Protein AF-A0A914N602-F1 (afdb_monomer)

Secondary structure (DSSP, 8-state):
------------SSSSS----S-EEEEEEETTEEEEEETTEEEEEETT--EEEEEE---TTEEEEEEEEEES-S-TTS--TT-EEEEEEEETTS-EEEEEEETT--SEEEEEEE-TT-EEEEEEETTEEEEEEEEEES-TT-TT-EEEEEEE---HHHHHHHHHHTT-HHHHHHHHHHTT--SHHHHHHHHHHHHHHHHHSSTT---HHHHHHHHHHHTT-S-HHHHHHHHHHHGGG---HHHHHHHHHHHTTS----HHHHHHHHHHHHHHHHHHHHS-TTS---STTSHHHHHHHSS-HHHHHHHHHHTT-HHHHHHHHHH-HHHHHHTTSHHHHHHHHHHHHHHHHH-GGGHHHHHHHIIIIIHHHHHHH-TTTHHHHHHHHHHHHHHHHHHHHHH-TTTTTHHHHHHHTHHHHHHHHHHHT--SHHHHHHHHHHHHHH-S-TTTS-TT-HHHHHHHHHHHHHHHHHHHHHH-----HHHHHT--HHHHHHHHHHHHHTSS-HHHHIIIIIHHHHHHTT--HHHH--

InterPro domains:
  IPR052802 Kinetochore-associated protein 1 [PTHR15688] (53-530)
  IPR055403 KNTC1, first ARM-repeats domain [PF24520] (162-409)

Foldseek 3Di:
DDDDDDDDDDDDPPPPPDPPVFDFQDWDDDVQWIWTCTFQKTFTAGVVRDTDDIQHLDDPFFPTWNDKDWDDPPDPPDLPQAIKMWTFGQTPVRFTKTFIDRSPDNDTPDIDGADPPKDWDFDDDPPARTKIWIWGACGPVRHHDIDTDIDHPDDLVRVLVVCLVVVVLVVSCVSCVVVVHDNLVSLLSLLVVLLVQLQPDDFAPRDPVSLVSNVVSLVVRPDLQSSLVSLLSNQLSDWALVSNVVSLVVNVVGPHPDPVSVVSSVLSVLQSVLCCVLDPNPPFTSTCPGPVVCSSVDPVLLVVLVVCLLVLVLVNNLSSLVSDVVNLVVCLDPVNVVVSLVSNLVSCVVPVVSLVSVLVCCQPPNVVSQCVSCPPPSLVSVQVVLVSLVVVQLVCCVRPVPCPPVSSLSSLCSNVNSLVVLVVPPPDPVSVVSSVVNVCSLPVDPPPDDCPGSSNVSVVVNVLRVVVCVCCVQQVQDDDSVRSVVDDLLVSLVSSQVVLVVDPDNPVSCVRHNVVSCVVVVHDPVVSPD

Structure (mmCIF, N/CA/C/O backbone):
data_AF-A0A914N602-F1
#
_entry.id   AF-A0A914N602-F1
#
loop_
_atom_site.group_PDB
_atom_site.id
_atom_site.type_symbol
_atom_site.label_atom_id
_atom_site.label_alt_id
_atom_site.label_comp_id
_atom_site.label_asym_id
_atom_site.label_entity_id
_atom_site.label_seq_id
_atom_site.pdbx_PDB_ins_code
_atom_site.Cartn_x
_atom_site.Cartn_y
_atom_site.Cartn_z
_atom_site.occupancy
_atom_site.B_iso_or_equiv
_atom_site.auth_seq_id
_atom_site.auth_comp_id
_atom_site.auth_asym_id
_atom_site.auth_atom_id
_atom_site.pdbx_PDB_model_num
ATOM 1 N N . MET A 1 1 ? 0.003 52.087 -79.305 1.00 31.83 1 MET A N 1
ATOM 2 C CA . MET A 1 1 ? 0.651 53.026 -80.237 1.00 31.83 1 MET A CA 1
ATOM 3 C C . MET A 1 1 ? 1.652 53.807 -79.418 1.00 31.83 1 MET A C 1
ATOM 5 O O . MET A 1 1 ? 1.217 54.287 -78.382 1.00 31.83 1 MET A O 1
ATOM 9 N N . GLU A 1 2 ? 2.903 53.866 -79.903 1.00 27.16 2 GLU A N 1
ATOM 10 C CA . GLU A 1 2 ? 3.945 54.872 -79.574 1.00 27.16 2 GLU A CA 1
ATOM 11 C C . GLU A 1 2 ? 4.484 54.849 -78.124 1.00 27.16 2 GLU A C 1
ATOM 13 O O . GLU A 1 2 ? 3.709 54.754 -77.185 1.00 27.16 2 GLU A O 1
ATOM 18 N N . GLU A 1 3 ? 5.783 54.837 -77.795 1.00 26.70 3 GLU A N 1
ATOM 19 C CA . GLU A 1 3 ? 7.103 55.086 -78.430 1.00 26.70 3 GLU A CA 1
ATOM 20 C C . GLU A 1 3 ? 8.141 54.299 -77.577 1.00 26.70 3 GLU A C 1
ATOM 22 O O . GLU A 1 3 ? 7.965 54.187 -76.367 1.00 26.70 3 GLU A O 1
ATOM 27 N N . ILE A 1 4 ? 9.108 53.520 -78.079 1.00 31.53 4 ILE A N 1
ATOM 28 C CA . ILE A 1 4 ? 10.342 53.820 -78.834 1.00 31.53 4 ILE A CA 1
ATOM 29 C C . ILE A 1 4 ? 11.374 54.710 -78.089 1.00 31.53 4 ILE A C 1
ATOM 31 O O . ILE A 1 4 ? 11.114 55.867 -77.789 1.00 31.53 4 ILE A O 1
ATOM 35 N N . ASN A 1 5 ? 12.588 54.140 -77.960 1.00 28.59 5 ASN A N 1
ATOM 36 C CA . ASN A 1 5 ? 13.928 54.719 -77.723 1.00 28.59 5 ASN A CA 1
ATOM 37 C C . ASN A 1 5 ? 14.449 54.900 -76.285 1.00 28.59 5 ASN A C 1
ATOM 39 O O . ASN A 1 5 ? 14.236 55.925 -75.647 1.00 28.59 5 ASN A O 1
ATOM 43 N N . ASN A 1 6 ? 15.294 53.954 -75.848 1.00 26.86 6 ASN A N 1
ATOM 44 C CA . ASN A 1 6 ? 16.742 54.191 -75.693 1.00 26.86 6 ASN A CA 1
ATOM 45 C C . ASN A 1 6 ? 17.448 52.921 -75.180 1.00 26.86 6 ASN A C 1
ATOM 47 O O . ASN A 1 6 ? 17.536 52.695 -73.977 1.00 26.86 6 ASN A O 1
ATOM 51 N N . TYR A 1 7 ? 17.999 52.117 -76.091 1.00 27.73 7 TYR A N 1
ATOM 52 C CA . TYR A 1 7 ? 19.135 51.249 -75.773 1.00 27.73 7 TYR A CA 1
ATOM 53 C C . TYR A 1 7 ? 20.353 51.814 -76.504 1.00 27.73 7 TYR A C 1
ATOM 55 O O . TYR A 1 7 ? 20.290 51.951 -77.727 1.00 27.73 7 TYR A O 1
ATOM 63 N N . PRO A 1 8 ? 21.440 52.169 -75.801 1.00 29.58 8 PRO A N 1
ATOM 64 C CA . PRO A 1 8 ? 22.689 52.469 -76.467 1.00 29.58 8 PRO A CA 1
ATOM 65 C C . PRO A 1 8 ? 23.307 51.155 -76.949 1.00 29.58 8 PRO A C 1
ATOM 67 O O . PRO A 1 8 ? 23.496 50.214 -76.177 1.00 29.58 8 PRO A O 1
ATOM 70 N N . GLU A 1 9 ? 23.661 51.112 -78.230 1.00 38.44 9 GLU A N 1
ATOM 71 C CA . GLU A 1 9 ? 24.799 50.318 -78.674 1.00 38.44 9 GLU A CA 1
ATOM 72 C C . GLU A 1 9 ? 26.004 50.732 -77.826 1.00 38.44 9 GLU A C 1
ATOM 74 O O . GLU A 1 9 ? 26.400 51.896 -77.852 1.00 38.44 9 GLU A O 1
ATOM 79 N N . ASN A 1 10 ? 26.565 49.807 -77.048 1.00 27.67 10 ASN A N 1
ATOM 80 C CA . ASN A 1 10 ? 27.996 49.788 -76.781 1.00 27.67 10 ASN A CA 1
ATOM 81 C C . ASN A 1 10 ? 28.433 48.469 -76.125 1.00 27.67 10 ASN A C 1
ATOM 83 O O . ASN A 1 10 ? 28.107 48.184 -74.978 1.00 27.67 10 ASN A O 1
ATOM 87 N N . VAL A 1 11 ? 29.274 47.764 -76.887 1.00 29.44 11 VAL A N 1
ATOM 88 C CA . VAL A 1 11 ? 30.589 47.268 -76.452 1.00 29.44 11 VAL A CA 1
ATOM 89 C C . VAL A 1 11 ? 30.599 45.991 -75.607 1.00 29.44 11 VAL A C 1
ATOM 91 O O . VAL A 1 11 ? 30.343 45.988 -74.411 1.00 29.44 11 VAL A O 1
ATOM 94 N N . ASP A 1 12 ? 31.003 44.901 -76.265 1.00 37.50 12 ASP A N 1
ATOM 95 C CA . ASP A 1 12 ? 32.086 44.007 -75.827 1.00 37.50 12 ASP A CA 1
ATOM 96 C C . ASP A 1 12 ? 32.481 44.077 -74.335 1.00 37.50 12 ASP A C 1
ATOM 98 O O . ASP A 1 12 ? 33.515 44.641 -73.980 1.00 37.50 12 ASP A O 1
ATOM 102 N N . CYS A 1 13 ? 31.719 43.427 -73.451 1.00 31.02 13 CYS A N 1
ATOM 103 C CA . CYS A 1 13 ? 32.169 43.172 -72.071 1.00 31.02 13 CYS A CA 1
ATOM 104 C C . CYS A 1 13 ? 32.501 41.700 -71.777 1.00 31.02 13 CYS A C 1
ATOM 106 O O . CYS A 1 13 ? 32.923 41.386 -70.669 1.00 31.02 13 CYS A O 1
ATOM 108 N N . PHE A 1 14 ? 32.396 40.793 -72.755 1.00 34.47 14 PHE A N 1
ATOM 109 C CA . PHE A 1 14 ? 32.722 39.370 -72.557 1.00 34.47 14 PHE A CA 1
ATOM 110 C C . PHE A 1 14 ? 34.118 38.949 -73.059 1.00 34.47 14 PHE A C 1
ATOM 112 O O . PHE A 1 14 ? 34.460 37.772 -72.983 1.00 34.47 14 PHE A O 1
ATOM 119 N N . SER A 1 15 ? 34.955 39.870 -73.554 1.00 33.75 15 SER A N 1
ATOM 120 C CA . SER A 1 15 ? 36.157 39.514 -74.332 1.00 33.75 15 SER A CA 1
ATOM 121 C C . SER A 1 15 ? 37.522 39.751 -73.664 1.00 33.75 15 SER A C 1
ATOM 123 O O . SER A 1 15 ? 38.540 39.443 -74.283 1.00 33.75 15 SER A O 1
ATOM 125 N N . SER A 1 16 ? 37.611 40.223 -72.413 1.00 31.72 16 SER A N 1
ATOM 126 C CA . SER A 1 16 ? 38.913 40.630 -71.837 1.00 31.72 16 SER A CA 1
ATOM 127 C C . SER A 1 16 ? 39.393 39.911 -70.565 1.00 31.72 16 SER A C 1
ATOM 129 O O . SER A 1 16 ? 40.531 40.153 -70.166 1.00 31.72 16 SER A O 1
ATOM 131 N N . LEU A 1 17 ? 38.637 38.974 -69.971 1.00 35.62 17 LEU A N 1
ATOM 132 C CA . LEU A 1 17 ? 39.049 38.305 -68.714 1.00 35.62 17 LEU A CA 1
ATOM 133 C C . LEU A 1 17 ? 39.230 36.775 -68.769 1.00 35.62 17 LEU A C 1
ATOM 135 O O . LEU A 1 17 ? 39.879 36.218 -67.887 1.00 35.62 17 LEU A O 1
ATOM 139 N N . PHE A 1 18 ? 38.797 36.083 -69.827 1.00 40.88 18 PHE A N 1
ATOM 140 C CA . PHE A 1 18 ? 39.015 34.635 -69.962 1.00 40.88 18 PHE A CA 1
ATOM 141 C C . PHE A 1 18 ? 40.183 34.310 -70.902 1.00 40.88 18 PHE A C 1
ATOM 143 O O . PHE A 1 18 ? 40.006 33.968 -72.067 1.00 40.88 18 PHE A O 1
ATOM 150 N N . LYS A 1 19 ? 41.412 34.354 -70.375 1.00 40.84 19 LYS A N 1
ATOM 151 C CA . LYS A 1 19 ? 42.550 33.601 -70.942 1.00 40.84 19 LYS A CA 1
ATOM 152 C C . LYS A 1 19 ? 42.822 32.346 -70.111 1.00 40.84 19 LYS A C 1
ATOM 154 O O . LYS A 1 19 ? 43.955 32.090 -69.709 1.00 40.84 19 LYS A O 1
ATOM 159 N N . ILE A 1 20 ? 41.793 31.534 -69.874 1.00 45.59 20 ILE A N 1
ATOM 160 C CA . ILE A 1 20 ? 42.009 30.154 -69.431 1.00 45.59 20 ILE A CA 1
ATOM 161 C C . ILE A 1 20 ? 42.455 29.380 -70.677 1.00 45.59 20 ILE A C 1
ATOM 163 O O . ILE A 1 20 ? 41.669 29.115 -71.578 1.00 45.59 20 ILE A O 1
ATOM 167 N N . LYS A 1 21 ? 43.752 29.069 -70.779 1.00 44.59 21 LYS A N 1
ATOM 168 C CA . LYS A 1 21 ? 44.337 28.345 -71.930 1.00 44.59 21 LYS A CA 1
ATOM 169 C C . LYS A 1 21 ? 43.958 26.853 -71.984 1.00 44.59 21 LYS A C 1
ATOM 171 O O . LYS A 1 21 ? 44.452 26.140 -72.851 1.00 44.59 21 LYS A O 1
ATOM 176 N N . GLN A 1 22 ? 43.133 26.369 -71.056 1.00 56.44 22 GLN A N 1
ATOM 177 C CA . GLN A 1 22 ? 42.748 24.964 -70.915 1.00 56.44 22 GLN A CA 1
ATOM 178 C C . GLN A 1 22 ? 41.217 24.838 -70.842 1.00 56.44 22 GLN A C 1
ATOM 180 O O . GLN A 1 22 ? 40.574 25.719 -70.273 1.00 56.44 22 GLN A O 1
ATOM 185 N N . PRO A 1 23 ? 40.614 23.777 -71.405 1.00 66.25 23 PRO A N 1
ATOM 186 C CA . PRO A 1 23 ? 39.166 23.597 -71.371 1.00 66.25 23 PRO A CA 1
ATOM 187 C C . PRO A 1 23 ? 38.676 23.383 -69.931 1.00 66.25 23 PRO A C 1
ATOM 189 O O . PRO A 1 23 ? 39.153 22.490 -69.226 1.00 66.25 23 PRO A O 1
ATOM 192 N N . VAL A 1 24 ? 37.716 24.204 -69.503 1.00 69.31 24 VAL A N 1
ATOM 193 C CA . VAL A 1 24 ? 36.988 24.025 -68.240 1.00 69.31 24 VAL A CA 1
ATOM 194 C C . VAL A 1 24 ? 36.027 22.845 -68.403 1.00 69.31 24 VAL A C 1
ATOM 196 O O . VAL A 1 24 ? 35.267 22.813 -69.369 1.00 69.31 24 VAL A O 1
ATOM 199 N N . LYS A 1 25 ? 36.070 21.870 -67.489 1.00 75.31 25 LYS A N 1
ATOM 200 C CA . LYS A 1 25 ? 35.226 20.664 -67.547 1.00 75.31 25 LYS A CA 1
ATOM 201 C C . LYS A 1 25 ? 33.885 20.862 -66.854 1.00 75.31 25 LYS A C 1
ATOM 203 O O . LYS A 1 25 ? 32.856 20.521 -67.424 1.00 75.31 25 LYS A O 1
ATOM 208 N N . ILE A 1 26 ? 33.904 21.386 -65.629 1.00 81.25 26 ILE A N 1
ATOM 209 C CA . ILE A 1 26 ? 32.721 21.575 -64.778 1.00 81.25 26 ILE A CA 1
ATOM 210 C C . ILE A 1 26 ? 32.874 22.887 -64.016 1.00 81.25 26 ILE A C 1
ATOM 212 O O . ILE A 1 26 ? 33.975 23.209 -63.575 1.00 81.25 26 ILE A O 1
ATOM 216 N N . VAL A 1 27 ? 31.776 23.624 -63.851 1.00 80.94 27 VAL A N 1
ATOM 217 C CA . VAL A 1 27 ? 31.704 24.823 -63.009 1.00 80.94 27 VAL A CA 1
ATOM 218 C C . VAL A 1 27 ? 30.536 24.668 -62.046 1.00 80.94 27 VAL A C 1
ATOM 220 O O . VAL A 1 27 ? 29.430 24.346 -62.479 1.00 80.94 27 VAL A O 1
ATOM 223 N N . LYS A 1 28 ? 30.783 24.889 -60.754 1.00 82.44 28 LYS A N 1
ATOM 224 C CA . LYS A 1 28 ? 29.772 24.852 -59.692 1.00 82.44 28 LYS A CA 1
ATOM 225 C C . LYS A 1 28 ? 29.902 26.092 -58.811 1.00 82.44 28 LYS A C 1
ATOM 227 O O . LYS A 1 28 ? 31.010 26.561 -58.557 1.00 82.44 28 LYS A O 1
ATOM 232 N N . ASN A 1 29 ? 28.767 26.620 -58.364 1.00 77.00 29 ASN A N 1
ATOM 233 C CA . ASN A 1 29 ? 28.720 27.773 -57.470 1.00 77.00 29 ASN A CA 1
ATOM 234 C C . ASN A 1 29 ? 28.563 27.292 -56.036 1.00 77.00 29 ASN A C 1
ATOM 236 O O . ASN A 1 29 ? 27.659 26.510 -55.751 1.00 77.00 29 ASN A O 1
ATOM 240 N N . PHE A 1 30 ? 29.402 27.804 -55.145 1.00 72.50 30 PHE A N 1
ATOM 241 C CA . PHE A 1 30 ? 29.333 27.507 -53.728 1.00 72.50 30 PHE A CA 1
ATOM 242 C C . PHE A 1 30 ? 29.508 28.790 -52.905 1.00 72.50 30 PHE A C 1
ATOM 244 O O . PHE A 1 30 ? 30.618 29.303 -52.745 1.00 72.50 30 PHE A O 1
ATOM 251 N N . GLY A 1 31 ? 28.398 29.329 -52.395 1.00 73.19 31 GLY A N 1
ATOM 252 C CA . GLY A 1 31 ? 28.393 30.593 -51.655 1.00 73.19 31 GLY A CA 1
ATOM 253 C C . GLY A 1 31 ? 28.990 31.741 -52.477 1.00 73.19 31 GLY A C 1
ATOM 254 O O . GLY A 1 31 ? 28.530 32.022 -53.581 1.00 73.19 31 GLY A O 1
ATOM 255 N N . CYS A 1 32 ? 30.034 32.378 -51.943 1.00 70.69 32 CYS A N 1
ATOM 256 C CA . CYS A 1 32 ? 30.761 33.491 -52.567 1.00 70.69 32 CYS A CA 1
ATOM 257 C C . CYS A 1 32 ? 31.854 33.062 -53.569 1.00 70.69 32 CYS A C 1
ATOM 259 O O . CYS A 1 32 ? 32.574 33.917 -54.099 1.00 70.69 32 CYS A O 1
ATOM 261 N N . PHE A 1 33 ? 31.994 31.757 -53.838 1.00 78.12 33 PHE A N 1
ATOM 262 C CA . PHE A 1 33 ? 32.970 31.226 -54.786 1.00 78.12 33 PHE A CA 1
ATOM 263 C C . PHE A 1 33 ? 32.320 30.522 -55.980 1.00 78.12 33 PHE A C 1
ATOM 265 O O . PHE A 1 33 ? 31.387 29.729 -55.855 1.00 78.12 33 PHE A O 1
ATOM 272 N N . VAL A 1 34 ? 32.897 30.757 -57.155 1.00 81.06 34 VAL A N 1
ATOM 273 C CA . VAL A 1 34 ? 32.698 29.957 -58.363 1.00 81.06 34 VAL A CA 1
ATOM 274 C C . VAL A 1 34 ? 33.868 28.984 -58.458 1.00 81.06 34 VAL A C 1
ATOM 276 O O . VAL A 1 34 ? 35.021 29.407 -58.548 1.00 81.06 34 VAL A O 1
ATOM 279 N N . VAL A 1 35 ? 33.598 27.681 -58.430 1.00 83.50 35 VAL A N 1
ATOM 280 C CA . VAL A 1 35 ? 34.629 26.637 -58.477 1.00 83.50 35 VAL A CA 1
ATOM 281 C C . VAL A 1 35 ? 34.612 25.961 -59.839 1.00 83.50 35 VAL A C 1
ATOM 283 O O . VAL A 1 35 ? 33.596 25.405 -60.257 1.00 83.50 35 VAL A O 1
ATOM 286 N N . ALA A 1 36 ? 35.746 25.992 -60.534 1.00 84.31 36 ALA A N 1
ATOM 287 C CA . ALA A 1 36 ? 35.909 25.387 -61.848 1.00 84.31 36 ALA A CA 1
ATOM 288 C C . ALA A 1 36 ? 36.891 24.213 -61.799 1.00 84.31 36 ALA A C 1
ATOM 290 O O . ALA A 1 36 ? 38.025 24.356 -61.344 1.00 84.31 36 ALA A O 1
ATOM 291 N N . LEU A 1 37 ? 36.480 23.066 -62.333 1.00 83.88 37 LEU A N 1
ATOM 292 C CA . LEU A 1 37 ? 37.358 21.932 -62.589 1.00 83.88 37 LEU A CA 1
ATOM 293 C C . LEU A 1 37 ? 38.050 22.124 -63.940 1.00 83.88 37 LEU A C 1
ATOM 295 O O . LEU A 1 37 ? 37.417 22.052 -64.998 1.00 83.88 37 LEU A O 1
ATOM 299 N N . ILE A 1 38 ? 39.362 22.340 -63.910 1.00 83.56 38 ILE A N 1
ATOM 300 C CA . ILE A 1 38 ? 40.201 22.504 -65.099 1.00 83.56 38 ILE A CA 1
ATOM 301 C C . ILE A 1 38 ? 41.261 21.412 -65.075 1.00 83.56 38 ILE A C 1
ATOM 303 O O . ILE A 1 38 ? 42.100 21.349 -64.177 1.00 83.56 38 ILE A O 1
ATOM 307 N N . SER A 1 39 ? 41.223 20.531 -66.073 1.00 80.88 39 SER A N 1
ATOM 308 C CA . SER A 1 39 ? 42.003 19.288 -66.071 1.00 80.88 39 SER A CA 1
ATOM 309 C C . SER A 1 39 ? 41.672 18.429 -64.837 1.00 80.88 39 SER A C 1
ATOM 311 O O . SER A 1 39 ? 40.605 17.821 -64.844 1.00 80.88 39 SER A O 1
ATOM 313 N N . ASN A 1 40 ? 42.528 18.398 -63.811 1.00 82.69 40 ASN A N 1
ATOM 314 C CA . ASN A 1 40 ? 42.292 17.732 -62.518 1.00 82.69 40 ASN A CA 1
ATOM 315 C C . ASN A 1 40 ? 42.473 18.711 -61.336 1.00 82.69 40 ASN A C 1
ATOM 317 O O . ASN A 1 40 ? 42.678 18.285 -60.207 1.00 82.69 40 ASN A O 1
ATOM 321 N N . ASN A 1 41 ? 42.412 20.019 -61.595 1.00 83.19 41 ASN A N 1
ATOM 322 C CA . ASN A 1 41 ? 42.564 21.054 -60.578 1.00 83.19 41 ASN A CA 1
ATOM 323 C C . ASN A 1 41 ? 41.222 21.740 -60.329 1.00 83.19 41 ASN A C 1
ATOM 325 O O . ASN A 1 41 ? 40.561 22.146 -61.288 1.00 83.19 41 ASN A O 1
ATOM 329 N N . LEU A 1 42 ? 40.852 21.920 -59.063 1.00 84.25 42 LEU A N 1
ATOM 330 C CA . LEU A 1 42 ? 39.740 22.787 -58.677 1.00 84.25 42 LEU A CA 1
ATOM 331 C C . LEU A 1 42 ? 40.268 24.201 -58.458 1.00 84.25 42 LEU A C 1
ATOM 333 O O . LEU A 1 42 ? 41.109 24.435 -57.593 1.00 84.25 42 LEU A O 1
ATOM 337 N N . GLN A 1 43 ? 39.789 25.141 -59.263 1.00 84.88 43 GLN A N 1
ATOM 338 C CA . GLN A 1 43 ? 40.140 26.555 -59.184 1.00 84.88 43 GLN A CA 1
ATOM 339 C C . GLN A 1 43 ? 38.975 27.334 -58.583 1.00 84.88 43 GLN A C 1
ATOM 341 O O . GLN A 1 43 ? 37.859 27.266 -59.091 1.00 84.88 43 GLN A O 1
ATOM 346 N N . PHE A 1 44 ? 39.244 28.062 -57.502 1.00 82.75 44 PHE A N 1
ATOM 347 C CA . PHE A 1 44 ? 38.259 28.836 -56.754 1.00 82.75 44 PHE A CA 1
ATOM 348 C C . PHE A 1 44 ? 38.367 30.299 -57.159 1.00 82.75 44 PHE A C 1
ATOM 350 O O . PHE A 1 44 ? 39.422 30.911 -56.984 1.00 82.75 44 PHE A O 1
ATOM 357 N N . TYR A 1 45 ? 37.285 30.862 -57.675 1.00 82.50 45 TYR A N 1
ATOM 358 C CA . TYR A 1 45 ? 37.189 32.261 -58.069 1.00 82.50 45 TYR A CA 1
ATOM 359 C C . TYR A 1 45 ? 36.201 32.980 -57.159 1.00 82.50 45 TYR A C 1
ATOM 361 O O . TYR A 1 45 ? 35.137 32.440 -56.875 1.00 82.50 45 TYR A O 1
ATOM 369 N N . ASN A 1 46 ? 36.533 34.183 -56.698 1.00 80.56 46 ASN A N 1
ATOM 370 C CA . ASN A 1 46 ? 35.586 35.002 -55.932 1.00 80.56 46 ASN A CA 1
ATOM 371 C C . ASN A 1 46 ? 34.483 35.599 -56.835 1.00 80.56 46 ASN A C 1
ATOM 373 O O . ASN A 1 46 ? 34.521 35.441 -58.054 1.00 80.56 46 ASN A O 1
ATOM 377 N N . GLU A 1 47 ? 33.534 36.343 -56.257 1.00 74.88 47 GLU A N 1
ATOM 378 C CA . GLU A 1 47 ? 32.447 37.028 -56.990 1.00 74.88 47 GLU A CA 1
ATOM 379 C C . GLU A 1 47 ? 32.936 37.973 -58.108 1.00 74.88 47 GLU A C 1
ATOM 381 O O . GLU A 1 47 ? 32.224 38.223 -59.077 1.00 74.88 47 GLU A O 1
ATOM 386 N N . ASN A 1 48 ? 34.180 38.456 -58.008 1.00 78.19 48 ASN A N 1
ATOM 387 C CA . ASN A 1 48 ? 34.836 39.285 -59.022 1.00 78.19 48 ASN A CA 1
ATOM 388 C C . ASN A 1 48 ? 35.656 38.463 -60.038 1.00 78.19 48 ASN A C 1
ATOM 390 O O . ASN A 1 48 ? 36.454 39.027 -60.787 1.00 78.19 48 ASN A O 1
ATOM 394 N N . TYR A 1 49 ? 35.493 37.138 -60.054 1.00 76.62 49 TYR A N 1
ATOM 395 C CA . TYR A 1 49 ? 36.204 36.179 -60.906 1.00 76.62 49 TYR A CA 1
ATOM 396 C C . TYR A 1 49 ? 37.736 36.208 -60.771 1.00 76.62 49 TYR A C 1
ATOM 398 O O . TYR A 1 49 ? 38.467 35.799 -61.675 1.00 76.62 49 TYR A O 1
ATOM 406 N N . VAL A 1 50 ? 38.248 36.663 -59.627 1.00 78.25 50 VAL A N 1
ATOM 407 C CA . VAL A 1 50 ? 39.677 36.611 -59.306 1.00 78.25 50 VAL A CA 1
ATOM 408 C C . VAL A 1 50 ? 39.992 35.247 -58.708 1.00 78.25 50 VAL A C 1
ATOM 410 O O . VAL A 1 50 ? 39.343 34.821 -57.751 1.00 78.25 50 VAL A O 1
ATOM 413 N N . LEU A 1 51 ? 40.999 34.571 -59.269 1.00 81.56 51 LEU A N 1
ATOM 414 C CA . LEU A 1 51 ? 41.486 33.291 -58.760 1.00 81.56 51 LEU A CA 1
ATOM 415 C C . LEU A 1 51 ? 42.012 33.472 -57.332 1.00 81.56 51 LEU A C 1
ATOM 417 O O . LEU A 1 51 ? 42.974 34.204 -57.107 1.00 81.56 51 LEU A O 1
ATOM 421 N N . PHE A 1 52 ? 41.378 32.786 -56.392 1.00 78.12 52 PHE A N 1
ATOM 422 C CA . PHE A 1 52 ? 41.682 32.845 -54.969 1.00 78.12 52 PHE A CA 1
ATOM 423 C C . PHE A 1 52 ? 42.542 31.659 -54.524 1.00 78.12 52 PHE A C 1
ATOM 425 O O . PHE A 1 52 ? 43.526 31.835 -53.811 1.00 78.12 52 PHE A O 1
ATOM 432 N N . TYR A 1 53 ? 42.200 30.449 -54.975 1.00 78.81 53 TYR A N 1
ATOM 433 C CA . TYR A 1 53 ? 42.876 29.218 -54.565 1.00 78.81 53 TYR A CA 1
ATOM 434 C C . TYR A 1 53 ? 42.843 28.161 -55.676 1.00 78.81 53 TYR A C 1
ATOM 436 O O . TYR A 1 53 ? 41.958 28.168 -56.532 1.00 78.81 53 TYR A O 1
ATOM 444 N N . THR A 1 54 ? 43.822 27.254 -55.695 1.00 81.19 54 THR A N 1
ATOM 445 C CA . THR A 1 54 ? 43.850 26.095 -56.600 1.00 81.19 54 THR A CA 1
ATOM 446 C C . THR A 1 54 ? 44.180 24.840 -55.807 1.00 81.19 54 THR A C 1
ATOM 448 O O . THR A 1 54 ? 45.224 24.782 -55.162 1.00 81.19 54 THR A O 1
ATOM 451 N N . LEU A 1 55 ? 43.307 23.839 -55.896 1.00 81.19 55 LEU A N 1
ATOM 452 C CA . LEU A 1 55 ? 43.482 22.522 -55.298 1.00 81.19 55 LEU A CA 1
ATOM 453 C C . LEU A 1 55 ? 43.823 21.506 -56.391 1.00 81.19 55 LEU A C 1
ATOM 455 O O . LEU A 1 55 ? 43.058 21.344 -57.343 1.00 81.19 55 LEU A O 1
ATOM 459 N N . ASP A 1 56 ? 44.957 20.827 -56.249 1.00 81.56 56 ASP A N 1
ATOM 460 C CA . ASP A 1 56 ? 45.373 19.755 -57.155 1.00 81.56 56 ASP A CA 1
ATOM 461 C C . ASP A 1 56 ? 44.814 18.411 -56.673 1.00 81.56 56 ASP A C 1
ATOM 463 O O . ASP A 1 56 ? 45.114 17.968 -55.563 1.00 81.56 56 ASP A O 1
ATOM 467 N N . LEU A 1 57 ? 43.990 17.775 -57.509 1.00 80.06 57 LEU A N 1
ATOM 468 C CA . LEU A 1 57 ? 43.398 16.464 -57.233 1.00 80.06 57 LEU A CA 1
ATOM 469 C C . LEU A 1 57 ? 44.183 15.315 -57.879 1.00 80.06 57 LEU A C 1
ATOM 471 O O . LEU A 1 57 ? 43.704 14.179 -57.888 1.00 80.06 57 LEU A O 1
ATOM 475 N N . GLN A 1 58 ? 45.359 15.580 -58.458 1.00 73.69 58 GLN A N 1
ATOM 476 C CA . GLN A 1 58 ? 46.201 14.523 -59.003 1.00 73.69 58 GLN A CA 1
ATOM 477 C C . GLN A 1 58 ? 46.764 13.623 -57.904 1.00 73.69 58 GLN A C 1
ATOM 479 O O . GLN A 1 58 ? 47.320 14.060 -56.891 1.00 73.69 58 GLN A O 1
ATOM 484 N N . ASP A 1 59 ? 46.654 12.328 -58.165 1.00 72.69 59 ASP A N 1
ATOM 485 C CA . ASP A 1 59 ? 47.106 11.258 -57.293 1.00 72.69 59 ASP A CA 1
ATOM 486 C C . ASP A 1 59 ? 47.602 10.086 -58.150 1.00 72.69 59 ASP A C 1
ATOM 488 O O . ASP A 1 59 ? 47.252 9.979 -59.329 1.00 72.69 59 ASP A O 1
ATOM 492 N N . GLU A 1 60 ? 48.382 9.170 -57.574 1.00 68.00 60 GLU A N 1
ATOM 493 C CA . GLU A 1 60 ?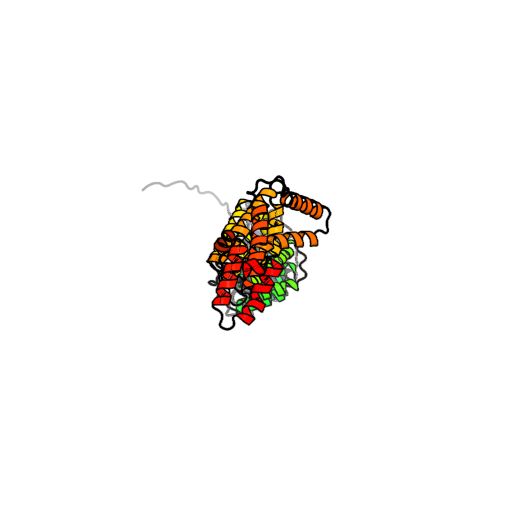 48.901 7.999 -58.287 1.00 68.00 60 GLU A CA 1
ATOM 494 C C . GLU A 1 60 ? 47.784 7.117 -58.864 1.00 68.00 60 GLU A C 1
ATOM 496 O O . GLU A 1 60 ? 48.015 6.399 -59.838 1.00 68.00 60 GLU A O 1
ATOM 501 N N . HIS A 1 61 ? 46.572 7.201 -58.315 1.00 72.44 61 HIS A N 1
ATOM 502 C CA . HIS A 1 61 ? 45.420 6.391 -58.707 1.00 72.44 61 HIS A CA 1
ATOM 503 C C . HIS A 1 61 ? 44.431 7.096 -59.652 1.00 72.44 61 HIS A C 1
ATOM 505 O O . HIS A 1 61 ? 43.667 6.410 -60.336 1.00 72.44 61 HIS A O 1
ATOM 511 N N . ILE A 1 62 ? 44.452 8.433 -59.737 1.00 79.25 62 ILE A N 1
ATOM 512 C CA . ILE A 1 62 ? 43.463 9.227 -60.486 1.00 79.25 62 ILE A CA 1
ATOM 513 C C . ILE A 1 62 ? 44.019 9.604 -61.862 1.00 79.25 62 ILE A C 1
ATOM 515 O O . ILE A 1 62 ? 45.011 10.320 -61.972 1.00 79.25 62 ILE A O 1
ATOM 519 N N . VAL A 1 63 ? 43.340 9.173 -62.927 1.00 78.56 63 VAL A N 1
ATOM 520 C CA . VAL A 1 63 ? 43.633 9.613 -64.302 1.00 78.56 63 VAL A CA 1
ATOM 521 C C . VAL A 1 63 ? 42.875 10.897 -64.610 1.00 78.56 63 VAL A C 1
ATOM 523 O O . VAL A 1 63 ? 43.446 11.862 -65.120 1.00 78.56 63 VAL A O 1
ATOM 526 N N . ASN A 1 64 ? 41.580 10.924 -64.298 1.00 82.44 64 ASN A N 1
ATOM 527 C CA . ASN A 1 64 ? 40.714 12.035 -64.659 1.00 82.44 64 ASN A CA 1
ATOM 528 C C . ASN A 1 64 ? 39.609 12.247 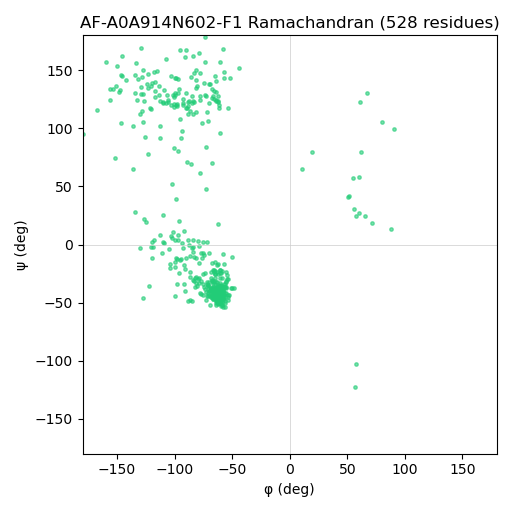-63.623 1.00 82.44 64 ASN A C 1
ATOM 530 O O . ASN A 1 64 ? 38.908 11.299 -63.279 1.00 82.44 64 ASN A O 1
ATOM 534 N N . VAL A 1 65 ? 39.412 13.484 -63.170 1.00 84.12 65 VAL A N 1
ATOM 535 C CA . VAL A 1 65 ? 38.245 13.848 -62.357 1.00 84.12 65 VAL A CA 1
ATOM 536 C C . VAL A 1 65 ? 37.074 14.153 -63.293 1.00 84.12 65 VAL A C 1
ATOM 538 O O . VAL A 1 65 ? 37.188 14.979 -64.201 1.00 84.12 65 VAL A O 1
ATOM 541 N N . LEU A 1 66 ? 35.967 13.437 -63.101 1.00 83.44 66 LEU A N 1
ATOM 542 C CA . LEU A 1 66 ? 34.765 13.504 -63.930 1.00 83.44 66 LEU A CA 1
ATOM 543 C C . LEU A 1 66 ? 33.685 14.401 -63.330 1.00 83.44 66 LEU A C 1
ATOM 545 O O . LEU A 1 66 ? 32.962 15.016 -64.099 1.00 83.44 66 LEU A O 1
ATOM 549 N N . ASP A 1 67 ? 33.557 14.456 -62.002 1.00 83.62 67 ASP A N 1
ATOM 550 C CA . ASP A 1 67 ? 32.625 15.328 -61.272 1.00 83.62 67 ASP A CA 1
ATOM 551 C C . ASP A 1 67 ? 33.101 15.503 -59.818 1.00 83.62 67 ASP A C 1
ATOM 553 O O . ASP A 1 67 ? 33.862 14.671 -59.314 1.00 83.62 67 ASP A O 1
ATOM 557 N N . PHE A 1 68 ? 32.685 16.584 -59.155 1.00 85.12 68 PHE A N 1
ATOM 558 C CA . PHE A 1 68 ? 33.082 16.914 -57.782 1.00 85.12 68 PHE A CA 1
ATOM 559 C C . PHE A 1 68 ? 31.953 17.597 -57.003 1.00 85.12 68 PHE A C 1
ATOM 561 O O . PHE A 1 68 ? 31.222 18.393 -57.577 1.00 85.12 68 PHE A O 1
ATOM 568 N N . GLU A 1 69 ? 31.829 17.343 -55.704 1.00 81.31 69 GLU A N 1
ATOM 569 C CA . GLU A 1 69 ? 30.875 18.029 -54.819 1.00 81.31 69 GLU A CA 1
ATOM 570 C C . GLU A 1 69 ? 31.480 18.167 -53.414 1.00 81.31 69 GLU A C 1
ATOM 572 O O . GLU A 1 69 ? 32.227 17.288 -52.981 1.00 81.31 69 GLU A O 1
ATOM 577 N N . PHE A 1 70 ? 31.184 19.253 -52.700 1.00 76.56 70 PHE A N 1
ATOM 578 C CA . PHE A 1 70 ? 31.643 19.432 -51.320 1.00 76.56 70 PHE A CA 1
ATOM 579 C C . PHE A 1 70 ? 30.549 19.031 -50.323 1.00 76.56 70 PHE A C 1
ATOM 581 O O . PHE A 1 70 ? 29.371 19.293 -50.553 1.00 76.56 70 PHE A O 1
ATOM 588 N N . LEU A 1 71 ? 30.950 18.413 -49.211 1.00 69.62 71 LEU A N 1
ATOM 589 C CA . LEU A 1 71 ? 30.108 18.188 -48.032 1.00 69.62 71 LEU A CA 1
ATOM 590 C C . LEU A 1 71 ? 30.421 19.249 -46.970 1.00 69.62 71 LEU A C 1
ATOM 592 O O . LEU A 1 71 ? 31.588 19.610 -46.811 1.00 69.62 71 LEU A O 1
ATOM 596 N N . ASP A 1 72 ? 29.390 19.695 -46.244 1.00 57.56 72 ASP A N 1
ATOM 597 C CA . ASP A 1 72 ? 29.485 20.593 -45.082 1.00 57.56 72 ASP A CA 1
ATOM 598 C C . ASP A 1 72 ? 30.234 21.913 -45.342 1.00 57.56 72 ASP A C 1
ATOM 600 O O . ASP A 1 72 ? 31.214 22.228 -44.665 1.00 57.56 72 ASP A O 1
ATOM 604 N N . VAL A 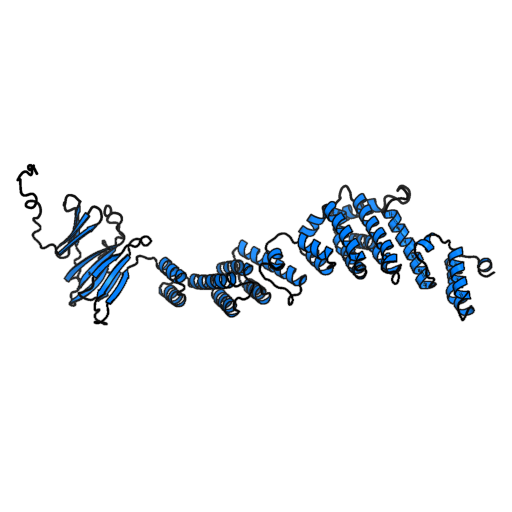1 73 ? 29.789 22.713 -46.323 1.00 61.12 73 VAL A N 1
ATOM 605 C CA . VAL A 1 73 ? 30.375 24.047 -46.540 1.00 61.12 73 VAL A CA 1
ATOM 606 C C . VAL A 1 73 ? 29.397 25.166 -46.219 1.00 61.12 73 VAL A C 1
ATOM 608 O O . VAL A 1 73 ? 28.657 25.631 -47.082 1.00 61.12 73 VAL A O 1
ATOM 611 N N . GLU A 1 74 ? 29.440 25.634 -44.973 1.00 52.19 74 GLU A N 1
ATOM 612 C CA . GLU A 1 74 ? 28.728 26.847 -44.553 1.00 52.19 74 GLU A CA 1
ATOM 613 C C . GLU A 1 74 ? 29.477 28.123 -44.967 1.00 52.19 74 GLU A C 1
ATOM 615 O O . GLU A 1 74 ? 28.851 29.120 -45.316 1.00 52.19 74 GLU A O 1
ATOM 620 N N . ASN A 1 75 ? 30.817 28.093 -44.983 1.00 54.12 75 ASN A N 1
ATOM 621 C CA . ASN A 1 75 ? 31.664 29.192 -45.448 1.00 54.12 75 ASN A CA 1
ATOM 622 C C . ASN A 1 75 ? 33.050 28.688 -45.890 1.00 54.12 75 ASN A C 1
ATOM 624 O O . ASN A 1 75 ? 33.792 28.112 -45.102 1.00 54.12 75 ASN A O 1
ATOM 628 N N . PHE A 1 76 ? 33.451 28.983 -47.131 1.00 57.66 76 PHE A N 1
ATOM 629 C CA . PHE A 1 76 ? 34.801 28.697 -47.659 1.00 57.66 76 PHE A CA 1
ATOM 630 C C . PHE A 1 76 ? 35.890 29.654 -47.129 1.00 57.66 76 PHE A C 1
ATOM 632 O O . PHE A 1 76 ? 37.037 29.582 -47.566 1.00 57.66 76 PHE A O 1
ATOM 639 N N . SER A 1 77 ? 35.549 30.597 -46.241 1.00 52.53 77 SER A N 1
ATOM 640 C CA . SER A 1 77 ? 36.474 31.636 -45.758 1.00 52.53 77 SER A CA 1
ATOM 641 C C . SER A 1 77 ? 37.641 31.082 -44.940 1.00 52.53 77 SER A C 1
ATOM 643 O O . SER A 1 77 ? 38.696 31.707 -44.880 1.00 52.53 77 SER A O 1
ATOM 645 N N . GLU A 1 78 ? 37.485 29.887 -44.380 1.00 51.91 78 GLU A N 1
ATOM 646 C CA . GLU A 1 78 ? 38.566 29.091 -43.822 1.00 51.91 78 GLU A CA 1
ATOM 647 C C . GLU A 1 78 ? 38.436 27.713 -44.473 1.00 51.91 78 GLU A C 1
ATOM 649 O O . GLU A 1 78 ? 37.426 27.043 -44.282 1.00 51.91 78 GLU A O 1
ATOM 654 N N . PHE A 1 79 ? 39.409 27.279 -45.284 1.00 55.19 79 PHE A N 1
ATOM 655 C CA . PHE A 1 79 ? 39.511 25.872 -45.695 1.00 55.19 79 PHE A CA 1
ATOM 656 C C . PHE A 1 79 ? 39.859 25.045 -44.448 1.00 55.19 79 PHE A C 1
ATOM 658 O O . PHE A 1 79 ? 40.997 24.607 -44.266 1.00 55.19 79 PHE A O 1
ATOM 665 N N . ALA A 1 80 ? 38.893 24.929 -43.535 1.00 51.38 80 ALA A N 1
ATOM 666 C CA . ALA A 1 80 ? 39.017 24.214 -42.288 1.00 51.38 80 ALA A CA 1
ATOM 667 C C . ALA A 1 80 ? 39.419 22.771 -42.593 1.00 51.38 80 ALA A C 1
ATOM 669 O O . ALA A 1 80 ? 39.082 22.201 -43.634 1.00 51.38 80 ALA A O 1
ATOM 670 N N . THR A 1 81 ? 40.173 22.188 -41.672 1.00 52.75 81 THR A N 1
ATOM 671 C CA . THR A 1 81 ? 40.841 20.891 -41.803 1.00 52.75 81 THR A CA 1
ATOM 672 C C . THR A 1 81 ? 39.928 19.700 -42.100 1.00 52.75 81 THR A C 1
ATOM 674 O O . THR A 1 81 ? 40.448 18.644 -42.450 1.00 52.75 81 THR A O 1
ATOM 677 N N . ASP A 1 82 ? 38.605 19.879 -42.064 1.00 60.34 82 ASP A N 1
ATOM 678 C CA . ASP A 1 82 ? 37.620 18.799 -42.115 1.00 60.34 82 ASP A CA 1
ATOM 679 C C . ASP A 1 82 ? 36.672 18.817 -43.327 1.00 60.34 82 ASP A C 1
ATOM 681 O O . ASP A 1 82 ? 35.812 17.940 -43.421 1.00 60.34 82 ASP A O 1
ATOM 685 N N . VAL A 1 83 ? 36.833 19.735 -44.294 1.00 71.75 83 VAL A N 1
ATOM 686 C CA . VAL A 1 83 ? 35.979 19.742 -45.500 1.00 71.75 83 VAL A CA 1
ATOM 687 C C . VAL A 1 83 ? 36.169 18.444 -46.291 1.00 71.75 83 VAL A C 1
ATOM 689 O O . VAL A 1 83 ? 37.286 18.102 -46.701 1.00 71.75 83 VAL A O 1
ATOM 692 N N . LYS A 1 84 ? 35.070 17.722 -46.535 1.00 76.06 84 LYS A N 1
ATOM 693 C CA . LYS A 1 84 ? 35.059 16.486 -47.327 1.00 76.06 84 LYS A CA 1
ATOM 694 C C . LYS A 1 84 ? 34.666 16.776 -48.769 1.00 76.06 84 LYS A C 1
ATOM 696 O O . LYS A 1 84 ? 33.700 17.477 -49.055 1.00 76.06 84 LYS A O 1
ATOM 701 N N . LEU A 1 85 ? 35.425 16.193 -49.682 1.00 80.50 85 LEU A N 1
ATOM 702 C CA . LEU A 1 85 ? 35.258 16.288 -51.118 1.00 80.50 85 LEU A CA 1
ATOM 703 C C . LEU A 1 85 ? 34.794 14.937 -51.658 1.00 80.50 85 LEU A C 1
ATOM 705 O O . LEU A 1 85 ? 35.464 13.914 -51.489 1.00 80.50 85 LEU A O 1
ATOM 709 N N . LEU A 1 86 ? 33.649 14.952 -52.327 1.00 82.94 86 LEU A N 1
ATOM 710 C CA . LEU A 1 86 ? 33.138 13.840 -53.113 1.00 82.94 86 LEU A CA 1
ATOM 711 C C . LEU A 1 86 ? 33.660 13.980 -54.531 1.00 82.94 86 LEU A C 1
ATOM 713 O O . LEU A 1 86 ? 33.552 15.042 -55.143 1.00 82.94 86 LEU A O 1
ATOM 717 N N . LEU A 1 87 ? 34.213 12.899 -55.059 1.00 84.50 87 LEU A N 1
ATOM 718 C CA . LEU A 1 87 ? 34.788 12.860 -56.390 1.00 84.50 87 LEU A CA 1
ATOM 719 C C . LEU A 1 87 ? 34.220 11.683 -57.161 1.00 84.50 87 LEU A C 1
ATOM 721 O O . LEU A 1 87 ? 34.190 10.557 -56.672 1.00 84.50 87 LEU A O 1
ATOM 725 N N . LYS A 1 88 ? 33.862 11.929 -58.415 1.00 85.69 88 LYS A N 1
ATOM 726 C CA . LYS A 1 88 ? 33.725 10.880 -59.417 1.00 85.69 88 LYS A CA 1
ATOM 727 C C . LYS A 1 88 ? 34.985 10.902 -60.268 1.00 85.69 88 LYS A C 1
ATOM 729 O O . LYS A 1 88 ? 35.267 11.912 -60.910 1.00 85.69 88 LYS A O 1
ATOM 734 N N . VAL A 1 89 ? 35.750 9.818 -60.276 1.00 86.38 89 VAL A N 1
ATOM 735 C CA . VAL A 1 89 ? 37.050 9.749 -60.954 1.00 86.38 89 VAL A CA 1
ATOM 736 C C . VAL A 1 89 ? 37.133 8.556 -61.891 1.00 86.38 89 VAL A C 1
ATOM 738 O O . VAL A 1 89 ? 36.526 7.520 -61.650 1.00 86.38 89 VAL A O 1
ATOM 741 N N . LEU A 1 90 ? 37.919 8.700 -62.952 1.00 84.19 90 LEU A N 1
ATOM 742 C CA . LEU A 1 90 ? 38.419 7.595 -63.756 1.00 84.19 90 LEU A CA 1
ATOM 743 C C . LEU A 1 90 ? 39.785 7.181 -63.203 1.00 84.19 90 LEU A C 1
ATOM 745 O O . LEU A 1 90 ? 40.704 8.009 -63.137 1.00 84.19 90 LEU A O 1
ATOM 749 N N . THR A 1 91 ? 39.923 5.919 -62.808 1.00 84.69 91 THR A N 1
ATOM 750 C CA . THR A 1 91 ? 41.176 5.380 -62.270 1.00 84.69 91 THR A CA 1
ATOM 751 C C . THR A 1 91 ? 42.068 4.805 -63.371 1.00 84.69 91 THR A C 1
ATOM 753 O O . THR A 1 91 ? 41.640 4.590 -64.507 1.00 84.69 91 THR A O 1
ATOM 756 N N . LYS A 1 92 ? 43.340 4.530 -63.049 1.00 80.88 92 LYS A N 1
ATOM 757 C CA . LYS A 1 92 ? 44.291 3.901 -63.992 1.00 80.88 92 LYS A CA 1
ATOM 758 C C . LYS A 1 92 ? 43.853 2.515 -64.474 1.00 80.88 92 LYS A C 1
ATOM 760 O O . LYS A 1 92 ? 44.281 2.091 -65.543 1.00 80.88 92 LYS A O 1
ATOM 765 N N . ASN A 1 93 ? 42.984 1.847 -63.717 1.00 79.31 93 ASN A N 1
ATOM 766 C CA . ASN A 1 93 ? 42.414 0.550 -64.075 1.00 79.31 93 ASN A CA 1
ATOM 767 C C . ASN A 1 93 ? 41.265 0.664 -65.090 1.00 79.31 93 ASN A C 1
ATOM 769 O O . ASN A 1 93 ? 40.688 -0.349 -65.468 1.00 79.31 93 ASN A O 1
ATOM 773 N N . ASN A 1 94 ? 40.974 1.881 -65.564 1.00 79.56 94 ASN A N 1
ATOM 774 C CA . ASN A 1 94 ? 39.872 2.193 -66.467 1.00 79.56 94 ASN A CA 1
ATOM 775 C C . ASN A 1 94 ? 38.483 1.958 -65.841 1.00 79.56 94 ASN A C 1
ATOM 777 O O . ASN A 1 94 ? 37.505 1.765 -66.561 1.00 79.56 94 ASN A O 1
ATOM 781 N N . ASP A 1 95 ? 38.413 2.011 -64.508 1.00 84.00 95 ASP A N 1
ATOM 782 C CA . ASP A 1 95 ? 37.180 1.950 -63.730 1.00 84.00 95 ASP A CA 1
ATOM 783 C C . ASP A 1 95 ? 36.737 3.363 -63.327 1.00 84.00 95 ASP A C 1
ATOM 785 O O . ASP A 1 95 ? 37.564 4.229 -63.014 1.00 84.00 95 ASP A O 1
ATOM 789 N N . VAL A 1 96 ? 35.422 3.600 -63.313 1.00 83.81 96 VAL A N 1
ATOM 790 C CA . VAL A 1 96 ? 34.845 4.811 -62.722 1.00 83.81 96 VAL A CA 1
ATOM 791 C C . VAL A 1 96 ? 34.580 4.556 -61.248 1.00 83.81 96 VAL A C 1
ATOM 793 O O . VAL A 1 96 ? 33.845 3.641 -60.883 1.00 83.81 96 VAL A O 1
ATOM 796 N N . GLU A 1 97 ? 35.169 5.378 -60.391 1.00 85.38 97 GLU A N 1
ATOM 797 C CA . GLU A 1 97 ? 35.044 5.266 -58.945 1.00 85.38 97 GLU A CA 1
ATOM 798 C C . GLU A 1 97 ? 34.430 6.527 -58.347 1.00 85.38 97 GLU A C 1
ATOM 800 O O . GLU A 1 97 ? 34.751 7.656 -58.722 1.00 85.38 97 GLU A O 1
ATOM 805 N N . PHE A 1 98 ? 33.539 6.314 -57.387 1.00 82.62 98 PHE A N 1
ATOM 806 C CA . PHE A 1 98 ? 33.056 7.334 -56.477 1.00 82.62 98 PHE A CA 1
ATOM 807 C C . PHE A 1 98 ? 33.920 7.313 -55.217 1.00 82.62 98 PHE A C 1
ATOM 809 O O . PHE A 1 98 ? 33.986 6.289 -54.535 1.00 82.62 98 PHE A O 1
ATOM 816 N N . MET A 1 99 ? 34.572 8.431 -54.911 1.00 82.62 99 MET A N 1
ATOM 817 C CA . MET A 1 99 ? 35.509 8.570 -53.802 1.00 82.62 99 MET A CA 1
ATOM 818 C C . MET A 1 99 ? 35.097 9.689 -52.847 1.00 82.62 99 MET A C 1
ATOM 820 O O . MET A 1 99 ? 34.597 10.725 -53.276 1.00 82.62 99 MET A O 1
ATOM 824 N N . ILE A 1 100 ? 35.384 9.502 -51.560 1.00 80.88 100 ILE A N 1
ATOM 825 C CA . ILE A 1 100 ? 35.307 10.546 -50.532 1.00 80.88 100 ILE A CA 1
ATOM 826 C C . ILE A 1 100 ? 36.711 10.768 -49.981 1.00 80.88 100 ILE A C 1
ATOM 828 O O . ILE A 1 100 ? 37.375 9.815 -49.562 1.00 80.88 100 ILE A O 1
ATOM 832 N N . ARG A 1 101 ? 37.165 12.021 -49.993 1.00 79.25 101 ARG A N 1
ATOM 833 C CA . ARG A 1 101 ? 38.472 12.451 -49.475 1.00 79.25 101 ARG A CA 1
ATOM 834 C C . ARG A 1 101 ? 38.300 13.690 -48.607 1.00 79.25 101 ARG A C 1
ATOM 836 O O . ARG A 1 101 ? 37.349 14.438 -48.798 1.00 79.25 101 ARG A O 1
ATOM 843 N N . GLN A 1 102 ? 39.221 13.944 -47.687 1.00 75.00 102 GLN A N 1
ATOM 844 C CA . GLN A 1 102 ? 39.322 15.270 -47.072 1.00 75.00 102 GLN A CA 1
ATOM 845 C C . GLN A 1 102 ? 40.110 16.196 -47.997 1.00 75.00 102 GLN A C 1
ATOM 847 O O . GLN A 1 102 ? 41.093 15.774 -48.592 1.00 75.00 102 GLN A O 1
ATOM 852 N N . VAL A 1 103 ? 39.712 17.464 -48.111 1.00 73.81 103 VAL A N 1
ATOM 853 C CA . VAL A 1 103 ? 40.369 18.437 -49.007 1.00 73.81 103 VAL A CA 1
ATOM 854 C C . VAL A 1 103 ? 41.871 18.562 -48.716 1.00 73.81 103 VAL A C 1
ATOM 856 O O . VAL A 1 103 ? 42.673 18.670 -49.641 1.00 73.81 103 VAL A O 1
ATOM 859 N N . ASN A 1 104 ? 42.259 18.475 -47.441 1.00 67.44 104 ASN A N 1
ATOM 860 C CA . ASN A 1 104 ? 43.645 18.647 -46.998 1.00 67.44 104 ASN A CA 1
ATOM 861 C C . ASN A 1 104 ? 44.444 17.334 -46.912 1.00 67.44 104 ASN A C 1
ATOM 863 O O . ASN A 1 104 ? 45.639 17.370 -46.617 1.00 67.44 104 ASN A O 1
ATOM 867 N N . GLN A 1 105 ? 43.820 16.179 -47.169 1.00 69.38 105 GLN A N 1
ATOM 868 C CA . GLN A 1 105 ? 44.477 14.872 -47.112 1.00 69.38 105 GLN A CA 1
ATOM 869 C C . GLN A 1 105 ? 44.347 14.145 -48.449 1.00 69.38 105 GLN A C 1
ATOM 871 O O . GLN A 1 105 ? 43.276 14.060 -49.040 1.00 69.38 105 GLN A O 1
ATOM 876 N N . LYS A 1 106 ? 45.446 13.556 -48.929 1.00 67.94 106 LYS A N 1
ATOM 877 C CA . LYS A 1 106 ? 45.414 12.752 -50.162 1.00 67.94 106 LYS A CA 1
ATOM 878 C C . LYS A 1 106 ? 44.803 11.361 -49.958 1.00 67.94 106 LYS A C 1
ATOM 880 O O . LYS A 1 106 ? 44.516 10.685 -50.943 1.00 67.94 106 LYS A O 1
ATOM 885 N N . GLU A 1 107 ? 44.591 10.944 -48.710 1.00 68.81 107 GLU A N 1
ATOM 886 C CA . GLU A 1 107 ? 44.023 9.640 -48.376 1.00 68.81 107 GLU A CA 1
ATOM 887 C C . GLU A 1 107 ? 42.536 9.538 -48.747 1.00 68.81 107 GLU A C 1
ATOM 889 O O . GLU A 1 107 ? 41.734 10.452 -48.542 1.00 68.81 107 GLU A O 1
ATOM 894 N N . VAL A 1 108 ? 42.167 8.385 -49.306 1.00 73.69 108 VAL A N 1
ATOM 895 C CA . VAL A 1 108 ? 40.788 8.050 -49.663 1.00 73.69 108 VAL A CA 1
ATOM 896 C C . VAL A 1 108 ? 40.091 7.447 -48.452 1.00 73.69 108 VAL A C 1
ATOM 898 O O . VAL A 1 108 ? 40.442 6.352 -48.026 1.00 73.69 108 VAL A O 1
ATOM 901 N N . GLN A 1 109 ? 39.071 8.129 -47.928 1.00 71.50 109 GLN A N 1
ATOM 902 C CA . GLN A 1 109 ? 38.269 7.623 -46.806 1.00 71.50 109 GLN A CA 1
ATOM 903 C C . GLN A 1 109 ? 37.263 6.558 -47.257 1.00 71.50 109 GLN A C 1
ATOM 905 O O . GLN A 1 109 ? 36.931 5.641 -46.511 1.00 71.50 109 GLN A O 1
ATOM 910 N N . PHE A 1 110 ? 36.772 6.673 -48.490 1.00 76.50 110 PHE A N 1
ATOM 911 C CA . PHE A 1 110 ? 35.849 5.718 -49.092 1.00 76.50 110 PHE A CA 1
ATOM 912 C C . PHE A 1 110 ? 36.050 5.700 -50.606 1.00 76.50 110 PHE A C 1
ATOM 914 O O . PHE A 1 110 ? 36.144 6.766 -51.209 1.00 76.50 110 PHE A O 1
ATOM 921 N N . SER A 1 111 ? 36.080 4.515 -51.219 1.00 80.56 111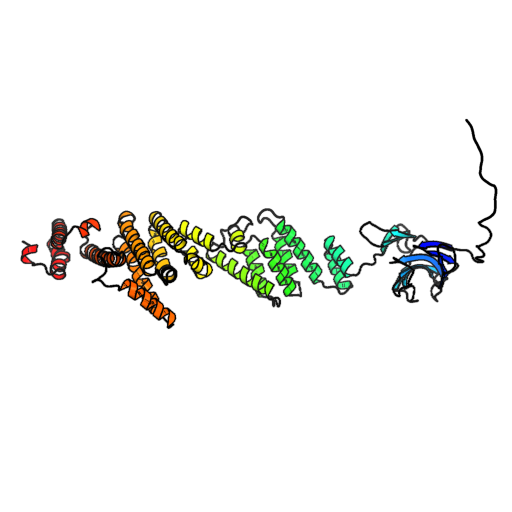 SER A N 1
ATOM 922 C CA . SER A 1 111 ? 35.983 4.359 -52.674 1.00 80.56 111 SER A CA 1
ATOM 923 C C . SER A 1 111 ? 35.010 3.248 -53.031 1.00 80.56 111 SER A C 1
ATOM 925 O O . SER A 1 111 ? 34.914 2.231 -52.338 1.00 80.56 111 SER A O 1
ATOM 927 N N . LYS A 1 112 ? 34.302 3.428 -54.142 1.00 81.06 112 LYS A N 1
ATOM 928 C CA . LYS A 1 112 ? 33.439 2.411 -54.714 1.00 81.06 112 LYS A CA 1
ATOM 929 C C . LYS A 1 112 ? 33.406 2.504 -56.234 1.00 81.06 112 LYS A C 1
ATOM 931 O O . LYS A 1 112 ? 33.161 3.571 -56.783 1.00 81.06 112 LYS A O 1
ATOM 936 N N . ILE A 1 113 ? 33.551 1.357 -56.896 1.00 80.38 113 ILE A N 1
ATOM 937 C CA . ILE A 1 113 ? 33.366 1.242 -58.346 1.00 80.38 113 ILE A CA 1
ATOM 938 C C . ILE A 1 113 ? 31.892 1.478 -58.686 1.00 80.38 113 ILE A C 1
ATOM 940 O O . ILE A 1 113 ? 30.994 0.814 -58.153 1.00 80.38 113 ILE A O 1
ATOM 944 N N . CYS A 1 114 ? 31.673 2.422 -59.586 1.00 79.94 114 CYS A N 1
ATOM 945 C CA . CYS A 1 114 ? 30.387 2.940 -60.013 1.00 79.94 114 CYS A CA 1
ATOM 946 C C . CYS A 1 114 ? 30.298 2.930 -61.544 1.00 79.94 114 CYS A C 1
ATOM 948 O O . CYS A 1 114 ? 31.267 2.664 -62.253 1.00 79.94 114 CYS A O 1
ATOM 950 N N . SER A 1 115 ? 29.101 3.174 -62.062 1.00 79.31 115 SER A N 1
ATOM 951 C CA . SER A 1 115 ? 28.881 3.297 -63.500 1.00 79.31 115 SER A CA 1
ATOM 952 C C . SER A 1 115 ? 29.415 4.624 -64.060 1.00 79.31 115 SER A C 1
ATOM 954 O O . SER A 1 115 ? 29.484 5.649 -63.377 1.00 79.31 115 SER A O 1
ATOM 956 N N . GLU A 1 116 ? 29.710 4.660 -65.360 1.00 75.06 116 GLU A N 1
ATOM 957 C CA . GLU A 1 116 ? 29.988 5.919 -66.066 1.00 75.06 116 GLU A CA 1
ATOM 958 C C . GLU A 1 116 ? 28.791 6.881 -66.016 1.00 75.06 116 GLU A C 1
ATOM 960 O O . GLU A 1 116 ? 28.970 8.098 -66.069 1.00 75.06 116 GLU A O 1
ATOM 965 N N . TYR A 1 117 ? 27.577 6.357 -65.832 1.00 78.25 117 TYR A N 1
ATOM 966 C CA . TYR A 1 117 ? 26.339 7.133 -65.753 1.00 78.25 117 TYR A CA 1
ATOM 967 C C . TYR A 1 117 ? 25.997 7.616 -64.339 1.00 78.25 117 TYR A C 1
ATOM 969 O O . TYR A 1 117 ? 24.947 8.225 -64.144 1.00 78.25 117 TYR A O 1
ATOM 977 N N . THR A 1 118 ? 26.855 7.371 -63.343 1.00 78.06 118 THR A N 1
ATOM 978 C CA . THR A 1 118 ? 26.589 7.804 -61.967 1.00 78.06 118 THR A CA 1
ATOM 979 C C . THR A 1 118 ? 26.536 9.328 -61.867 1.00 78.06 118 THR A C 1
ATOM 981 O O . THR A 1 118 ? 27.443 10.008 -62.349 1.00 78.06 118 THR A O 1
ATOM 984 N N . MET A 1 119 ? 25.502 9.870 -61.231 1.00 75.06 119 MET A N 1
ATOM 985 C CA . MET A 1 119 ? 25.305 11.313 -61.070 1.00 75.06 119 MET A CA 1
ATOM 986 C C . MET A 1 119 ? 25.249 11.679 -59.590 1.00 75.06 119 MET A C 1
ATOM 988 O O . MET A 1 119 ? 24.585 10.985 -58.823 1.00 75.06 119 MET A O 1
ATOM 992 N N . MET A 1 120 ? 25.922 12.762 -59.200 1.00 79.38 120 MET A N 1
ATOM 993 C CA . MET A 1 120 ? 25.797 13.353 -57.867 1.00 79.38 120 MET A CA 1
ATOM 994 C C . MET A 1 120 ? 24.732 14.446 -57.902 1.00 79.38 120 MET A C 1
ATOM 996 O O . MET A 1 120 ? 24.798 15.351 -58.731 1.00 79.38 120 MET A O 1
ATOM 1000 N N . ILE A 1 121 ? 23.742 14.342 -57.022 1.00 73.56 121 ILE A N 1
ATOM 1001 C CA . ILE A 1 121 ? 22.647 15.298 -56.895 1.00 73.56 121 ILE A CA 1
ATOM 1002 C C . ILE A 1 121 ? 22.679 15.847 -55.464 1.00 73.56 121 ILE A C 1
ATOM 1004 O O . ILE A 1 121 ? 22.502 15.072 -54.516 1.00 73.56 121 ILE A O 1
ATOM 1008 N N . PRO A 1 122 ? 22.897 17.160 -55.276 1.00 66.88 122 PRO A N 1
ATOM 1009 C CA . PRO A 1 122 ? 22.724 17.772 -53.967 1.00 66.88 122 PRO A CA 1
ATOM 1010 C C . PRO A 1 122 ? 21.246 17.666 -53.566 1.00 66.88 122 PRO A C 1
ATOM 1012 O O . PRO A 1 122 ? 20.363 18.073 -54.323 1.00 66.88 122 PRO A O 1
ATOM 1015 N N . TYR A 1 123 ? 20.968 17.077 -52.400 1.00 65.50 123 TYR A N 1
ATOM 1016 C CA . TYR A 1 123 ? 19.611 16.861 -51.900 1.00 65.50 123 TYR A CA 1
ATOM 1017 C C . TYR A 1 123 ? 19.466 17.418 -50.481 1.00 65.50 123 TYR A C 1
ATOM 1019 O O . TYR A 1 123 ? 19.930 16.844 -49.496 1.00 65.50 123 TYR A O 1
ATOM 1027 N N . SER A 1 124 ? 18.790 18.553 -50.370 1.00 57.47 124 SER A N 1
ATOM 1028 C CA . SER A 1 124 ? 18.432 19.165 -49.094 1.00 57.47 124 SER A CA 1
ATOM 1029 C C . SER A 1 124 ? 16.938 18.980 -48.836 1.00 57.47 124 SER A C 1
ATOM 1031 O O . SER A 1 124 ? 16.101 19.288 -49.686 1.00 57.47 124 SER A O 1
ATOM 1033 N N . THR A 1 125 ? 16.597 18.466 -47.653 1.00 56.09 125 THR A N 1
ATOM 1034 C CA . THR A 1 125 ? 15.223 18.519 -47.126 1.00 56.09 125 THR A CA 1
ATOM 1035 C C . THR A 1 125 ? 15.172 19.542 -45.994 1.00 56.09 125 THR A C 1
ATOM 1037 O O . THR A 1 125 ? 16.217 19.842 -45.425 1.00 56.09 125 THR A O 1
ATOM 1040 N N . PRO A 1 126 ? 13.992 20.070 -45.621 1.00 51.81 126 PRO A N 1
ATOM 1041 C CA . PRO A 1 126 ? 13.878 21.082 -44.565 1.00 51.81 126 PRO A CA 1
ATOM 1042 C C . PRO A 1 126 ? 14.448 20.662 -43.198 1.00 51.81 126 PRO A C 1
ATOM 1044 O O . PRO A 1 126 ? 14.666 21.525 -42.357 1.00 51.81 126 PRO A O 1
ATOM 1047 N N . ASN A 1 127 ? 14.665 19.358 -42.982 1.00 49.22 127 ASN A N 1
ATOM 1048 C CA . ASN A 1 127 ? 15.083 18.772 -41.707 1.00 49.22 127 ASN A CA 1
ATOM 1049 C C . ASN A 1 127 ? 16.437 18.031 -41.779 1.00 49.22 127 ASN A C 1
ATOM 1051 O O . ASN A 1 127 ? 16.829 17.424 -40.786 1.00 49.22 127 ASN A O 1
ATOM 1055 N N . ASP A 1 128 ? 17.126 18.019 -42.927 1.00 54.34 128 ASP A N 1
ATOM 1056 C CA . ASP A 1 128 ? 18.463 17.419 -43.061 1.00 54.34 128 ASP A CA 1
ATOM 1057 C C . ASP A 1 128 ? 19.410 18.409 -43.741 1.00 54.34 128 ASP A C 1
ATOM 1059 O O . ASP A 1 128 ? 19.286 18.690 -44.941 1.00 54.34 128 ASP A O 1
ATOM 1063 N N . ASP A 1 129 ? 20.387 18.883 -42.970 1.00 49.50 129 ASP A N 1
ATOM 1064 C CA . ASP A 1 129 ? 21.510 19.658 -43.474 1.00 49.50 129 ASP A CA 1
ATOM 1065 C C . ASP A 1 129 ? 22.437 18.728 -44.270 1.00 49.50 129 ASP A C 1
ATOM 1067 O O . ASP A 1 129 ? 23.158 17.888 -43.735 1.00 49.50 129 ASP A O 1
ATOM 1071 N N . SER A 1 130 ? 22.386 18.873 -45.595 1.00 52.50 130 SER A N 1
ATOM 1072 C CA . SER A 1 130 ? 23.311 18.298 -46.582 1.00 52.50 130 SER A CA 1
ATOM 1073 C C . SER A 1 130 ? 23.390 16.760 -46.659 1.00 52.50 130 SER A C 1
ATOM 1075 O O . SER A 1 130 ? 24.350 16.112 -46.246 1.00 52.50 130 SER A O 1
ATOM 1077 N N . SER A 1 131 ? 22.410 16.149 -47.332 1.00 57.97 131 SER A N 1
ATOM 1078 C CA . SER A 1 131 ? 22.584 14.800 -47.888 1.00 57.97 131 SER A CA 1
ATOM 1079 C C . SER A 1 131 ? 22.904 14.879 -49.380 1.00 57.97 131 SER A C 1
ATOM 1081 O O . SER A 1 131 ? 22.228 15.565 -50.143 1.00 57.97 131 SER A O 1
ATOM 1083 N N . ILE A 1 132 ? 23.940 14.182 -49.842 1.00 63.66 132 ILE A N 1
ATOM 1084 C CA . ILE A 1 132 ? 24.183 14.055 -51.285 1.00 63.66 132 ILE A CA 1
ATOM 1085 C C . ILE A 1 132 ? 23.615 12.724 -51.736 1.00 63.66 132 ILE A C 1
ATOM 1087 O O . ILE A 1 132 ? 23.999 11.662 -51.246 1.00 63.66 132 ILE A O 1
ATOM 1091 N N . VAL A 1 133 ? 22.683 12.775 -52.679 1.00 63.09 133 VAL A N 1
ATOM 1092 C CA . VAL A 1 133 ? 22.163 11.582 -53.333 1.00 63.09 133 VAL A CA 1
ATOM 1093 C C . VAL A 1 133 ? 23.039 11.321 -54.541 1.00 63.09 133 VAL A C 1
ATOM 1095 O O . VAL A 1 133 ? 23.058 12.130 -55.465 1.00 63.09 133 VAL A O 1
ATOM 1098 N N . TYR A 1 134 ? 23.736 10.187 -54.580 1.00 72.12 134 TYR A N 1
ATOM 1099 C CA . TYR A 1 134 ? 24.298 9.723 -55.844 1.00 72.12 134 TYR A CA 1
ATOM 1100 C C . TYR A 1 134 ? 23.416 8.636 -56.452 1.00 72.12 134 TYR A C 1
ATOM 1102 O O . TYR A 1 134 ? 23.029 7.658 -55.803 1.00 72.12 134 TYR A O 1
ATOM 1110 N N . VAL A 1 135 ? 23.072 8.844 -57.718 1.00 68.88 135 VAL A N 1
ATOM 1111 C CA . VAL A 1 135 ? 22.284 7.923 -58.530 1.00 68.88 135 VAL A CA 1
ATOM 1112 C C . VAL A 1 135 ? 23.261 7.075 -59.320 1.00 68.88 135 VAL A C 1
ATOM 1114 O O . VAL A 1 135 ? 23.908 7.568 -60.238 1.00 68.88 135 VAL A O 1
ATOM 1117 N N . ASP A 1 136 ? 23.390 5.805 -58.955 1.00 71.69 136 ASP A N 1
ATOM 1118 C CA . ASP A 1 136 ? 24.236 4.837 -59.650 1.00 71.69 136 ASP A CA 1
ATOM 1119 C C . ASP A 1 136 ? 23.384 4.071 -60.669 1.00 71.69 136 ASP A C 1
ATOM 1121 O O . ASP A 1 136 ? 22.706 3.094 -60.333 1.00 71.69 136 ASP A O 1
ATOM 1125 N N . ALA A 1 137 ? 23.349 4.582 -61.901 1.00 62.28 137 ALA A N 1
ATOM 1126 C CA . ALA A 1 137 ? 22.587 4.000 -63.000 1.00 62.28 137 ALA A CA 1
ATOM 1127 C C . ALA A 1 137 ? 23.395 2.894 -63.694 1.00 62.28 137 ALA A C 1
ATOM 1129 O O . ALA A 1 137 ? 24.478 3.152 -64.219 1.00 62.28 137 ALA A O 1
ATOM 1130 N N . CYS A 1 138 ? 22.853 1.675 -63.729 1.00 62.59 138 CYS A N 1
ATOM 1131 C CA . CYS A 1 138 ? 23.461 0.504 -64.366 1.00 62.59 138 CYS A CA 1
ATOM 1132 C C . CYS A 1 138 ? 24.832 0.115 -63.770 1.00 62.59 138 CYS A C 1
ATOM 1134 O O . CYS A 1 138 ? 25.828 0.072 -64.498 1.00 62.59 138 CYS A O 1
ATOM 1136 N N . PRO A 1 139 ? 24.931 -0.175 -62.460 1.00 70.12 139 PRO A N 1
ATOM 1137 C CA . PRO A 1 139 ? 26.202 -0.549 -61.849 1.00 70.12 139 PRO A CA 1
ATOM 1138 C C . PRO A 1 139 ? 26.791 -1.827 -62.473 1.00 70.12 139 PRO A C 1
ATOM 1140 O O . PRO A 1 139 ? 26.046 -2.681 -62.969 1.00 70.12 139 PRO A O 1
ATOM 1143 N N . PRO A 1 140 ? 28.116 -2.043 -62.367 1.00 62.16 140 PRO A N 1
ATOM 1144 C CA . PRO A 1 140 ? 28.818 -3.125 -63.068 1.00 62.16 140 PRO A CA 1
ATOM 1145 C C . PRO A 1 140 ? 28.251 -4.528 -62.807 1.00 62.16 140 PRO A C 1
ATOM 1147 O O . PRO A 1 140 ? 28.285 -5.389 -63.685 1.00 62.16 140 PRO A O 1
ATOM 1150 N N . LYS A 1 141 ? 27.711 -4.749 -61.599 1.00 65.44 141 LYS A N 1
ATOM 1151 C CA . LYS A 1 141 ? 27.129 -6.024 -61.150 1.00 65.44 141 LYS A CA 1
ATOM 1152 C C . LYS A 1 141 ? 25.625 -6.162 -61.440 1.00 65.44 141 LYS A C 1
ATOM 1154 O O . LYS A 1 141 ? 25.087 -7.251 -61.267 1.00 65.44 141 LYS A O 1
ATOM 1159 N N . SER A 1 142 ? 24.926 -5.095 -61.837 1.00 68.06 142 SER A N 1
ATOM 1160 C CA . SER A 1 142 ? 23.460 -5.092 -61.999 1.00 68.06 142 SER A CA 1
ATOM 1161 C C . SER A 1 142 ? 23.032 -4.070 -63.056 1.00 68.06 142 SER A C 1
ATOM 1163 O O . SER A 1 142 ? 22.521 -3.002 -62.733 1.00 68.06 142 SER A O 1
ATOM 1165 N N . ARG A 1 143 ? 23.263 -4.401 -64.332 1.00 68.94 143 ARG A N 1
ATOM 1166 C CA . ARG A 1 143 ? 23.112 -3.477 -65.472 1.00 68.94 143 ARG A CA 1
ATOM 1167 C C . ARG A 1 143 ? 21.681 -2.990 -65.738 1.00 68.94 143 ARG A C 1
ATOM 1169 O O . ARG A 1 143 ? 21.537 -1.984 -66.416 1.00 68.94 143 ARG A O 1
ATOM 1176 N N . ASP A 1 144 ? 20.669 -3.639 -65.164 1.00 74.38 144 ASP A N 1
ATOM 1177 C CA . ASP A 1 144 ? 19.250 -3.306 -65.376 1.00 74.38 144 ASP A CA 1
ATOM 1178 C C . ASP A 1 144 ? 18.626 -2.511 -64.211 1.00 74.38 144 ASP A C 1
ATOM 1180 O O . ASP A 1 144 ? 17.420 -2.279 -64.186 1.00 74.38 144 ASP A O 1
ATOM 1184 N N . MET A 1 145 ? 19.428 -2.111 -63.218 1.00 71.88 145 MET A N 1
ATOM 1185 C CA . MET A 1 145 ? 18.953 -1.457 -61.995 1.00 71.88 145 MET A CA 1
ATOM 1186 C C . MET A 1 145 ? 19.519 -0.042 -61.852 1.00 71.88 145 MET A C 1
ATOM 1188 O O . MET A 1 145 ? 20.659 0.238 -62.227 1.00 71.88 145 MET A O 1
ATOM 1192 N N . VAL A 1 146 ? 18.734 0.841 -61.234 1.00 74.69 146 VAL A N 1
ATOM 1193 C CA . VAL A 1 146 ? 19.177 2.167 -60.786 1.00 74.69 146 VAL A CA 1
ATOM 1194 C C . VAL A 1 146 ? 19.165 2.177 -59.264 1.00 74.69 146 VAL A C 1
ATOM 1196 O O . VAL A 1 146 ? 18.132 1.908 -58.653 1.00 74.69 146 VAL A O 1
ATOM 1199 N N . PHE A 1 147 ? 20.302 2.490 -58.640 1.00 71.38 147 PHE A N 1
ATOM 1200 C CA . PHE A 1 147 ? 20.382 2.634 -57.187 1.00 71.38 147 PHE A CA 1
ATOM 1201 C C . PHE A 1 147 ? 20.418 4.111 -56.802 1.00 71.38 147 PHE A C 1
ATOM 1203 O O . PHE A 1 147 ? 21.359 4.818 -57.153 1.00 71.38 147 PHE A O 1
ATOM 1210 N N . LEU A 1 148 ? 19.435 4.551 -56.017 1.00 69.38 148 LEU A N 1
ATOM 1211 C CA . LEU A 1 148 ? 19.525 5.794 -55.254 1.00 69.38 148 LEU A CA 1
ATOM 1212 C C . LEU A 1 148 ? 20.278 5.530 -53.951 1.00 69.38 148 LEU A C 1
ATOM 1214 O O . LEU A 1 148 ? 19.882 4.661 -53.171 1.00 69.38 148 LEU A O 1
ATOM 1218 N N . ARG A 1 149 ? 21.373 6.256 -53.716 1.00 69.06 149 ARG A N 1
ATOM 1219 C CA . ARG A 1 149 ? 22.181 6.117 -52.502 1.00 69.06 149 ARG A CA 1
ATOM 1220 C C . ARG A 1 149 ? 22.359 7.469 -51.836 1.00 69.06 149 ARG A C 1
ATOM 1222 O O . ARG A 1 149 ? 22.869 8.400 -52.448 1.00 69.06 149 ARG A O 1
ATOM 1229 N N . PHE A 1 150 ? 21.947 7.539 -50.577 1.00 66.31 150 PHE A N 1
ATOM 1230 C CA . PHE A 1 150 ? 22.090 8.719 -49.738 1.00 66.31 150 PHE A CA 1
ATOM 1231 C C . PHE A 1 150 ? 23.451 8.687 -49.043 1.00 66.31 150 PHE A C 1
ATOM 1233 O O . PHE A 1 150 ? 23.782 7.720 -48.353 1.00 66.31 150 PHE A O 1
ATOM 1240 N N . VAL A 1 151 ? 24.243 9.734 -49.242 1.00 65.50 151 VAL A N 1
ATOM 1241 C CA . VAL A 1 151 ? 25.437 10.030 -48.455 1.00 65.50 151 VAL A CA 1
ATOM 1242 C C . VAL A 1 151 ? 24.994 10.982 -47.359 1.00 65.50 151 VAL A C 1
ATOM 1244 O O . VAL A 1 151 ? 24.845 12.178 -47.595 1.00 65.50 151 VAL A O 1
ATOM 1247 N N . ASN A 1 152 ? 24.738 10.426 -46.177 1.00 58.94 152 ASN A N 1
ATOM 1248 C CA . ASN A 1 152 ? 24.379 11.205 -44.999 1.00 58.94 152 ASN A CA 1
ATOM 1249 C C . ASN A 1 152 ? 25.616 11.349 -44.115 1.00 58.94 152 ASN A C 1
ATOM 1251 O O . ASN A 1 152 ? 26.214 10.342 -43.725 1.00 58.94 152 ASN A O 1
ATOM 1255 N N . HIS A 1 153 ? 25.969 12.583 -43.755 1.00 54.62 153 HIS A N 1
ATOM 1256 C CA . HIS A 1 153 ? 26.966 12.858 -42.725 1.00 54.62 153 HIS A CA 1
ATOM 1257 C C . HIS A 1 153 ? 26.343 12.674 -41.331 1.00 54.62 153 HIS A C 1
ATOM 1259 O O . HIS A 1 153 ? 26.214 13.605 -40.546 1.00 54.62 153 HIS A O 1
ATOM 1265 N N . SER A 1 154 ? 25.883 11.464 -41.013 1.00 56.62 154 SER A N 1
ATOM 1266 C CA . SER A 1 154 ? 25.361 11.174 -39.676 1.00 56.62 154 SER A CA 1
ATOM 1267 C C . SER A 1 154 ? 26.412 10.437 -38.865 1.00 56.62 154 SER A C 1
ATOM 1269 O O . SER A 1 154 ? 26.911 9.399 -39.307 1.00 56.62 154 SER A O 1
ATOM 1271 N N . GLN A 1 155 ? 26.698 10.926 -37.657 1.00 67.00 155 GLN A N 1
ATOM 1272 C CA . GLN A 1 155 ? 27.411 10.129 -36.665 1.00 67.00 155 GLN A CA 1
ATOM 1273 C C . GLN A 1 155 ? 26.691 8.775 -36.504 1.00 67.00 155 GLN A C 1
ATOM 1275 O O . GLN A 1 155 ? 25.455 8.739 -36.573 1.00 67.00 155 GLN A O 1
ATOM 1280 N N . PRO A 1 156 ? 27.416 7.659 -36.296 1.00 73.81 156 PRO A N 1
ATOM 1281 C CA . PRO A 1 156 ? 26.797 6.343 -36.147 1.00 73.81 156 PRO A CA 1
ATOM 1282 C C . PRO A 1 156 ? 25.659 6.329 -35.113 1.00 73.81 156 PRO A C 1
ATOM 1284 O O . PRO A 1 156 ? 24.616 5.739 -35.369 1.00 73.81 156 PRO A O 1
ATOM 1287 N N . LEU A 1 157 ? 25.796 7.077 -34.012 1.00 75.88 157 LEU A N 1
ATOM 1288 C CA . LEU A 1 157 ? 24.738 7.258 -33.010 1.00 75.88 157 LEU A CA 1
ATOM 1289 C C . LEU A 1 157 ? 23.461 7.889 -33.586 1.00 75.88 157 LEU A C 1
ATOM 1291 O O . LEU A 1 157 ? 22.372 7.363 -33.387 1.00 75.88 157 LEU A O 1
ATOM 1295 N N . THR A 1 158 ? 23.565 8.969 -34.362 1.00 78.44 158 THR A N 1
ATOM 1296 C CA . THR A 1 158 ? 22.406 9.618 -34.999 1.00 78.44 158 THR A CA 1
ATOM 1297 C C . THR A 1 158 ? 21.714 8.686 -35.992 1.00 78.44 158 THR A C 1
ATOM 1299 O O . THR A 1 158 ? 20.487 8.662 -36.088 1.00 78.44 158 THR A O 1
ATOM 1302 N N . ARG A 1 159 ? 22.491 7.884 -36.734 1.00 79.62 159 ARG A N 1
ATOM 1303 C CA . ARG A 1 159 ? 21.919 6.874 -37.629 1.00 79.62 159 ARG A CA 1
ATOM 1304 C C . ARG A 1 159 ? 21.208 5.773 -36.848 1.00 79.62 159 ARG A C 1
ATOM 1306 O O . ARG A 1 159 ? 20.142 5.349 -37.286 1.00 79.62 159 ARG A O 1
ATOM 1313 N N . LEU A 1 160 ? 21.775 5.344 -35.722 1.00 82.25 160 LEU A N 1
ATOM 1314 C CA . LEU A 1 160 ? 21.154 4.367 -34.837 1.00 82.25 160 LEU A CA 1
ATOM 1315 C C . LEU A 1 160 ? 19.819 4.895 -34.301 1.00 82.25 160 LEU A C 1
ATOM 1317 O O . LEU A 1 160 ? 18.815 4.224 -34.492 1.00 82.25 160 LEU A O 1
ATOM 1321 N N . HIS A 1 161 ? 19.769 6.116 -33.757 1.00 80.94 161 HIS A N 1
ATOM 1322 C CA . HIS A 1 161 ? 18.512 6.733 -33.306 1.00 80.94 161 HIS A CA 1
ATOM 1323 C C . HIS A 1 161 ? 17.447 6.757 -34.406 1.00 80.94 161 HIS A C 1
ATOM 1325 O O . HIS A 1 161 ? 16.327 6.321 -34.175 1.00 80.94 161 HIS A O 1
ATOM 1331 N N . ARG A 1 162 ? 17.821 7.113 -35.641 1.00 80.44 162 ARG A N 1
ATOM 1332 C CA . ARG A 1 162 ? 16.903 7.042 -36.790 1.00 80.44 162 ARG A CA 1
ATOM 1333 C C . ARG A 1 162 ? 16.366 5.631 -37.055 1.00 80.44 162 ARG A C 1
ATOM 1335 O O . ARG A 1 162 ? 15.220 5.491 -37.467 1.00 80.44 162 ARG A O 1
ATOM 1342 N N . LEU A 1 163 ? 17.179 4.585 -36.884 1.00 81.19 163 LEU A N 1
ATOM 1343 C CA . LEU A 1 163 ? 16.711 3.199 -37.027 1.00 81.19 163 LEU A CA 1
ATOM 1344 C C . LEU A 1 163 ? 15.736 2.816 -35.906 1.00 81.19 163 LEU A C 1
ATOM 1346 O O . LEU A 1 163 ? 14.756 2.120 -36.174 1.00 81.19 163 LEU A O 1
ATOM 1350 N N . LEU A 1 164 ? 15.980 3.304 -34.686 1.00 87.19 164 LEU A N 1
ATOM 1351 C CA . LEU A 1 164 ? 15.095 3.109 -33.537 1.00 87.19 164 LEU A CA 1
ATOM 1352 C C . LEU A 1 164 ? 13.752 3.830 -33.734 1.00 87.19 164 LEU A C 1
ATOM 1354 O O . LEU A 1 164 ? 12.708 3.211 -33.539 1.00 87.19 164 LEU A O 1
ATOM 1358 N N . ASP A 1 165 ? 13.765 5.074 -34.222 1.00 81.00 165 ASP A N 1
ATOM 1359 C CA . ASP A 1 165 ? 12.555 5.852 -34.536 1.00 81.00 165 ASP A CA 1
ATOM 1360 C C . ASP A 1 165 ? 11.693 5.161 -35.603 1.00 81.00 165 ASP A C 1
ATOM 1362 O O . ASP A 1 165 ? 10.463 5.137 -35.524 1.00 81.00 165 ASP A O 1
ATOM 1366 N N . LEU A 1 166 ? 12.345 4.551 -36.599 1.00 81.88 166 LEU A N 1
ATOM 1367 C CA . LEU A 1 166 ? 11.690 3.772 -37.653 1.00 81.88 166 LEU A CA 1
ATOM 1368 C C . LEU A 1 166 ? 11.278 2.359 -37.205 1.00 81.88 166 LEU A C 1
ATOM 1370 O O . LEU A 1 166 ? 10.680 1.632 -37.997 1.00 81.88 166 LEU A O 1
ATOM 1374 N N . LYS A 1 167 ? 11.565 1.971 -35.955 1.00 85.88 167 LYS A N 1
ATOM 1375 C CA . LYS A 1 167 ? 11.237 0.661 -35.364 1.00 85.88 167 LYS A CA 1
ATOM 1376 C C . LYS A 1 167 ? 11.881 -0.528 -36.104 1.00 85.88 167 LYS A C 1
ATOM 1378 O O . LYS A 1 167 ? 11.373 -1.647 -36.049 1.00 85.88 167 LYS A O 1
ATOM 1383 N N . TYR A 1 168 ? 13.020 -0.312 -36.772 1.00 84.94 168 TYR A N 1
ATOM 1384 C CA . TYR A 1 168 ? 13.808 -1.366 -37.427 1.00 84.94 168 TYR A CA 1
ATOM 1385 C C . TYR A 1 168 ? 14.838 -1.965 -36.460 1.00 84.94 168 TYR A C 1
ATOM 1387 O O . TYR A 1 168 ? 16.040 -1.726 -36.582 1.00 84.94 168 TYR A O 1
ATOM 1395 N N . PHE A 1 169 ? 14.367 -2.730 -35.471 1.00 89.19 169 PHE A N 1
ATOM 1396 C CA . PHE A 1 169 ? 15.204 -3.204 -34.361 1.00 89.19 169 PHE A CA 1
ATOM 1397 C C . PHE A 1 169 ? 16.272 -4.229 -34.764 1.00 89.19 169 PHE A C 1
ATOM 1399 O O . PHE A 1 169 ? 17.397 -4.131 -34.285 1.00 89.19 169 PHE A O 1
ATOM 1406 N N . ASP A 1 170 ? 15.979 -5.157 -35.678 1.00 85.88 170 ASP A N 1
ATOM 1407 C CA . ASP A 1 170 ? 16.966 -6.155 -36.133 1.00 85.88 170 ASP A CA 1
ATOM 1408 C C . ASP A 1 170 ? 18.138 -5.502 -36.888 1.00 85.88 170 ASP A C 1
ATOM 1410 O O . ASP A 1 170 ? 19.314 -5.833 -36.679 1.00 85.88 170 ASP A O 1
ATOM 1414 N N . ASP A 1 171 ? 17.819 -4.512 -37.725 1.00 81.31 171 ASP A N 1
ATOM 1415 C CA . ASP A 1 171 ? 18.810 -3.702 -38.429 1.00 81.31 171 ASP A CA 1
ATOM 1416 C C . ASP A 1 171 ? 19.576 -2.807 -37.448 1.00 81.31 171 ASP A C 1
ATOM 1418 O O . ASP A 1 171 ? 20.792 -2.663 -37.576 1.00 81.31 171 ASP A O 1
ATOM 1422 N N . ALA A 1 172 ? 18.899 -2.241 -36.442 1.00 86.25 172 ALA A N 1
ATOM 1423 C CA . ALA A 1 172 ? 19.522 -1.438 -35.392 1.00 86.25 172 ALA A CA 1
ATOM 1424 C C . ALA A 1 172 ? 20.497 -2.260 -34.532 1.00 86.25 172 ALA A C 1
ATOM 1426 O O . ALA A 1 172 ? 21.597 -1.782 -34.263 1.00 86.25 172 ALA A O 1
ATOM 1427 N N . LEU A 1 173 ? 20.150 -3.500 -34.163 1.00 87.00 173 LEU A N 1
ATOM 1428 C CA . LEU A 1 173 ? 21.040 -4.427 -33.449 1.00 87.00 173 LEU A CA 1
ATOM 1429 C C . LEU A 1 173 ? 22.282 -4.743 -34.288 1.00 87.00 173 LEU A C 1
ATOM 1431 O O . LEU A 1 173 ? 23.413 -4.599 -33.821 1.00 87.00 173 LEU A O 1
ATOM 1435 N N . SER A 1 174 ? 22.075 -5.121 -35.552 1.00 85.94 174 SER A N 1
ATOM 1436 C CA . SER A 1 174 ? 23.164 -5.425 -36.486 1.00 85.94 174 SER A CA 1
ATOM 1437 C C . SER A 1 174 ? 24.079 -4.214 -36.692 1.00 85.94 174 SER A C 1
ATOM 1439 O O . SER A 1 174 ? 25.306 -4.341 -36.720 1.00 85.94 174 SER A O 1
ATOM 1441 N N . PHE A 1 175 ? 23.490 -3.020 -36.788 1.00 83.81 175 PHE A N 1
ATOM 1442 C CA . PHE A 1 175 ? 24.204 -1.757 -36.920 1.00 83.81 175 PHE A CA 1
ATOM 1443 C C . PHE A 1 175 ? 24.996 -1.415 -35.652 1.00 83.81 175 PHE A C 1
ATOM 1445 O O . PHE A 1 175 ? 26.179 -1.095 -35.750 1.00 83.81 175 PHE A O 1
ATOM 1452 N N . ALA A 1 176 ? 24.396 -1.536 -34.465 1.00 88.88 176 ALA A N 1
ATOM 1453 C CA . ALA A 1 176 ? 25.069 -1.266 -33.199 1.00 88.88 176 ALA A CA 1
ATOM 1454 C C . ALA A 1 176 ? 26.296 -2.171 -33.007 1.00 88.88 176 ALA A C 1
ATOM 1456 O O . ALA A 1 176 ? 27.376 -1.671 -32.702 1.00 88.88 176 ALA A O 1
ATOM 1457 N N . ILE A 1 177 ? 26.170 -3.469 -33.307 1.00 86.69 177 ILE A N 1
ATOM 1458 C CA . ILE A 1 177 ? 27.292 -4.421 -33.266 1.00 86.69 177 ILE A CA 1
ATOM 1459 C C . ILE A 1 177 ? 28.380 -4.032 -34.278 1.00 86.69 177 ILE A C 1
ATOM 1461 O O . ILE A 1 177 ? 29.561 -4.006 -33.940 1.00 86.69 177 ILE A O 1
ATOM 1465 N N . THR A 1 178 ? 27.993 -3.696 -35.514 1.00 84.56 178 THR A N 1
ATOM 1466 C CA . THR A 1 178 ? 28.940 -3.355 -36.592 1.00 84.56 178 THR A CA 1
ATOM 1467 C C . THR A 1 178 ? 29.763 -2.106 -36.268 1.00 84.56 178 THR A C 1
ATOM 1469 O O . THR A 1 178 ? 30.948 -2.048 -36.590 1.00 84.56 178 THR A O 1
ATOM 1472 N N . TYR A 1 179 ? 29.145 -1.112 -35.628 1.00 82.25 179 TYR A N 1
ATOM 1473 C CA . TYR A 1 179 ? 29.771 0.172 -35.307 1.00 82.25 179 TYR A CA 1
ATOM 1474 C C . TYR A 1 179 ? 30.227 0.286 -33.843 1.00 82.25 179 TYR A C 1
ATOM 1476 O O . TYR A 1 179 ? 30.606 1.377 -33.418 1.00 82.25 179 TYR A O 1
ATOM 1484 N N . ASN A 1 180 ? 30.225 -0.823 -33.090 1.00 84.69 180 ASN A N 1
ATOM 1485 C CA . ASN A 1 180 ? 30.606 -0.886 -31.674 1.00 84.69 180 ASN A CA 1
ATOM 1486 C C . ASN A 1 180 ? 29.874 0.158 -30.802 1.00 84.69 180 ASN A C 1
ATOM 1488 O O . ASN A 1 180 ? 30.475 0.824 -29.958 1.00 84.69 180 ASN A O 1
ATOM 1492 N N . LEU A 1 181 ? 28.577 0.335 -31.059 1.00 87.75 181 LEU A N 1
ATOM 1493 C CA . LEU A 1 181 ? 27.673 1.170 -30.270 1.00 87.75 181 LEU A CA 1
ATOM 1494 C C . LEU A 1 181 ? 27.012 0.333 -29.170 1.00 87.75 181 LEU A C 1
ATOM 1496 O O . LEU A 1 181 ? 26.956 -0.894 -29.261 1.00 87.75 181 LEU A O 1
ATOM 1500 N N . SER A 1 182 ? 26.479 1.000 -28.143 1.00 86.94 182 SER A N 1
ATOM 1501 C CA . SER A 1 182 ? 25.753 0.315 -27.070 1.00 86.94 182 SER A CA 1
ATOM 1502 C C . SER A 1 182 ? 24.511 -0.393 -27.618 1.00 86.94 182 SER A C 1
ATOM 1504 O O . SER A 1 182 ? 23.638 0.235 -28.219 1.00 86.94 182 SER A O 1
ATOM 1506 N N . VAL A 1 183 ? 24.441 -1.707 -27.396 1.00 90.12 183 VAL A N 1
ATOM 1507 C CA . VAL A 1 183 ? 23.279 -2.540 -27.738 1.00 90.12 183 VAL A CA 1
ATOM 1508 C C . VAL A 1 183 ? 22.121 -2.275 -26.768 1.00 90.12 183 VAL A C 1
ATOM 1510 O O . VAL A 1 183 ? 20.961 -2.411 -27.156 1.00 90.12 183 VAL A O 1
ATOM 1513 N N . ASP A 1 184 ? 22.419 -1.800 -25.554 1.00 90.19 184 ASP A N 1
ATOM 1514 C CA . ASP A 1 184 ? 21.418 -1.469 -24.534 1.00 90.19 184 ASP A CA 1
ATOM 1515 C C . ASP A 1 184 ? 20.445 -0.394 -25.033 1.00 90.19 184 ASP A C 1
ATOM 1517 O O . ASP A 1 184 ? 19.243 -0.530 -24.836 1.00 90.19 184 ASP A O 1
ATOM 1521 N N . LEU A 1 185 ? 20.916 0.577 -25.828 1.00 87.81 185 LEU A N 1
ATOM 1522 C CA . LEU A 1 185 ? 20.057 1.585 -26.470 1.00 87.81 185 LEU A CA 1
ATOM 1523 C C . LEU A 1 185 ? 18.967 0.961 -27.352 1.00 87.81 185 LEU A C 1
ATOM 1525 O O . LEU A 1 185 ? 17.862 1.496 -27.463 1.00 87.81 185 LEU A O 1
ATOM 1529 N N . VAL A 1 186 ? 19.277 -0.167 -27.998 1.00 89.62 186 VAL A N 1
ATOM 1530 C CA . VAL A 1 186 ? 18.322 -0.888 -28.842 1.00 89.62 186 VAL A CA 1
ATOM 1531 C C . VAL A 1 186 ? 17.322 -1.647 -27.975 1.00 89.62 186 VAL A C 1
ATOM 1533 O O . VAL A 1 186 ? 16.122 -1.568 -28.235 1.00 89.62 186 VAL A O 1
ATOM 1536 N N . TYR A 1 187 ? 17.781 -2.319 -26.915 1.00 91.25 187 TYR A N 1
ATOM 1537 C CA . TYR A 1 187 ? 16.897 -3.012 -25.972 1.00 91.25 187 TYR A CA 1
ATOM 1538 C C . TYR A 1 187 ? 15.968 -2.049 -25.226 1.00 91.25 187 TYR A C 1
ATOM 1540 O O . TYR A 1 187 ? 14.770 -2.312 -25.135 1.00 91.25 187 TYR A O 1
ATOM 1548 N N . GLU A 1 188 ? 16.470 -0.900 -24.775 1.00 90.94 188 GLU A N 1
ATOM 1549 C CA . GLU A 1 188 ? 15.654 0.161 -24.183 1.00 90.94 188 GLU A CA 1
ATOM 1550 C C . GLU A 1 188 ? 14.579 0.665 -25.149 1.00 90.94 188 GLU A C 1
ATOM 1552 O O . GLU A 1 188 ? 13.438 0.883 -24.750 1.00 90.94 188 GLU A O 1
ATOM 1557 N N . ALA A 1 189 ? 14.906 0.849 -26.431 1.00 89.50 189 ALA A N 1
ATOM 1558 C CA . ALA A 1 189 ? 13.929 1.283 -27.426 1.00 89.50 189 ALA A CA 1
ATOM 1559 C C . ALA A 1 189 ? 12.832 0.231 -27.667 1.00 89.50 189 ALA A C 1
ATOM 1561 O O . ALA A 1 189 ? 11.662 0.591 -27.806 1.00 89.50 189 ALA A O 1
ATOM 1562 N N . ILE A 1 190 ? 13.181 -1.061 -27.655 1.00 90.44 190 ILE A N 1
ATOM 1563 C CA . ILE A 1 190 ? 12.201 -2.158 -27.720 1.00 90.44 190 ILE A CA 1
ATOM 1564 C C . ILE A 1 190 ? 11.297 -2.139 -26.479 1.00 90.44 190 ILE A C 1
ATOM 1566 O O . ILE A 1 190 ? 10.077 -2.263 -26.599 1.00 90.44 190 ILE A O 1
ATOM 1570 N N . ILE A 1 191 ? 11.866 -1.933 -25.287 1.00 91.19 191 ILE A N 1
ATOM 1571 C CA . ILE A 1 191 ? 11.102 -1.825 -24.036 1.00 91.19 191 ILE A CA 1
ATOM 1572 C C . ILE A 1 191 ? 10.154 -0.626 -24.085 1.00 91.19 191 ILE A C 1
ATOM 1574 O O . ILE A 1 191 ? 8.972 -0.800 -23.801 1.00 91.19 191 ILE A O 1
ATOM 1578 N N . ARG A 1 192 ? 10.614 0.553 -24.528 1.00 91.19 192 ARG A N 1
ATOM 1579 C CA . ARG A 1 192 ? 9.760 1.742 -24.715 1.00 91.19 192 ARG A CA 1
ATOM 1580 C C . ARG A 1 192 ? 8.613 1.470 -25.689 1.00 91.19 192 ARG A C 1
ATOM 1582 O O . ARG A 1 192 ? 7.479 1.850 -25.422 1.00 91.19 192 ARG A O 1
ATOM 1589 N N . GLN A 1 193 ? 8.854 0.730 -26.771 1.00 90.38 193 GLN A N 1
ATOM 1590 C CA . GLN A 1 193 ? 7.781 0.314 -27.678 1.00 90.38 193 GLN A CA 1
ATOM 1591 C C . GLN A 1 193 ? 6.775 -0.633 -26.997 1.00 90.38 193 GLN A C 1
ATOM 1593 O O . GLN A 1 193 ? 5.569 -0.528 -27.227 1.00 90.38 193 GLN A O 1
ATOM 1598 N N . CYS A 1 194 ? 7.245 -1.566 -26.167 1.00 89.00 194 CYS A N 1
ATOM 1599 C CA . CYS A 1 194 ? 6.366 -2.438 -25.387 1.00 89.00 194 CYS A CA 1
ATOM 1600 C C . CYS A 1 194 ? 5.550 -1.628 -24.370 1.00 89.00 194 CYS A C 1
ATOM 1602 O O . CYS A 1 194 ? 4.343 -1.834 -24.267 1.00 89.00 194 CYS A O 1
ATOM 1604 N N . GLN A 1 195 ? 6.171 -0.659 -23.692 1.00 88.62 195 GLN A N 1
ATOM 1605 C CA . GLN A 1 195 ? 5.500 0.280 -22.792 1.00 88.62 195 GLN A CA 1
ATOM 1606 C C . GLN A 1 195 ? 4.420 1.079 -23.526 1.00 88.62 195 GLN A C 1
ATOM 1608 O O . GLN A 1 195 ? 3.301 1.139 -23.036 1.00 88.62 195 GLN A O 1
ATOM 1613 N N . GLU A 1 196 ? 4.693 1.612 -24.724 1.00 88.12 196 GLU A N 1
ATOM 1614 C CA . GLU A 1 196 ? 3.688 2.297 -25.555 1.00 88.12 196 GLU A CA 1
ATOM 1615 C C . GLU A 1 196 ? 2.492 1.385 -25.874 1.00 88.12 196 GLU A C 1
ATOM 1617 O O . GLU A 1 196 ? 1.339 1.813 -25.802 1.00 88.12 196 GLU A O 1
ATOM 1622 N N . LYS A 1 197 ? 2.741 0.116 -26.225 1.00 87.12 197 LYS A N 1
ATOM 1623 C CA . LYS A 1 197 ? 1.674 -0.862 -26.505 1.00 87.12 197 LYS A CA 1
ATOM 1624 C C . LYS A 1 197 ? 0.836 -1.151 -25.258 1.00 87.12 197 LYS A C 1
ATOM 1626 O O . LYS A 1 197 ? -0.389 -1.123 -25.333 1.00 87.12 197 LYS A O 1
ATOM 1631 N N . ILE A 1 198 ? 1.486 -1.382 -24.116 1.00 85.62 198 ILE A N 1
ATOM 1632 C CA . ILE A 1 198 ? 0.830 -1.590 -22.816 1.00 85.62 198 ILE A CA 1
ATOM 1633 C C . ILE A 1 198 ? 0.050 -0.331 -22.413 1.00 85.62 198 ILE A C 1
ATOM 1635 O O . ILE A 1 198 ? -1.065 -0.419 -21.898 1.00 85.62 198 ILE A O 1
ATOM 1639 N N . GLN A 1 199 ? 0.602 0.854 -22.685 1.00 83.75 199 GLN A N 1
ATOM 1640 C CA . GLN A 1 199 ? -0.011 2.124 -22.334 1.00 83.75 199 GLN A CA 1
ATOM 1641 C C . GLN A 1 199 ? -1.307 2.371 -23.118 1.00 83.75 199 GLN A C 1
ATOM 1643 O O . GLN A 1 199 ? -2.290 2.840 -22.537 1.00 83.75 199 GLN A O 1
ATOM 1648 N N . ASN A 1 200 ? -1.301 2.048 -24.411 1.00 82.19 200 ASN A N 1
ATOM 1649 C CA . ASN A 1 200 ? -2.419 2.271 -25.327 1.00 82.19 200 ASN A CA 1
ATOM 1650 C C . ASN A 1 200 ? -3.497 1.176 -25.280 1.00 82.19 200 ASN A C 1
ATOM 1652 O O . ASN A 1 200 ? -4.564 1.361 -25.862 1.00 82.19 200 ASN A O 1
ATOM 1656 N N . ALA A 1 201 ? -3.243 0.048 -24.614 1.00 78.12 201 ALA A N 1
ATOM 1657 C CA . ALA A 1 201 ? -4.251 -0.986 -24.418 1.00 78.12 201 ALA A CA 1
ATOM 1658 C C . ALA A 1 201 ? -5.356 -0.509 -23.457 1.00 78.12 201 ALA A C 1
ATOM 1660 O O . ALA A 1 201 ? -5.073 0.100 -22.422 1.00 78.12 201 ALA A O 1
ATOM 1661 N N . GLU A 1 202 ? -6.617 -0.812 -23.782 1.00 65.62 202 GLU A N 1
ATOM 1662 C CA . GLU A 1 202 ? -7.751 -0.587 -22.877 1.00 65.62 202 GLU A CA 1
ATOM 1663 C C . GLU A 1 202 ? -7.577 -1.434 -21.605 1.00 65.62 202 GLU A C 1
ATOM 1665 O O . GLU A 1 202 ? -7.313 -2.634 -21.703 1.00 65.62 202 GLU A O 1
ATOM 1670 N N . ASP A 1 203 ? -7.673 -0.786 -20.434 1.00 60.97 203 ASP A N 1
ATOM 1671 C CA . ASP A 1 203 ? -7.634 -1.325 -19.060 1.00 60.97 203 ASP A CA 1
ATOM 1672 C C . ASP A 1 203 ? -7.214 -2.804 -18.901 1.00 60.97 203 ASP A C 1
ATOM 1674 O O . ASP A 1 203 ? -7.976 -3.646 -18.430 1.00 60.97 203 ASP A O 1
ATOM 1678 N N . GLY A 1 204 ? -5.960 -3.119 -19.242 1.00 56.97 204 GLY A N 1
ATOM 1679 C CA . GLY A 1 204 ? -5.339 -4.413 -18.917 1.00 56.97 204 GLY A C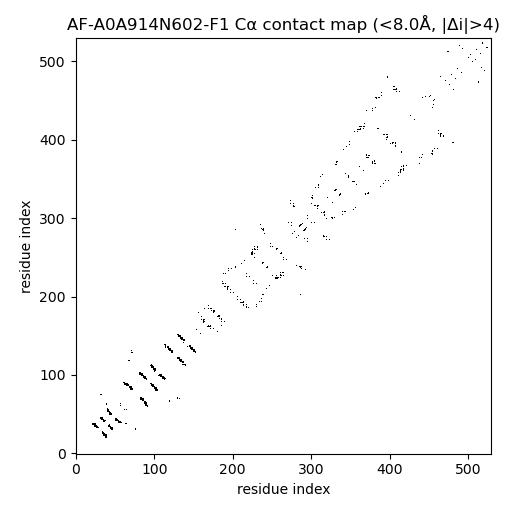A 1
ATOM 1680 C C . GLY A 1 204 ? -5.521 -5.538 -19.897 1.00 56.97 204 GLY A C 1
ATOM 1681 O O . GLY A 1 204 ? -5.133 -6.659 -19.592 1.00 56.97 204 GLY A O 1
ATOM 1682 N N . ASN A 1 205 ? -5.988 -5.231 -21.102 1.00 67.38 205 ASN A N 1
ATOM 1683 C CA . ASN A 1 205 ? -6.036 -6.200 -22.183 1.00 67.38 205 ASN A CA 1
ATOM 1684 C C . ASN A 1 205 ? -4.847 -6.063 -23.150 1.00 67.38 205 ASN A C 1
ATOM 1686 O O . ASN A 1 205 ? -5.018 -6.144 -24.366 1.00 67.38 205 ASN A O 1
ATOM 1690 N N . TYR A 1 206 ? -3.641 -5.801 -22.629 1.00 78.62 206 TYR A N 1
ATOM 1691 C CA . TYR A 1 206 ? -2.435 -5.948 -23.445 1.00 78.62 206 TYR A CA 1
ATOM 1692 C C . TYR A 1 206 ? -2.070 -7.425 -23.560 1.00 78.62 206 TYR A C 1
ATOM 1694 O O . TYR A 1 206 ? -2.293 -8.221 -22.650 1.00 78.62 206 TYR A O 1
ATOM 1702 N N . GLU A 1 207 ? -1.500 -7.796 -24.700 1.00 80.38 207 GLU A N 1
ATOM 1703 C CA . GLU A 1 207 ? -1.114 -9.176 -24.954 1.00 80.38 207 GLU A CA 1
ATOM 1704 C C . GLU A 1 207 ? 0.008 -9.608 -24.003 1.00 80.38 207 GLU A C 1
ATOM 1706 O O . GLU A 1 207 ? 1.040 -8.940 -23.912 1.00 80.38 207 GLU A O 1
ATOM 1711 N N . GLU A 1 208 ? -0.148 -10.776 -23.377 1.00 84.50 208 GLU A N 1
ATOM 1712 C CA . GLU A 1 208 ? 0.883 -11.435 -22.558 1.00 84.50 208 GLU A CA 1
ATOM 1713 C C . GLU A 1 208 ? 2.239 -11.495 -23.280 1.00 84.50 208 GLU A C 1
ATOM 1715 O O . GLU A 1 208 ? 3.299 -11.272 -22.698 1.00 84.50 208 GLU A O 1
ATOM 1720 N N . ALA A 1 209 ? 2.204 -11.716 -24.598 1.00 86.38 209 ALA A N 1
ATOM 1721 C CA . ALA A 1 209 ? 3.386 -11.728 -25.449 1.00 86.38 209 ALA A CA 1
ATOM 1722 C C . ALA A 1 209 ? 4.182 -10.411 -25.389 1.00 86.38 209 ALA A C 1
ATOM 1724 O O . ALA A 1 209 ? 5.410 -10.452 -25.390 1.00 86.38 209 ALA A O 1
ATOM 1725 N N . THR A 1 210 ? 3.503 -9.263 -25.277 1.00 87.81 210 THR A N 1
ATOM 1726 C CA . THR A 1 210 ? 4.147 -7.942 -25.170 1.00 87.81 210 THR A CA 1
ATOM 1727 C C . THR A 1 210 ? 4.883 -7.796 -23.836 1.00 87.81 210 THR A C 1
ATOM 1729 O O . THR A 1 210 ? 5.989 -7.260 -23.795 1.00 87.81 210 THR A O 1
ATOM 1732 N N . PHE A 1 211 ? 4.313 -8.310 -22.742 1.00 89.12 211 PHE A N 1
ATOM 1733 C CA . PHE A 1 211 ? 4.974 -8.305 -21.435 1.00 89.12 211 PHE A CA 1
ATOM 1734 C C . PHE A 1 211 ? 6.189 -9.243 -21.405 1.00 89.12 211 PHE A C 1
ATOM 1736 O O . PHE A 1 211 ? 7.272 -8.842 -20.976 1.00 89.12 211 PHE A O 1
ATOM 1743 N N . ILE A 1 212 ? 6.046 -10.462 -21.932 1.00 89.69 212 ILE A N 1
ATOM 1744 C CA . ILE A 1 212 ? 7.152 -11.426 -22.037 1.00 89.69 212 ILE A CA 1
ATOM 1745 C C . ILE A 1 212 ? 8.294 -10.853 -22.886 1.00 89.69 212 ILE A C 1
ATOM 1747 O O . ILE A 1 212 ? 9.466 -10.996 -22.527 1.00 89.69 212 ILE A O 1
ATOM 1751 N N . GLU A 1 213 ? 7.972 -10.191 -24.001 1.00 91.50 213 GLU A N 1
ATOM 1752 C CA . GLU A 1 213 ? 8.952 -9.509 -24.846 1.00 91.50 213 GLU A CA 1
ATOM 1753 C C . GLU A 1 213 ? 9.678 -8.400 -24.074 1.00 91.50 213 GLU A C 1
ATOM 1755 O O . GLU A 1 213 ? 10.909 -8.340 -24.104 1.00 91.50 213 GLU A O 1
ATOM 1760 N N . MET A 1 214 ? 8.949 -7.580 -23.315 1.00 92.56 214 MET A N 1
ATOM 1761 C CA . MET A 1 214 ? 9.536 -6.539 -22.473 1.00 92.56 214 MET A CA 1
ATOM 1762 C C . MET A 1 214 ? 10.516 -7.123 -21.445 1.00 92.56 214 MET A C 1
ATOM 1764 O O . MET A 1 214 ? 11.674 -6.713 -21.410 1.00 92.56 214 MET A O 1
ATOM 1768 N N . ILE A 1 215 ? 10.103 -8.131 -20.664 1.00 91.38 215 ILE A N 1
ATOM 1769 C CA . ILE A 1 215 ? 10.952 -8.791 -19.654 1.00 91.38 215 ILE A CA 1
ATOM 1770 C C . ILE A 1 215 ? 12.186 -9.436 -20.286 1.00 91.38 215 ILE A C 1
ATOM 1772 O O . ILE A 1 215 ? 13.283 -9.376 -19.725 1.00 91.38 215 ILE A O 1
ATOM 1776 N N . LYS A 1 216 ? 12.023 -10.074 -21.449 1.00 92.94 216 LYS A N 1
ATOM 1777 C CA . LYS A 1 216 ? 13.134 -10.690 -22.176 1.00 92.94 216 LYS A CA 1
ATOM 1778 C C . LYS A 1 216 ? 14.194 -9.651 -22.533 1.00 92.94 216 LYS A C 1
ATOM 1780 O O . LYS A 1 216 ? 15.367 -9.922 -22.316 1.00 92.94 216 LYS A O 1
ATOM 1785 N N . ASN A 1 217 ? 13.792 -8.496 -23.061 1.00 90.69 217 ASN A N 1
ATOM 1786 C CA . ASN A 1 217 ? 14.726 -7.431 -23.429 1.00 90.69 217 ASN A CA 1
ATOM 1787 C C . ASN A 1 217 ? 15.330 -6.746 -22.198 1.00 90.69 217 ASN A C 1
ATOM 1789 O O . ASN A 1 217 ? 16.516 -6.437 -22.199 1.00 90.69 217 ASN A O 1
ATOM 1793 N N . LEU A 1 218 ? 14.565 -6.603 -21.116 1.00 90.75 218 LEU A N 1
ATOM 1794 C CA . LEU A 1 218 ? 15.047 -6.022 -19.861 1.00 90.75 218 LEU A CA 1
ATOM 1795 C C . LEU A 1 218 ? 16.166 -6.875 -19.230 1.00 90.75 218 LEU A C 1
ATOM 1797 O O . LEU A 1 218 ? 17.150 -6.340 -18.737 1.00 90.75 218 LEU A O 1
ATOM 1801 N N . LYS A 1 219 ? 16.083 -8.208 -19.354 1.00 90.75 219 LYS A N 1
ATOM 1802 C CA . LYS A 1 219 ? 17.146 -9.155 -18.955 1.00 90.75 219 LYS A CA 1
ATOM 1803 C C . LYS A 1 219 ? 18.422 -9.076 -19.807 1.00 90.75 219 LYS A C 1
ATOM 1805 O O . LYS A 1 219 ? 19.428 -9.659 -19.410 1.00 90.75 219 LYS A O 1
ATOM 1810 N N . LEU A 1 220 ? 18.369 -8.451 -20.985 1.00 90.62 220 LEU A N 1
ATOM 1811 C CA . LEU A 1 220 ? 19.507 -8.331 -21.904 1.00 90.62 220 LEU A CA 1
ATOM 1812 C C . LEU A 1 220 ? 20.283 -7.021 -21.732 1.00 90.62 220 LEU A C 1
ATOM 1814 O O . LEU A 1 220 ? 21.382 -6.924 -22.275 1.00 90.62 220 LEU A O 1
ATOM 1818 N N . ILE A 1 221 ? 19.734 -6.050 -20.994 1.00 90.00 221 ILE A N 1
ATOM 1819 C CA . ILE A 1 221 ? 20.419 -4.796 -20.676 1.00 90.00 221 ILE A CA 1
ATOM 1820 C C . ILE A 1 221 ? 21.609 -5.100 -19.764 1.00 90.00 221 ILE A C 1
ATOM 1822 O O . ILE A 1 221 ? 21.463 -5.775 -18.743 1.00 90.00 221 ILE A O 1
ATOM 1826 N N . SER A 1 222 ? 22.790 -4.611 -20.144 1.00 87.44 222 SER A N 1
ATOM 1827 C CA . SER A 1 222 ? 24.013 -4.795 -19.361 1.00 87.44 222 SER A CA 1
ATOM 1828 C C . SER A 1 222 ? 24.165 -3.778 -18.229 1.00 87.44 222 SER A C 1
ATOM 1830 O O . SER A 1 222 ? 24.718 -4.110 -17.179 1.00 87.44 222 SER A O 1
ATOM 1832 N N . ASP A 1 223 ? 23.655 -2.561 -18.427 1.00 89.00 223 ASP A N 1
ATOM 1833 C CA . ASP A 1 223 ? 23.630 -1.517 -17.409 1.00 89.00 223 ASP A CA 1
ATOM 1834 C C . ASP A 1 223 ? 22.455 -1.676 -16.426 1.00 89.00 223 ASP A C 1
ATOM 1836 O O . ASP A 1 223 ? 21.281 -1.517 -16.772 1.00 89.00 223 ASP A O 1
ATOM 1840 N N . ASN A 1 224 ? 22.782 -1.961 -15.165 1.00 87.94 224 ASN A N 1
ATOM 1841 C CA . ASN A 1 224 ? 21.789 -2.175 -14.116 1.00 87.94 224 ASN A CA 1
ATOM 1842 C C . ASN A 1 224 ? 21.008 -0.904 -13.760 1.00 87.94 224 ASN A C 1
ATOM 1844 O O . ASN A 1 224 ? 19.846 -1.023 -13.371 1.00 87.94 224 ASN A O 1
ATOM 1848 N N . ASP A 1 225 ? 21.614 0.279 -13.893 1.00 88.31 225 ASP A N 1
ATOM 1849 C CA . ASP A 1 225 ? 20.938 1.545 -13.593 1.00 88.31 225 ASP A CA 1
ATOM 1850 C C . ASP A 1 225 ? 19.901 1.860 -14.676 1.00 88.31 225 ASP A C 1
ATOM 1852 O O . ASP A 1 225 ? 18.723 2.042 -14.366 1.00 88.31 225 ASP A O 1
ATOM 1856 N N . SER A 1 226 ? 20.283 1.750 -15.954 1.00 87.12 226 SER A N 1
ATOM 1857 C CA . SER A 1 226 ? 19.339 1.856 -17.075 1.00 87.12 226 SER A CA 1
ATOM 1858 C C . SER A 1 226 ? 18.211 0.817 -16.994 1.00 87.12 226 SER A C 1
ATOM 1860 O O . SER A 1 226 ? 17.047 1.137 -17.244 1.00 87.12 226 SER A O 1
ATOM 1862 N N . ALA A 1 227 ? 18.511 -0.427 -16.600 1.00 89.50 227 ALA A N 1
ATOM 1863 C CA . ALA A 1 227 ? 17.481 -1.440 -16.368 1.00 89.50 227 ALA A CA 1
ATOM 1864 C C . ALA A 1 227 ? 16.524 -1.041 -15.226 1.00 89.50 227 ALA A C 1
ATOM 1866 O O . ALA A 1 227 ? 15.313 -1.237 -15.350 1.00 89.50 227 ALA A O 1
ATOM 1867 N N . GLY A 1 228 ? 17.045 -0.456 -14.143 1.00 89.00 228 GLY A N 1
ATOM 1868 C CA . GLY A 1 228 ? 16.259 0.092 -13.037 1.00 89.00 228 GLY A CA 1
ATOM 1869 C C . GLY A 1 228 ? 15.317 1.216 -13.477 1.00 89.00 228 GLY A C 1
ATOM 1870 O O . GLY A 1 228 ? 14.125 1.177 -13.164 1.00 89.00 228 GLY A O 1
ATOM 1871 N N . ASP A 1 229 ? 15.806 2.160 -14.279 1.00 89.00 229 ASP A N 1
ATOM 1872 C CA . ASP A 1 229 ? 15.004 3.269 -14.809 1.00 89.00 229 ASP A CA 1
ATOM 1873 C C . ASP A 1 229 ? 13.868 2.766 -15.708 1.00 89.00 229 ASP A C 1
ATOM 1875 O O . ASP A 1 229 ? 12.719 3.208 -15.595 1.00 89.00 229 ASP A O 1
ATOM 1879 N N . MET A 1 230 ? 14.154 1.778 -16.564 1.00 89.19 230 MET A N 1
ATOM 1880 C CA . MET A 1 230 ? 13.127 1.139 -17.392 1.00 89.19 230 MET A CA 1
ATOM 1881 C C . MET A 1 230 ? 12.059 0.439 -16.542 1.00 89.19 230 MET A C 1
ATOM 1883 O O . MET A 1 230 ? 10.879 0.461 -16.904 1.00 89.19 230 MET A O 1
ATOM 1887 N N . ILE A 1 231 ? 12.433 -0.166 -15.411 1.00 89.56 231 ILE A N 1
ATOM 1888 C CA . ILE A 1 231 ? 11.489 -0.790 -14.472 1.00 89.56 231 ILE A CA 1
ATOM 1889 C C . ILE A 1 231 ? 10.561 0.262 -13.867 1.00 89.56 231 ILE A C 1
ATOM 1891 O O . ILE A 1 231 ? 9.340 0.105 -13.949 1.00 89.56 231 ILE A O 1
ATOM 1895 N N . VAL A 1 232 ? 11.122 1.339 -13.313 1.00 88.75 232 VAL A N 1
ATOM 1896 C CA . VAL A 1 232 ? 10.348 2.441 -12.721 1.00 88.75 232 VAL A CA 1
ATOM 1897 C C . VAL A 1 232 ? 9.380 3.029 -13.748 1.00 88.75 232 VAL A C 1
ATOM 1899 O O . VAL A 1 232 ? 8.200 3.202 -13.449 1.00 88.75 232 VAL A O 1
ATOM 1902 N N . ALA A 1 233 ? 9.837 3.241 -14.984 1.00 88.19 233 ALA A N 1
ATOM 1903 C CA . ALA A 1 233 ? 8.998 3.737 -16.071 1.00 88.19 233 ALA A CA 1
ATOM 1904 C C . ALA A 1 233 ? 7.881 2.757 -16.481 1.00 88.19 233 ALA A C 1
ATOM 1906 O O . ALA A 1 233 ? 6.824 3.190 -16.933 1.00 88.19 233 ALA A O 1
ATOM 1907 N N . SER A 1 234 ? 8.080 1.445 -16.321 1.00 86.88 234 SER A N 1
ATOM 1908 C CA . SER A 1 234 ? 7.104 0.423 -16.732 1.00 86.88 234 SER A CA 1
ATOM 1909 C C . SER A 1 234 ? 5.972 0.225 -15.722 1.00 86.88 234 SER A C 1
ATOM 1911 O O . SER A 1 234 ? 4.834 -0.044 -16.112 1.00 86.88 234 SER A O 1
ATOM 1913 N N . LEU A 1 235 ? 6.273 0.331 -14.423 1.00 84.75 235 LEU A N 1
ATOM 1914 C CA . LEU A 1 235 ? 5.356 -0.030 -13.334 1.00 84.75 235 LEU A CA 1
ATOM 1915 C C . LEU A 1 235 ? 3.988 0.679 -13.379 1.00 84.75 235 LEU A C 1
ATOM 1917 O O . LEU A 1 235 ? 2.987 -0.016 -13.191 1.00 84.75 235 LEU A O 1
ATOM 1921 N N . PRO A 1 236 ? 3.882 1.989 -13.691 1.00 82.00 236 PRO A N 1
ATOM 1922 C CA . PRO A 1 236 ? 2.595 2.686 -13.753 1.00 82.00 236 PRO A CA 1
ATOM 1923 C C . PRO A 1 236 ? 1.607 2.128 -14.784 1.00 82.00 236 PRO A C 1
ATOM 1925 O O . PRO A 1 236 ? 0.403 2.369 -14.692 1.00 82.00 236 PRO A O 1
ATOM 1928 N N . PHE A 1 237 ? 2.106 1.417 -15.796 1.00 79.06 237 PHE A N 1
ATOM 1929 C CA . PHE A 1 237 ? 1.286 0.903 -16.891 1.00 79.06 237 PHE A CA 1
ATOM 1930 C C . PHE A 1 237 ? 0.842 -0.544 -16.677 1.00 79.06 237 PHE A C 1
ATOM 1932 O O . PHE A 1 237 ? -0.065 -1.011 -17.371 1.00 79.06 237 PHE A O 1
ATOM 1939 N N . LEU A 1 238 ? 1.445 -1.246 -15.717 1.00 81.81 238 LEU A N 1
ATOM 1940 C CA . LEU A 1 238 ? 1.090 -2.619 -15.399 1.00 81.81 238 LEU A CA 1
ATOM 1941 C C . LEU A 1 238 ? -0.153 -2.686 -14.513 1.00 81.81 238 LEU A C 1
ATOM 1943 O O . LEU A 1 238 ? -0.287 -1.981 -13.521 1.00 81.81 238 LEU A O 1
ATOM 1947 N N . ASN A 1 239 ? -1.040 -3.609 -14.860 1.00 76.50 239 ASN A N 1
ATOM 1948 C CA . ASN A 1 239 ? -2.337 -3.829 -14.216 1.00 76.50 239 ASN A CA 1
ATOM 1949 C C . ASN A 1 239 ? -2.613 -5.317 -13.958 1.00 76.50 239 ASN A C 1
ATOM 1951 O O . ASN A 1 239 ? -3.762 -5.750 -13.885 1.00 76.50 239 ASN A O 1
ATOM 1955 N N . CYS A 1 240 ? -1.549 -6.098 -13.787 1.00 78.94 240 CYS A N 1
ATOM 1956 C CA . CYS A 1 240 ? -1.627 -7.492 -13.384 1.00 78.94 240 CYS A CA 1
ATOM 1957 C C . CYS A 1 240 ? -0.687 -7.716 -12.199 1.00 78.94 240 CYS A C 1
ATOM 1959 O O . CYS A 1 240 ? 0.493 -7.363 -12.272 1.00 78.94 240 CYS A O 1
ATOM 1961 N N . PHE A 1 241 ? -1.195 -8.337 -11.128 1.00 82.00 241 PHE A N 1
ATOM 1962 C CA . PHE A 1 241 ? -0.395 -8.687 -9.951 1.00 82.00 241 PHE A CA 1
ATOM 1963 C C . PHE A 1 241 ? 0.848 -9.497 -10.332 1.00 82.00 241 PHE A C 1
ATOM 1965 O O . PHE A 1 241 ? 1.945 -9.191 -9.870 1.00 82.00 241 PHE A O 1
ATOM 1972 N N . ALA A 1 242 ? 0.689 -10.503 -11.200 1.00 83.88 242 ALA A N 1
ATOM 1973 C CA . ALA A 1 242 ? 1.791 -11.361 -11.627 1.00 83.88 242 ALA A CA 1
ATOM 1974 C C . ALA A 1 242 ? 2.896 -10.557 -12.325 1.00 83.88 242 ALA A C 1
ATOM 1976 O O . ALA A 1 242 ? 4.070 -10.740 -12.011 1.00 83.88 242 ALA A O 1
ATOM 1977 N N . HIS A 1 243 ? 2.520 -9.614 -13.193 1.00 87.62 243 HIS A N 1
ATOM 1978 C CA . HIS A 1 243 ? 3.465 -8.798 -13.958 1.00 87.62 243 HIS A CA 1
ATOM 1979 C C . HIS A 1 243 ? 4.202 -7.793 -13.076 1.00 87.62 243 HIS A C 1
ATOM 1981 O O . HIS A 1 243 ? 5.423 -7.671 -13.167 1.00 87.62 243 HIS A O 1
ATOM 1987 N N . ILE A 1 244 ? 3.476 -7.111 -12.181 1.00 87.56 244 ILE A N 1
ATOM 1988 C CA . ILE A 1 244 ? 4.076 -6.183 -11.212 1.00 87.56 244 ILE A CA 1
ATOM 1989 C C . ILE A 1 244 ? 5.050 -6.949 -10.311 1.00 87.56 244 ILE A C 1
ATOM 1991 O O . ILE A 1 244 ? 6.198 -6.541 -10.141 1.00 87.56 244 ILE A O 1
ATOM 1995 N N . ASN A 1 245 ? 4.629 -8.101 -9.783 1.00 87.94 245 ASN A N 1
ATOM 1996 C CA . ASN A 1 245 ? 5.468 -8.923 -8.923 1.00 87.94 245 ASN A CA 1
ATOM 1997 C C . ASN A 1 245 ? 6.707 -9.462 -9.658 1.00 87.94 245 ASN A C 1
ATOM 1999 O O . ASN A 1 245 ? 7.793 -9.452 -9.086 1.00 87.94 245 ASN A O 1
ATOM 2003 N N . GLU A 1 246 ? 6.582 -9.907 -10.912 1.00 89.69 246 GLU A N 1
ATOM 2004 C CA . GLU A 1 246 ? 7.725 -10.392 -11.695 1.00 89.69 246 GLU A CA 1
ATOM 2005 C C . GLU A 1 246 ? 8.756 -9.285 -11.946 1.00 89.69 246 GLU A C 1
ATOM 2007 O O . GLU A 1 246 ? 9.945 -9.506 -11.708 1.00 89.69 246 GLU A O 1
ATOM 2012 N N . ILE A 1 247 ? 8.317 -8.082 -12.337 1.00 89.69 247 ILE A N 1
ATOM 2013 C CA . ILE A 1 247 ? 9.218 -6.934 -12.514 1.00 89.69 247 ILE A CA 1
ATOM 2014 C C . ILE A 1 247 ? 9.922 -6.574 -11.206 1.00 89.69 247 ILE A C 1
ATOM 2016 O O . ILE A 1 247 ? 11.141 -6.413 -11.185 1.00 89.69 247 ILE A O 1
ATOM 2020 N N . LEU A 1 248 ? 9.182 -6.469 -10.102 1.00 88.62 248 LEU A N 1
ATOM 2021 C CA . LEU A 1 248 ? 9.756 -6.095 -8.809 1.00 88.62 248 LEU A CA 1
ATOM 2022 C C . LEU A 1 248 ? 10.697 -7.175 -8.251 1.00 88.62 248 LEU A C 1
ATOM 2024 O O . LEU A 1 248 ? 11.675 -6.861 -7.567 1.00 88.62 248 LEU A O 1
ATOM 2028 N N . MET A 1 249 ? 10.436 -8.451 -8.547 1.00 88.00 249 MET A N 1
ATOM 2029 C CA . MET A 1 249 ? 11.338 -9.554 -8.212 1.00 88.00 249 MET A CA 1
ATOM 2030 C C . MET A 1 249 ? 12.602 -9.540 -9.067 1.00 88.00 249 MET A C 1
ATOM 2032 O O . MET A 1 249 ? 13.682 -9.816 -8.544 1.00 88.00 249 MET A O 1
ATOM 2036 N N . PHE A 1 250 ? 12.486 -9.194 -10.349 1.00 88.38 250 PHE A N 1
ATOM 2037 C CA . PHE A 1 250 ? 13.639 -8.987 -11.213 1.00 88.38 250 PHE A CA 1
ATOM 2038 C C . PHE A 1 250 ? 14.495 -7.809 -10.724 1.00 88.38 250 PHE A C 1
ATOM 2040 O O . PHE A 1 250 ? 15.706 -7.966 -10.578 1.00 88.38 250 PHE A O 1
ATOM 2047 N N . ALA A 1 251 ? 13.868 -6.687 -10.354 1.00 87.81 251 ALA A N 1
ATOM 2048 C CA . ALA A 1 251 ? 14.545 -5.504 -9.818 1.00 87.81 251 ALA A CA 1
ATOM 2049 C C . ALA A 1 251 ? 15.420 -5.822 -8.593 1.00 87.81 251 ALA A C 1
ATOM 2051 O O . ALA A 1 251 ? 16.518 -5.297 -8.453 1.00 87.81 251 ALA A O 1
ATOM 2052 N N . LYS A 1 252 ? 14.975 -6.745 -7.729 1.00 85.50 252 LYS A N 1
ATOM 2053 C CA . LYS A 1 252 ? 15.732 -7.197 -6.548 1.00 85.50 252 LYS A CA 1
ATOM 2054 C C . LYS A 1 252 ? 17.065 -7.875 -6.901 1.00 85.50 252 LYS A C 1
ATOM 2056 O O . LYS A 1 252 ? 17.959 -7.931 -6.061 1.00 85.50 252 LYS A O 1
ATOM 2061 N N . GLY A 1 253 ? 17.175 -8.447 -8.099 1.00 84.50 253 GLY A N 1
ATOM 2062 C CA . GLY A 1 253 ? 18.395 -9.091 -8.583 1.00 84.50 253 GLY A CA 1
ATOM 2063 C C . GLY A 1 253 ? 19.434 -8.121 -9.149 1.00 84.50 253 GLY A C 1
ATOM 2064 O O . GLY A 1 253 ? 20.564 -8.543 -9.384 1.00 84.50 253 GLY A O 1
ATOM 2065 N N . LEU A 1 254 ? 19.070 -6.854 -9.370 1.00 87.06 254 LEU A N 1
ATOM 2066 C CA . LEU A 1 254 ? 19.948 -5.844 -9.956 1.00 87.06 254 LEU A CA 1
ATOM 2067 C C . LEU A 1 254 ? 20.812 -5.171 -8.886 1.00 87.06 254 LEU A C 1
ATOM 2069 O O . LEU A 1 254 ? 20.358 -4.905 -7.773 1.00 87.06 254 LEU A O 1
ATOM 2073 N N . THR A 1 255 ? 22.057 -4.846 -9.235 1.00 87.31 255 THR A N 1
ATOM 2074 C CA . THR A 1 255 ? 22.918 -3.994 -8.403 1.00 87.31 255 THR A CA 1
ATOM 2075 C C . THR A 1 255 ? 22.844 -2.559 -8.920 1.00 87.31 255 THR A C 1
ATOM 2077 O O . THR A 1 255 ? 23.703 -2.140 -9.696 1.00 87.31 255 THR A O 1
ATOM 2080 N N . ILE A 1 256 ? 21.784 -1.851 -8.532 1.00 87.31 256 ILE A N 1
ATOM 2081 C CA . ILE A 1 256 ? 21.525 -0.450 -8.898 1.00 87.31 256 ILE A CA 1
ATOM 2082 C C . ILE A 1 256 ? 22.414 0.451 -8.034 1.00 87.31 256 ILE A C 1
ATOM 2084 O O . ILE A 1 256 ? 22.456 0.290 -6.811 1.00 87.31 256 ILE A O 1
ATOM 2088 N N . THR A 1 257 ? 23.160 1.350 -8.670 1.00 86.88 257 THR A N 1
ATOM 2089 C CA . THR A 1 257 ? 24.023 2.335 -8.011 1.00 86.88 257 THR A CA 1
ATOM 2090 C C . THR A 1 257 ? 23.348 3.693 -7.852 1.00 86.88 257 THR A C 1
ATOM 2092 O O . THR A 1 257 ? 23.695 4.419 -6.917 1.00 86.88 257 THR A O 1
ATOM 2095 N N . ASP A 1 258 ? 22.360 4.012 -8.694 1.00 89.88 258 ASP A N 1
ATOM 2096 C CA . ASP A 1 258 ? 21.573 5.233 -8.551 1.00 89.88 258 ASP A CA 1
ATOM 2097 C C . ASP A 1 258 ? 20.647 5.186 -7.321 1.00 89.88 258 ASP A C 1
ATOM 2099 O O . ASP A 1 258 ? 19.785 4.314 -7.167 1.00 89.88 258 ASP A O 1
ATOM 2103 N N . GLU A 1 259 ? 20.827 6.154 -6.420 1.00 89.12 259 GLU A N 1
ATOM 2104 C CA . GLU A 1 259 ? 20.108 6.207 -5.145 1.00 89.12 259 GLU A CA 1
ATOM 2105 C C . GLU A 1 259 ? 18.621 6.536 -5.336 1.00 89.12 259 GLU A C 1
ATOM 2107 O O . GLU A 1 259 ? 17.783 6.071 -4.559 1.00 89.12 259 GLU A O 1
ATOM 2112 N N . TYR A 1 260 ? 18.282 7.336 -6.352 1.00 89.62 260 TYR A N 1
ATOM 2113 C CA . TYR A 1 260 ? 16.902 7.729 -6.619 1.00 89.62 260 TYR A CA 1
ATOM 2114 C C . TYR A 1 260 ? 16.087 6.533 -7.120 1.00 89.62 260 TYR A C 1
ATOM 2116 O O . TYR A 1 260 ? 15.068 6.194 -6.514 1.00 89.62 260 TYR A O 1
ATOM 2124 N N . THR A 1 261 ? 16.576 5.838 -8.144 1.00 87.75 261 THR A N 1
ATOM 2125 C CA . THR A 1 261 ? 15.936 4.653 -8.722 1.00 87.75 261 THR A CA 1
ATOM 2126 C C . THR A 1 261 ? 15.839 3.513 -7.712 1.00 87.75 261 THR A C 1
ATOM 2128 O O . THR A 1 261 ? 14.797 2.857 -7.617 1.00 87.75 261 THR A O 1
ATOM 2131 N N . LEU A 1 262 ? 16.864 3.317 -6.873 1.00 89.12 262 LEU A N 1
ATOM 2132 C CA . LEU A 1 262 ? 16.802 2.337 -5.787 1.00 89.12 262 LEU A CA 1
ATOM 2133 C C . LEU A 1 262 ? 15.690 2.668 -4.778 1.00 89.12 262 LEU A C 1
ATOM 2135 O O . LEU A 1 262 ? 14.862 1.804 -4.480 1.00 89.12 262 LEU A O 1
ATOM 2139 N N . LYS A 1 263 ? 15.635 3.912 -4.284 1.00 88.62 263 LYS A N 1
ATOM 2140 C CA . LYS A 1 263 ? 14.595 4.358 -3.339 1.00 88.62 263 LYS A CA 1
ATOM 2141 C C . LYS A 1 263 ? 13.194 4.240 -3.928 1.00 88.62 263 LYS A C 1
ATOM 2143 O O . LYS A 1 263 ? 12.267 3.848 -3.224 1.00 88.62 263 LYS A O 1
ATOM 2148 N N . GLU A 1 264 ? 13.040 4.557 -5.207 1.00 88.56 264 GLU A N 1
ATOM 2149 C CA . GLU A 1 264 ? 11.765 4.472 -5.912 1.00 88.56 264 GLU A CA 1
ATOM 2150 C C . GLU A 1 264 ? 11.270 3.022 -6.009 1.00 88.56 264 GLU A C 1
ATOM 2152 O O . GLU A 1 264 ? 10.118 2.728 -5.682 1.00 88.56 264 GLU A O 1
ATOM 2157 N N . ILE A 1 265 ? 12.153 2.089 -6.379 1.00 88.69 265 ILE A N 1
ATOM 2158 C CA . ILE A 1 265 ? 11.842 0.654 -6.421 1.00 88.69 265 ILE A CA 1
ATOM 2159 C C . ILE A 1 265 ? 11.518 0.132 -5.019 1.00 88.69 265 ILE A C 1
ATOM 2161 O O . ILE A 1 265 ? 10.560 -0.624 -4.853 1.00 88.69 265 ILE A O 1
ATOM 2165 N N . GLU A 1 266 ? 12.281 0.520 -3.996 1.00 88.81 266 GLU A N 1
ATOM 2166 C CA . GLU A 1 266 ? 12.006 0.134 -2.610 1.00 88.81 266 GLU A CA 1
ATOM 2167 C C . GLU A 1 266 ? 10.647 0.645 -2.128 1.00 88.81 266 GLU A C 1
ATOM 2169 O O . GLU A 1 266 ? 9.880 -0.140 -1.559 1.00 88.81 266 GLU A O 1
ATOM 2174 N N . ARG A 1 267 ? 10.310 1.908 -2.423 1.00 88.94 267 ARG A N 1
ATOM 2175 C CA . ARG A 1 267 ? 8.989 2.478 -2.135 1.00 88.94 267 ARG A CA 1
ATOM 2176 C C . ARG A 1 267 ? 7.897 1.663 -2.819 1.00 88.94 267 ARG A C 1
ATOM 2178 O O . ARG A 1 267 ? 7.006 1.161 -2.145 1.00 88.94 267 ARG A O 1
ATOM 2185 N N . LEU A 1 268 ? 7.989 1.454 -4.133 1.00 87.56 268 LEU A N 1
ATOM 2186 C CA . LEU A 1 268 ? 6.970 0.725 -4.898 1.00 87.56 268 LEU A CA 1
ATOM 2187 C C . LEU A 1 268 ? 6.800 -0.722 -4.422 1.00 87.56 268 LEU A C 1
ATOM 2189 O O . LEU A 1 268 ? 5.681 -1.229 -4.378 1.00 87.56 268 LEU A O 1
ATOM 2193 N N . ARG A 1 269 ? 7.887 -1.385 -4.012 1.00 87.38 269 ARG A N 1
ATOM 2194 C CA . ARG A 1 269 ? 7.819 -2.718 -3.396 1.00 87.38 269 ARG A CA 1
ATOM 2195 C C . ARG A 1 269 ? 7.076 -2.690 -2.070 1.00 87.38 269 ARG A C 1
ATOM 2197 O O . ARG A 1 269 ? 6.254 -3.573 -1.831 1.00 87.38 269 ARG A O 1
ATOM 2204 N N . PHE A 1 270 ? 7.366 -1.704 -1.226 1.00 89.25 270 PHE A N 1
ATOM 2205 C CA . PHE A 1 270 ? 6.679 -1.537 0.047 1.00 89.25 270 PHE A CA 1
ATOM 2206 C C . PHE A 1 270 ? 5.181 -1.285 -0.157 1.00 89.25 270 PHE A C 1
ATOM 2208 O O . PHE A 1 270 ? 4.375 -1.966 0.478 1.00 89.25 270 PHE A O 1
ATOM 2215 N N . GLU A 1 271 ? 4.816 -0.397 -1.089 1.00 88.69 271 GLU A N 1
ATOM 2216 C CA . GLU A 1 271 ? 3.420 -0.100 -1.435 1.00 88.69 271 GLU A CA 1
ATOM 2217 C C . GLU A 1 271 ? 2.686 -1.325 -1.980 1.00 88.69 271 GLU A C 1
ATOM 2219 O O . GLU A 1 271 ? 1.587 -1.659 -1.537 1.00 88.69 271 GLU A O 1
ATOM 2224 N N . PHE A 1 272 ? 3.311 -2.048 -2.909 1.00 87.56 272 PHE A N 1
ATOM 2225 C CA . PHE A 1 272 ? 2.729 -3.250 -3.496 1.00 87.56 272 PHE A CA 1
ATOM 2226 C C . PHE A 1 272 ? 2.500 -4.350 -2.459 1.00 87.56 272 PHE A C 1
ATOM 2228 O O . PHE A 1 272 ? 1.451 -4.997 -2.451 1.00 87.56 272 PHE A O 1
ATOM 2235 N N . GLU A 1 273 ? 3.456 -4.549 -1.549 1.00 87.50 273 GLU A N 1
ATOM 2236 C CA . GLU A 1 273 ? 3.312 -5.506 -0.458 1.00 87.50 273 GLU A CA 1
ATOM 2237 C C . GLU A 1 273 ? 2.175 -5.095 0.486 1.00 87.50 273 GLU A C 1
ATOM 2239 O O . GLU A 1 273 ? 1.293 -5.913 0.750 1.00 87.50 273 GLU A O 1
ATOM 2244 N N . SER A 1 274 ? 2.155 -3.836 0.942 1.00 89.12 274 SER A N 1
ATOM 2245 C CA . SER A 1 274 ? 1.092 -3.285 1.790 1.00 89.12 274 SER A CA 1
ATOM 2246 C C . SER A 1 274 ? -0.286 -3.475 1.166 1.00 89.12 274 SER A C 1
ATOM 2248 O O . SER A 1 274 ? -1.197 -3.971 1.829 1.00 89.12 274 SER A O 1
ATOM 2250 N N . PHE A 1 275 ? -0.422 -3.132 -0.117 1.00 88.06 275 PHE A N 1
ATOM 2251 C CA . PHE A 1 275 ? -1.653 -3.326 -0.863 1.00 88.06 275 PHE A CA 1
ATOM 2252 C C . PHE A 1 275 ? -2.027 -4.809 -0.868 1.00 88.06 275 PHE A C 1
ATOM 2254 O O . PHE A 1 275 ? -3.099 -5.163 -0.40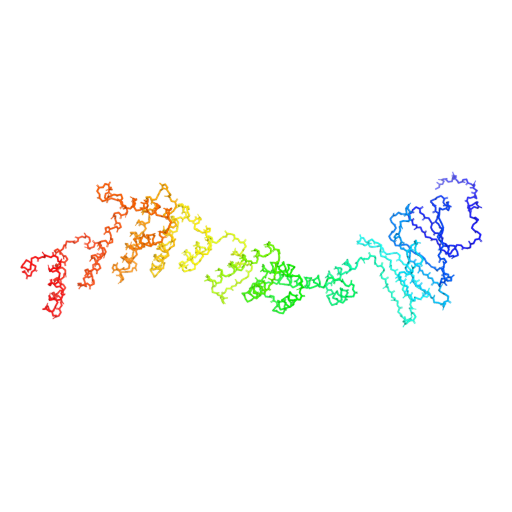2 1.00 88.06 275 PHE A O 1
ATOM 2261 N N . SER A 1 276 ? -1.114 -5.706 -1.251 1.00 85.00 276 SER A N 1
ATOM 2262 C CA . SER A 1 276 ? -1.375 -7.154 -1.320 1.00 85.00 276 SER A CA 1
ATOM 2263 C C . SER A 1 276 ? -1.735 -7.836 0.011 1.00 85.00 276 SER A C 1
ATOM 2265 O O . SER A 1 276 ? -2.219 -8.967 0.003 1.00 85.00 276 SER A O 1
ATOM 2267 N N . LEU A 1 277 ? -1.458 -7.194 1.152 1.00 87.25 277 LEU A N 1
ATOM 2268 C CA . LEU A 1 277 ? -1.843 -7.682 2.481 1.00 87.25 277 LEU A CA 1
ATOM 2269 C C . LEU A 1 277 ? -3.277 -7.296 2.852 1.00 87.25 277 LEU A C 1
ATOM 2271 O O . LEU A 1 277 ? -3.933 -7.997 3.615 1.00 87.25 277 LEU A O 1
ATOM 2275 N N . VAL A 1 278 ? -3.735 -6.160 2.340 1.00 86.62 278 VAL A N 1
ATOM 2276 C CA . VAL A 1 278 ? -5.030 -5.545 2.654 1.00 86.62 278 VAL A CA 1
ATOM 2277 C C . VAL A 1 278 ? -6.121 -5.989 1.674 1.00 86.62 278 VAL A C 1
ATOM 2279 O O . VAL A 1 278 ? -7.319 -5.867 1.922 1.00 86.62 278 VAL A O 1
ATOM 2282 N N . TYR A 1 279 ? -5.696 -6.517 0.541 1.00 82.56 279 TYR A N 1
ATOM 2283 C CA . TYR A 1 279 ? -6.508 -6.742 -0.631 1.00 82.56 279 TYR A CA 1
ATOM 2284 C C . TYR A 1 279 ? -6.211 -8.149 -1.158 1.00 82.56 279 TYR A C 1
ATOM 2286 O O . TYR A 1 279 ? -5.051 -8.529 -1.313 1.00 82.56 279 TYR A O 1
ATOM 2294 N N . ASP A 1 280 ? -7.259 -8.936 -1.416 1.00 72.31 280 ASP A N 1
ATOM 2295 C CA . ASP A 1 280 ? -7.115 -10.307 -1.910 1.00 72.31 280 ASP A CA 1
ATOM 2296 C C . ASP A 1 280 ? -6.404 -10.327 -3.269 1.00 72.31 280 ASP A C 1
ATOM 2298 O O . ASP A 1 280 ? -6.910 -9.791 -4.258 1.00 72.31 280 ASP A O 1
ATOM 2302 N N . LYS A 1 281 ? -5.254 -11.008 -3.322 1.00 68.69 281 LYS A N 1
ATOM 2303 C CA . LYS A 1 281 ? -4.347 -11.068 -4.485 1.00 68.69 281 LYS A CA 1
ATOM 2304 C C . LYS A 1 281 ? -5.022 -11.510 -5.789 1.00 68.69 281 LYS A C 1
ATOM 2306 O O . LYS A 1 281 ? -4.604 -11.080 -6.859 1.00 68.69 281 LYS A O 1
ATOM 2311 N N . ASP A 1 282 ? -6.064 -12.336 -5.691 1.00 58.88 282 ASP A N 1
ATOM 2312 C CA . ASP A 1 282 ? -6.707 -12.982 -6.841 1.00 58.88 282 ASP A CA 1
ATOM 2313 C C . ASP A 1 282 ? -7.993 -12.276 -7.316 1.00 58.88 282 ASP A C 1
ATOM 2315 O O . ASP A 1 282 ? -8.491 -12.576 -8.398 1.00 58.88 282 ASP A O 1
ATOM 2319 N N . ASN A 1 283 ? -8.541 -11.331 -6.538 1.00 59.22 283 ASN A N 1
ATOM 2320 C CA . ASN A 1 283 ? -9.877 -10.759 -6.782 1.00 59.22 283 ASN A CA 1
ATOM 2321 C C . ASN A 1 283 ? -9.869 -9.281 -7.191 1.00 59.22 283 ASN A C 1
ATOM 2323 O O . ASN A 1 283 ? -10.929 -8.652 -7.249 1.00 59.22 283 ASN A O 1
ATOM 2327 N N . ILE A 1 284 ? -8.696 -8.699 -7.444 1.00 66.62 284 ILE A N 1
ATOM 2328 C CA . ILE A 1 284 ? -8.567 -7.251 -7.607 1.00 66.62 284 ILE A CA 1
ATOM 2329 C C . ILE A 1 284 ? -8.095 -6.897 -8.996 1.00 66.62 284 ILE A C 1
ATOM 2331 O O . ILE A 1 284 ? -7.127 -7.434 -9.527 1.00 66.62 284 ILE A O 1
ATOM 2335 N N . ASN A 1 285 ? -8.812 -5.941 -9.569 1.00 65.19 285 ASN A N 1
ATOM 2336 C CA . ASN A 1 285 ? -8.416 -5.291 -10.792 1.00 65.19 285 ASN A CA 1
ATOM 2337 C C . ASN A 1 285 ? -7.319 -4.270 -10.459 1.00 65.19 285 ASN A C 1
ATOM 2339 O O . ASN A 1 285 ? -7.549 -3.403 -9.622 1.00 65.19 285 ASN A O 1
ATOM 2343 N N . TYR A 1 286 ? -6.160 -4.362 -11.110 1.00 70.25 286 TYR A N 1
ATOM 2344 C CA . TYR A 1 286 ? -5.055 -3.402 -10.969 1.00 70.25 286 TYR A CA 1
ATOM 2345 C C . TYR A 1 286 ? -5.077 -2.342 -12.090 1.00 70.25 286 TYR A C 1
ATOM 2347 O O . TYR A 1 286 ? -4.059 -1.723 -12.388 1.00 70.25 286 TYR A O 1
ATOM 2355 N N . SER A 1 287 ? -6.224 -2.141 -12.749 1.00 65.94 287 SER A N 1
ATOM 2356 C CA . SER A 1 287 ? -6.429 -1.125 -13.793 1.00 65.94 287 SER A CA 1
ATOM 2357 C C . SER A 1 287 ? -6.141 0.301 -13.315 1.00 65.94 287 SER A C 1
ATOM 2359 O O . SER A 1 287 ? -6.032 0.582 -12.121 1.00 65.94 287 SER A O 1
ATOM 2361 N N . ARG A 1 288 ? -6.058 1.250 -14.251 1.00 64.62 288 ARG A N 1
ATOM 2362 C CA . ARG A 1 288 ? -5.726 2.652 -13.941 1.00 64.62 288 ARG A CA 1
ATOM 2363 C C . ARG A 1 288 ? -6.794 3.368 -13.121 1.00 64.62 288 ARG A C 1
ATOM 2365 O O . ARG A 1 288 ? -6.498 4.344 -12.449 1.00 64.62 288 ARG A O 1
ATOM 2372 N N . THR A 1 289 ? -8.029 2.881 -13.155 1.00 65.69 289 THR A N 1
ATOM 2373 C CA . THR A 1 289 ? -9.131 3.402 -12.337 1.00 65.69 289 THR A CA 1
ATOM 2374 C C . THR A 1 289 ? -9.299 2.643 -11.023 1.00 65.69 289 THR A C 1
ATOM 2376 O O . THR A 1 289 ? -10.250 2.897 -10.285 1.00 65.69 289 THR A O 1
ATOM 2379 N N . SER A 1 290 ? -8.445 1.655 -10.758 1.00 75.06 290 SER A N 1
ATOM 2380 C CA . SER A 1 290 ? -8.552 0.827 -9.565 1.00 75.06 290 SER A CA 1
ATOM 2381 C C . SER A 1 290 ? -8.003 1.519 -8.324 1.00 75.06 290 SER A C 1
ATOM 2383 O O . SER A 1 290 ? -7.234 2.481 -8.388 1.00 75.06 290 SER A O 1
ATOM 2385 N N . ASP A 1 291 ? -8.352 0.949 -7.174 1.00 78.62 291 ASP A N 1
ATOM 2386 C CA . ASP A 1 291 ? -7.788 1.350 -5.894 1.00 78.62 291 ASP A CA 1
ATOM 2387 C C . ASP A 1 291 ? -6.259 1.182 -5.852 1.00 78.62 291 ASP A C 1
ATOM 2389 O O . ASP A 1 291 ? -5.621 1.939 -5.133 1.00 78.62 291 ASP A O 1
ATOM 2393 N N . TRP A 1 292 ? -5.653 0.292 -6.657 1.00 82.19 292 TRP A N 1
ATOM 2394 C CA . TRP A 1 292 ? -4.191 0.170 -6.754 1.00 82.19 292 TRP A CA 1
ATOM 2395 C C . TRP A 1 292 ? -3.546 1.455 -7.272 1.00 82.19 292 TRP A C 1
ATOM 2397 O O . TRP A 1 292 ? -2.598 1.948 -6.666 1.00 82.19 292 TRP A O 1
ATOM 2407 N N . HIS A 1 293 ? -4.078 2.022 -8.359 1.00 78.94 293 HIS A N 1
ATOM 2408 C CA . HIS A 1 293 ? -3.507 3.226 -8.956 1.00 78.94 293 HIS A CA 1
ATOM 2409 C C . HIS A 1 293 ? -3.537 4.400 -7.985 1.00 78.94 293 HIS A C 1
ATOM 2411 O O . HIS A 1 293 ? -2.519 5.051 -7.773 1.00 78.94 293 HIS A O 1
ATOM 2417 N N . ASN A 1 294 ? -4.672 4.607 -7.318 1.00 80.06 294 ASN A N 1
ATOM 2418 C CA . ASN A 1 294 ? -4.788 5.621 -6.274 1.00 80.06 294 ASN A CA 1
ATOM 2419 C C . ASN A 1 294 ? -3.835 5.335 -5.104 1.00 80.06 294 ASN A C 1
ATOM 2421 O O . ASN A 1 294 ? -3.190 6.253 -4.614 1.00 80.06 294 ASN A O 1
ATOM 2425 N N . PHE A 1 295 ? -3.702 4.073 -4.690 1.00 82.56 295 PHE A N 1
ATOM 2426 C CA . PHE A 1 295 ? -2.851 3.684 -3.567 1.00 82.56 295 PHE A CA 1
ATOM 2427 C C . PHE A 1 295 ? -1.369 3.997 -3.801 1.00 82.56 295 PHE A C 1
ATOM 2429 O O . PHE A 1 295 ? -0.731 4.527 -2.905 1.00 82.56 295 PHE A O 1
ATOM 2436 N N . TYR A 1 296 ? -0.817 3.724 -4.990 1.00 78.62 296 TYR A N 1
ATOM 2437 C CA . TYR A 1 296 ? 0.615 3.964 -5.227 1.00 78.62 296 TYR A CA 1
ATOM 2438 C C . TYR A 1 296 ? 0.949 5.398 -5.680 1.00 78.62 296 TYR A C 1
ATOM 2440 O O . TYR A 1 296 ? 2.099 5.819 -5.546 1.00 78.62 296 TYR A O 1
ATOM 2448 N N . THR A 1 297 ? -0.004 6.127 -6.279 1.00 73.94 297 THR A N 1
ATOM 2449 C CA . THR A 1 297 ? 0.223 7.487 -6.817 1.00 73.94 297 THR A CA 1
ATOM 2450 C C . THR A 1 297 ? -0.049 8.611 -5.828 1.00 73.94 297 THR A C 1
ATOM 2452 O O . THR A 1 297 ? 0.422 9.726 -6.048 1.00 73.94 297 THR A O 1
ATOM 2455 N N . SER A 1 298 ? -0.836 8.361 -4.784 1.00 67.38 298 SER A N 1
ATOM 2456 C CA . SER A 1 298 ? -1.291 9.407 -3.876 1.00 67.38 298 SER A CA 1
ATOM 2457 C C . SER A 1 298 ? -0.911 9.084 -2.438 1.00 67.38 298 SER A C 1
ATOM 2459 O O . SER A 1 298 ? -1.083 7.953 -1.995 1.00 67.38 298 SER A O 1
ATOM 2461 N N . ASP A 1 299 ? -0.458 10.095 -1.692 1.00 65.69 299 ASP A N 1
ATOM 2462 C CA . ASP A 1 299 ? -0.175 10.017 -0.248 1.00 65.69 299 ASP A CA 1
ATOM 2463 C C . ASP A 1 299 ? -1.488 9.953 0.570 1.00 65.69 299 ASP A C 1
ATOM 2465 O O . ASP A 1 299 ? -1.725 10.718 1.505 1.00 65.69 299 ASP A O 1
ATOM 2469 N N . THR A 1 300 ? -2.418 9.083 0.167 1.00 74.62 300 THR A N 1
ATOM 2470 C CA . THR A 1 300 ? -3.789 9.000 0.691 1.00 74.62 300 THR A CA 1
ATOM 2471 C C . THR A 1 300 ? -4.023 7.735 1.513 1.00 74.62 300 THR A C 1
ATOM 2473 O O . THR A 1 300 ? -5.166 7.309 1.693 1.00 74.62 300 THR A O 1
ATOM 2476 N N . HIS A 1 301 ? -2.982 7.133 2.102 1.00 87.69 301 HIS A N 1
ATOM 2477 C CA . HIS A 1 301 ? -3.141 5.943 2.955 1.00 87.69 301 HIS A CA 1
ATOM 2478 C C . HIS A 1 301 ? -4.149 6.177 4.091 1.00 87.69 301 HIS A C 1
ATOM 2480 O O . HIS A 1 301 ? -4.866 5.260 4.497 1.00 87.69 301 HIS A O 1
ATOM 2486 N N . LYS A 1 302 ? -4.274 7.428 4.560 1.00 87.50 302 LYS A N 1
ATOM 2487 C CA . LYS A 1 302 ? -5.302 7.845 5.521 1.00 87.50 302 LYS A CA 1
ATOM 2488 C C . LYS A 1 302 ? -6.730 7.703 4.983 1.00 87.50 302 LYS A C 1
ATOM 2490 O O . LYS A 1 302 ? -7.610 7.291 5.734 1.00 87.50 302 LYS A O 1
ATOM 2495 N N . GLU A 1 303 ? -6.973 8.013 3.713 1.00 89.75 303 GLU A N 1
ATOM 2496 C CA . GLU A 1 303 ? -8.292 7.859 3.089 1.00 89.75 303 GLU A CA 1
ATOM 2497 C C . GLU A 1 303 ? -8.658 6.383 2.928 1.00 89.75 303 GLU A C 1
ATOM 2499 O O . GLU A 1 303 ? -9.799 5.993 3.181 1.00 89.75 303 GLU A O 1
ATOM 2504 N N . PHE A 1 304 ? -7.685 5.542 2.562 1.00 90.69 304 PHE A N 1
ATOM 2505 C CA . PHE A 1 304 ? -7.872 4.092 2.546 1.00 90.69 304 PHE A CA 1
ATOM 2506 C C . PHE A 1 304 ? -8.174 3.555 3.943 1.00 90.69 304 PHE A C 1
ATOM 2508 O O . PHE A 1 304 ? -9.121 2.788 4.110 1.00 90.69 304 PHE A O 1
ATOM 2515 N N . PHE A 1 305 ? -7.427 4.000 4.954 1.00 93.44 305 PHE A N 1
ATOM 2516 C CA . PHE A 1 305 ? -7.680 3.658 6.350 1.00 93.44 305 PHE A CA 1
ATOM 2517 C C . PHE A 1 305 ? -9.103 4.032 6.792 1.00 93.44 305 PHE A C 1
ATOM 2519 O O . PHE A 1 305 ? -9.818 3.172 7.310 1.00 93.44 305 PHE A O 1
ATOM 2526 N N . ASP A 1 306 ? -9.538 5.273 6.544 1.00 92.50 306 ASP A N 1
ATOM 2527 C CA . ASP A 1 306 ? -10.894 5.736 6.868 1.00 92.50 306 ASP A CA 1
ATOM 2528 C C . ASP A 1 306 ? -11.950 4.874 6.165 1.00 92.50 306 ASP A C 1
ATOM 2530 O O . ASP A 1 306 ? -12.868 4.369 6.811 1.00 92.50 306 ASP A O 1
ATOM 2534 N N . ARG A 1 307 ? -11.766 4.608 4.866 1.00 92.56 307 ARG A N 1
ATOM 2535 C CA . ARG A 1 307 ? -12.669 3.773 4.063 1.00 92.56 307 ARG A CA 1
ATOM 2536 C C . ARG A 1 307 ? -12.770 2.342 4.595 1.00 92.56 307 ARG A C 1
ATOM 2538 O O . ARG A 1 307 ? -13.851 1.753 4.558 1.00 92.56 307 ARG A O 1
ATOM 2545 N N . PHE A 1 308 ? -11.670 1.755 5.070 1.00 93.94 308 PHE A N 1
ATOM 2546 C CA . PHE A 1 308 ? -11.695 0.425 5.682 1.00 93.94 308 PHE A CA 1
ATOM 2547 C C . PHE A 1 308 ? -12.406 0.426 7.031 1.00 93.94 308 PHE A C 1
ATOM 2549 O O . PHE A 1 308 ? -13.200 -0.480 7.287 1.00 93.94 308 PHE A O 1
ATOM 2556 N N . CYS A 1 309 ? -12.193 1.458 7.850 1.00 95.00 309 CYS A N 1
ATOM 2557 C CA . CYS A 1 309 ? -12.903 1.611 9.116 1.00 95.00 309 CYS A CA 1
ATOM 2558 C C . CYS A 1 309 ? -14.412 1.743 8.879 1.00 95.00 309 CYS A C 1
ATOM 2560 O O . CYS A 1 309 ? -15.176 0.983 9.462 1.00 95.00 309 CYS A O 1
ATOM 2562 N N . GLU A 1 310 ? -14.835 2.615 7.961 1.00 94.94 310 GLU A N 1
ATOM 2563 C CA . GLU A 1 310 ? -16.247 2.831 7.602 1.00 94.94 310 GLU A CA 1
ATOM 2564 C C . GLU A 1 310 ? -16.928 1.563 7.058 1.00 94.94 310 GLU A C 1
ATOM 2566 O O . GLU A 1 310 ? -18.110 1.334 7.304 1.00 94.94 310 GLU A O 1
ATOM 2571 N N . LYS A 1 311 ? -16.183 0.700 6.354 1.00 92.81 311 LYS A N 1
ATOM 2572 C CA . LYS A 1 311 ? -16.681 -0.590 5.843 1.00 92.81 311 LYS A CA 1
ATOM 2573 C C . LYS A 1 311 ? -16.622 -1.735 6.864 1.00 92.81 311 LYS A C 1
ATOM 2575 O O . LYS A 1 311 ? -17.009 -2.850 6.523 1.00 92.81 311 LYS A O 1
ATOM 2580 N N . GLY A 1 312 ? -16.112 -1.503 8.076 1.00 92.56 312 GLY A N 1
ATOM 2581 C CA . GLY A 1 312 ? -15.933 -2.542 9.098 1.00 92.56 312 GLY A CA 1
ATOM 2582 C C . GLY A 1 312 ? -14.808 -3.544 8.805 1.00 92.56 312 GLY A C 1
ATOM 2583 O O . GLY A 1 312 ? -14.764 -4.619 9.397 1.00 92.56 312 GLY A O 1
ATOM 2584 N N . LYS A 1 313 ? -13.882 -3.202 7.905 1.00 93.81 313 LYS A N 1
ATOM 2585 C CA . LYS A 1 313 ? -12.697 -3.995 7.544 1.00 93.81 313 LYS A CA 1
ATOM 2586 C C . LYS A 1 313 ? -11.536 -3.697 8.499 1.00 93.81 313 LYS A C 1
ATOM 2588 O O . LYS A 1 313 ? -10.566 -3.018 8.159 1.00 93.81 313 LYS A O 1
ATOM 2593 N N . ILE A 1 314 ? -11.686 -4.127 9.751 1.00 94.31 314 ILE A N 1
ATOM 2594 C CA . ILE A 1 314 ? -10.802 -3.715 10.856 1.00 94.31 314 ILE A CA 1
ATOM 2595 C C . ILE A 1 314 ? -9.397 -4.326 10.743 1.00 94.31 314 ILE A C 1
ATOM 2597 O O . ILE A 1 314 ? -8.412 -3.658 11.057 1.00 94.31 314 ILE A O 1
ATOM 2601 N N . ALA A 1 315 ? -9.277 -5.565 10.259 1.00 92.19 315 ALA A N 1
ATOM 2602 C CA . ALA A 1 315 ? -7.983 -6.226 10.068 1.00 92.19 315 ALA A CA 1
ATOM 2603 C C . ALA A 1 315 ? -7.132 -5.524 8.994 1.00 92.19 315 ALA A C 1
ATOM 2605 O O . ALA A 1 315 ? -5.937 -5.278 9.190 1.00 92.19 315 ALA A O 1
ATOM 2606 N N . GLU A 1 316 ? -7.767 -5.139 7.889 1.00 92.38 316 GLU A N 1
ATOM 2607 C CA . GLU A 1 316 ? -7.179 -4.333 6.823 1.00 92.38 316 GLU A CA 1
ATOM 2608 C C . GLU A 1 316 ? -6.729 -2.957 7.332 1.00 92.38 316 GLU A C 1
ATOM 2610 O O . GLU A 1 316 ? -5.574 -2.568 7.140 1.00 92.38 316 GLU A O 1
ATOM 2615 N N . ALA A 1 317 ? -7.604 -2.246 8.054 1.00 94.38 317 ALA A N 1
ATOM 2616 C CA . ALA A 1 317 ? -7.284 -0.942 8.634 1.00 94.38 317 ALA A CA 1
ATOM 2617 C C . ALA A 1 317 ? -6.097 -1.023 9.610 1.00 94.38 317 ALA A C 1
ATOM 2619 O O . ALA A 1 317 ? -5.195 -0.184 9.575 1.00 94.38 317 ALA A O 1
ATOM 2620 N N . ARG A 1 318 ? -6.052 -2.067 10.447 1.00 93.94 318 ARG A N 1
ATOM 2621 C CA . ARG A 1 318 ? -4.945 -2.323 11.378 1.00 93.94 318 ARG A CA 1
ATOM 2622 C C . ARG A 1 318 ? -3.628 -2.605 10.657 1.00 93.94 318 ARG A C 1
ATOM 2624 O O . ARG A 1 318 ? -2.576 -2.145 11.109 1.00 93.94 318 ARG A O 1
ATOM 2631 N N . THR A 1 319 ? -3.676 -3.341 9.548 1.00 92.31 319 THR A N 1
ATOM 2632 C CA . THR A 1 319 ? -2.495 -3.622 8.717 1.00 92.31 319 THR A CA 1
ATOM 2633 C C . THR A 1 319 ? -1.914 -2.329 8.150 1.00 92.31 319 THR A C 1
ATOM 2635 O O . THR A 1 319 ? -0.715 -2.096 8.300 1.00 92.31 319 THR A O 1
ATOM 2638 N N . LEU A 1 320 ? -2.753 -1.446 7.593 1.00 92.81 320 LEU A N 1
ATOM 2639 C CA . LEU A 1 320 ? -2.300 -0.135 7.118 1.00 92.81 320 LEU A CA 1
ATOM 2640 C C . LEU A 1 320 ? -1.736 0.716 8.255 1.00 92.81 320 LEU A C 1
ATOM 2642 O O . LEU A 1 320 ? -0.623 1.222 8.148 1.00 92.81 320 LEU A O 1
ATOM 2646 N N . PHE A 1 321 ? -2.457 0.817 9.373 1.00 93.06 321 PHE A N 1
ATOM 2647 C CA . PHE A 1 321 ? -2.010 1.592 10.531 1.00 93.06 321 PHE A CA 1
ATOM 2648 C C . PHE A 1 321 ? -0.622 1.165 11.030 1.00 93.06 321 PHE A C 1
ATOM 2650 O O . PHE A 1 321 ? 0.185 2.002 11.420 1.00 93.06 321 PHE A O 1
ATOM 2657 N N . SER A 1 322 ? -0.329 -0.137 10.997 1.00 91.00 322 SER A N 1
ATOM 2658 C CA . SER A 1 322 ? 0.954 -0.674 11.462 1.00 91.00 322 SER A CA 1
ATOM 2659 C C . SER A 1 322 ? 2.105 -0.426 10.480 1.00 91.00 322 SER A C 1
ATOM 2661 O O . SER A 1 322 ? 3.260 -0.412 10.897 1.00 91.00 322 SER A O 1
ATOM 2663 N N . ARG A 1 323 ? 1.810 -0.259 9.183 1.00 91.06 323 ARG A N 1
ATOM 2664 C CA . ARG A 1 323 ? 2.819 -0.052 8.130 1.00 91.06 323 ARG A CA 1
ATOM 2665 C C . ARG A 1 323 ? 3.107 1.429 7.872 1.00 91.06 323 ARG A C 1
ATOM 2667 O O . ARG A 1 323 ? 4.255 1.772 7.611 1.00 91.06 323 ARG A O 1
ATOM 2674 N N . TYR A 1 324 ? 2.106 2.301 8.002 1.00 90.62 324 TYR A N 1
ATOM 2675 C CA . TYR A 1 324 ? 2.215 3.722 7.657 1.00 90.62 324 TYR A CA 1
ATOM 2676 C C . TYR A 1 324 ? 2.126 4.619 8.894 1.00 90.62 324 TYR A C 1
ATOM 2678 O O . TYR A 1 324 ? 1.044 4.924 9.401 1.00 90.62 324 TYR A O 1
ATOM 2686 N N . GLY A 1 325 ? 3.285 5.103 9.353 1.00 86.31 325 GLY A N 1
ATOM 2687 C CA . GLY A 1 325 ? 3.380 5.984 10.521 1.00 86.31 325 GLY A CA 1
ATOM 2688 C C . GLY A 1 325 ? 2.620 7.308 10.368 1.00 86.31 325 GLY A C 1
ATOM 2689 O O . GLY A 1 325 ? 2.106 7.830 11.356 1.00 86.31 325 GLY A O 1
ATOM 2690 N N . GLU A 1 326 ? 2.461 7.821 9.148 1.00 88.44 326 GLU A N 1
ATOM 2691 C CA . GLU A 1 326 ? 1.679 9.034 8.865 1.00 88.44 326 GLU A CA 1
ATOM 2692 C C . GLU A 1 326 ? 0.207 8.926 9.296 1.00 88.44 326 GLU A C 1
ATOM 2694 O O . GLU A 1 326 ? -0.398 9.921 9.690 1.00 88.44 326 GLU A O 1
ATOM 2699 N N . ILE A 1 327 ? -0.374 7.719 9.310 1.00 88.75 327 ILE A N 1
ATOM 2700 C CA . ILE A 1 327 ? -1.756 7.514 9.762 1.00 88.75 327 ILE A CA 1
ATOM 2701 C C . ILE A 1 327 ? -1.863 7.858 11.247 1.00 88.75 327 ILE A C 1
ATOM 2703 O O . ILE A 1 327 ? -2.812 8.529 11.654 1.00 88.75 327 ILE A O 1
ATOM 2707 N N . SER A 1 328 ? -0.875 7.449 12.049 1.00 86.56 328 SER A N 1
ATOM 2708 C CA . SER A 1 328 ? -0.821 7.800 13.471 1.00 86.56 328 SER A CA 1
ATOM 2709 C C . SER A 1 328 ? -0.693 9.309 13.672 1.00 86.56 328 SER A C 1
ATOM 2711 O O . SER A 1 328 ? -1.390 9.864 14.515 1.00 86.56 328 SER A O 1
ATOM 2713 N N . GLN A 1 329 ? 0.107 9.984 12.839 1.00 86.25 329 GLN A N 1
ATOM 2714 C CA . GLN A 1 329 ? 0.281 11.435 12.893 1.00 86.25 329 GLN A CA 1
ATOM 2715 C C . GLN A 1 329 ? -1.008 12.179 12.543 1.00 86.25 329 GLN A C 1
ATOM 2717 O O . GLN A 1 329 ? -1.399 13.095 13.257 1.00 86.25 329 GLN A O 1
ATOM 2722 N N . ASN A 1 330 ? -1.719 11.735 11.508 1.00 85.25 330 ASN A N 1
ATOM 2723 C CA . ASN A 1 330 ? -3.007 12.302 11.114 1.00 85.25 330 ASN A CA 1
ATOM 2724 C C . ASN A 1 330 ? -4.101 12.072 12.169 1.00 85.25 330 ASN A C 1
ATOM 2726 O O . ASN A 1 330 ? -5.006 12.889 12.317 1.00 85.25 330 ASN A O 1
ATOM 2730 N N . LEU A 1 331 ? -4.029 10.966 12.914 1.00 85.81 331 LEU A N 1
ATOM 2731 C CA . LEU A 1 331 ? -4.922 10.700 14.043 1.00 85.81 331 LEU A CA 1
ATOM 2732 C C . LEU A 1 331 ? -4.555 11.487 15.307 1.00 85.81 331 LEU A C 1
ATOM 2734 O O . LEU A 1 331 ? -5.344 11.469 16.251 1.00 85.81 331 LEU A O 1
ATOM 2738 N N . MET A 1 332 ? -3.417 12.196 15.331 1.00 83.00 332 MET A N 1
ATOM 2739 C CA . MET A 1 332 ? -3.095 13.084 16.449 1.00 83.00 332 MET A CA 1
ATOM 2740 C C . MET A 1 332 ? -3.987 14.342 16.495 1.00 83.00 332 MET A C 1
ATOM 2742 O O . MET A 1 332 ? -3.939 15.102 17.458 1.00 83.00 332 MET A O 1
ATOM 2746 N N . ASP A 1 333 ? -4.825 14.564 15.479 1.00 86.62 333 ASP A N 1
ATOM 2747 C CA . ASP A 1 333 ? -5.835 15.618 15.471 1.00 86.62 333 ASP A CA 1
ATOM 2748 C C . ASP A 1 333 ? -7.116 15.213 16.233 1.00 86.62 333 ASP A C 1
ATOM 2750 O O . ASP A 1 333 ? -7.679 14.131 16.038 1.00 86.62 333 ASP A O 1
ATOM 2754 N N . LYS A 1 334 ? -7.634 16.121 17.074 1.00 85.62 334 LYS A N 1
ATOM 2755 C CA . LYS A 1 334 ? -8.820 15.867 17.917 1.00 85.62 334 LYS A CA 1
ATOM 2756 C C . LYS A 1 334 ? -10.090 15.630 17.090 1.00 85.62 334 LYS A C 1
ATOM 2758 O O . LYS A 1 334 ? -10.957 14.866 17.520 1.00 85.62 334 LYS A O 1
ATOM 2763 N N . ALA A 1 335 ? -10.235 16.258 15.921 1.00 88.62 335 ALA A N 1
ATOM 2764 C CA . ALA A 1 335 ? -11.394 16.021 15.061 1.00 88.62 335 ALA A CA 1
ATOM 2765 C C . ALA A 1 335 ? -11.311 14.639 14.396 1.00 88.62 335 ALA A C 1
ATOM 2767 O O . ALA A 1 335 ? -12.313 13.921 14.370 1.00 88.62 335 ALA A O 1
ATOM 2768 N N . ALA A 1 336 ? -10.123 14.229 13.941 1.00 88.88 336 ALA A N 1
ATOM 2769 C CA . ALA A 1 336 ? -9.884 12.893 13.394 1.00 88.88 336 ALA A CA 1
ATOM 2770 C C . ALA A 1 336 ? -10.126 11.779 14.432 1.00 88.88 336 ALA A C 1
ATOM 2772 O O . ALA A 1 336 ? -10.783 10.783 14.121 1.00 88.88 336 ALA A O 1
ATOM 2773 N N . PHE A 1 337 ? -9.666 11.974 15.672 1.00 90.19 337 PHE A N 1
ATOM 2774 C CA . PHE A 1 337 ? -9.947 11.086 16.806 1.00 90.19 337 PHE A CA 1
ATOM 2775 C C . PHE A 1 337 ? -11.454 10.907 17.040 1.00 90.19 337 PHE A C 1
ATOM 2777 O O . PHE A 1 337 ? -11.962 9.784 17.027 1.00 90.19 337 PHE A O 1
ATOM 2784 N N . ASN A 1 338 ? -12.188 12.014 17.186 1.00 91.19 338 ASN A N 1
ATOM 2785 C CA . ASN A 1 338 ? -13.629 11.971 17.437 1.00 91.19 338 ASN A CA 1
ATOM 2786 C C . ASN A 1 338 ? -14.401 11.341 16.272 1.00 91.19 338 ASN A C 1
ATOM 2788 O O . ASN A 1 338 ? -15.315 10.547 16.499 1.00 91.19 338 ASN A O 1
ATOM 2792 N N . LYS A 1 339 ? -14.009 11.643 15.027 1.00 94.00 339 LYS A N 1
ATOM 2793 C CA . LYS A 1 339 ? -14.578 11.008 13.832 1.00 94.00 339 LYS A CA 1
ATOM 2794 C C . LYS A 1 339 ? -14.400 9.489 13.891 1.00 94.00 339 LYS A C 1
ATOM 2796 O O . LYS A 1 339 ? -15.362 8.769 13.640 1.00 94.00 339 LYS A O 1
ATOM 2801 N N . LEU A 1 340 ? -13.216 8.994 14.262 1.00 95.19 340 LEU A N 1
ATOM 2802 C CA . LEU A 1 340 ? -12.964 7.553 14.318 1.00 95.19 340 LEU A CA 1
ATOM 2803 C C . LEU A 1 340 ? -13.807 6.849 15.391 1.00 95.19 340 LEU A C 1
ATOM 2805 O O . LEU A 1 340 ? -14.347 5.778 15.125 1.00 95.19 340 LEU A O 1
ATOM 2809 N N . LEU A 1 341 ? -13.972 7.453 16.574 1.00 95.19 341 LEU A N 1
ATOM 2810 C CA . LEU A 1 341 ? -14.836 6.888 17.619 1.00 95.19 341 LEU A CA 1
ATOM 2811 C C . LEU A 1 341 ? -16.299 6.782 17.166 1.00 95.19 341 LEU A C 1
ATOM 2813 O O . LEU A 1 341 ? -16.963 5.788 17.462 1.00 95.19 341 LEU A O 1
ATOM 2817 N N . ILE A 1 342 ? -16.792 7.778 16.422 1.00 96.12 342 ILE A N 1
ATOM 2818 C CA . ILE A 1 342 ? -18.134 7.743 15.824 1.00 96.12 342 ILE A CA 1
ATOM 2819 C C . ILE A 1 342 ? -18.225 6.606 14.800 1.00 96.12 342 ILE A C 1
ATOM 2821 O O . ILE A 1 342 ? -19.135 5.787 14.893 1.00 96.12 342 ILE A O 1
ATOM 2825 N N . VAL A 1 343 ? -17.245 6.488 13.896 1.00 96.94 343 VAL A N 1
ATOM 2826 C CA . VAL A 1 343 ? -17.201 5.405 12.899 1.00 96.94 343 VAL A CA 1
ATOM 2827 C C . VAL A 1 343 ? -17.217 4.032 13.572 1.00 96.94 343 VAL A C 1
ATOM 2829 O O . VAL A 1 343 ? -18.011 3.176 13.195 1.00 96.94 343 VAL A O 1
ATOM 2832 N N . PHE A 1 344 ? -16.401 3.809 14.605 1.00 96.81 344 PHE A N 1
ATOM 2833 C CA . PHE A 1 344 ? -16.403 2.536 15.331 1.00 96.81 344 PHE A CA 1
ATOM 2834 C C . PHE A 1 344 ? -17.733 2.246 16.014 1.00 96.81 344 PHE A C 1
ATOM 2836 O O . PHE A 1 344 ? -18.187 1.103 15.990 1.00 96.81 344 PHE A O 1
ATOM 2843 N N . ARG A 1 345 ? -18.387 3.262 16.585 1.00 95.69 345 ARG A N 1
ATOM 2844 C CA . ARG A 1 345 ? -19.730 3.094 17.140 1.00 95.69 345 ARG A CA 1
ATOM 2845 C C . ARG A 1 345 ? -20.723 2.649 16.070 1.00 95.69 345 ARG A C 1
ATOM 2847 O O . ARG A 1 345 ? -21.454 1.690 16.304 1.00 95.69 345 ARG A O 1
ATOM 2854 N N . ASP A 1 346 ? -20.735 3.308 14.918 1.00 95.56 346 ASP A N 1
ATOM 2855 C CA . ASP A 1 346 ? -21.670 3.009 13.831 1.00 95.56 346 ASP A CA 1
ATOM 2856 C C . ASP A 1 346 ? -21.425 1.612 13.239 1.00 95.56 346 ASP A C 1
ATOM 2858 O O . ASP A 1 346 ? -22.369 0.863 12.981 1.00 95.56 346 ASP A O 1
ATOM 2862 N N . VAL A 1 347 ? -20.158 1.215 13.111 1.00 95.50 347 VAL A N 1
ATOM 2863 C CA . VAL A 1 347 ? -19.755 -0.121 12.651 1.00 95.50 347 VAL A CA 1
ATOM 2864 C C . VAL A 1 347 ? -20.191 -1.210 13.631 1.00 95.50 347 VAL A C 1
ATOM 2866 O O . VAL A 1 347 ? -20.740 -2.222 13.200 1.00 95.50 347 VAL A O 1
ATOM 2869 N N . ILE A 1 348 ? -20.006 -1.005 14.941 1.00 94.81 348 ILE A N 1
ATOM 2870 C CA . ILE A 1 348 ? -20.476 -1.951 15.969 1.00 94.81 348 ILE A CA 1
ATOM 2871 C C . ILE A 1 348 ? -22.005 -2.019 15.975 1.00 94.81 348 ILE A C 1
ATOM 2873 O O . ILE A 1 348 ? -22.563 -3.105 16.128 1.00 94.81 348 ILE A O 1
ATOM 2877 N N . MET A 1 349 ? -22.687 -0.884 15.769 1.00 93.31 349 MET A N 1
ATOM 2878 C CA . MET A 1 349 ? -24.146 -0.859 15.647 1.00 93.31 349 MET A CA 1
ATOM 2879 C C . MET A 1 349 ? -24.646 -1.682 14.458 1.00 93.31 349 MET A C 1
ATOM 2881 O O . MET A 1 349 ? -25.651 -2.379 14.575 1.00 93.31 349 MET A O 1
ATOM 2885 N N . ALA A 1 350 ? -23.947 -1.613 13.326 1.00 93.69 350 ALA A N 1
ATOM 2886 C CA . ALA A 1 350 ? -24.291 -2.373 12.132 1.00 93.69 350 ALA A CA 1
ATOM 2887 C C . ALA A 1 350 ? -23.934 -3.865 12.251 1.00 93.69 350 ALA A C 1
ATOM 2889 O O . ALA A 1 350 ? -24.664 -4.712 11.734 1.00 93.69 350 ALA A O 1
ATOM 2890 N N . ASN A 1 351 ? -22.821 -4.197 12.912 1.00 92.38 351 ASN A N 1
ATOM 2891 C CA . ASN A 1 351 ? -22.366 -5.569 13.100 1.00 92.38 351 ASN A CA 1
ATOM 2892 C C . ASN A 1 351 ? -21.645 -5.762 14.448 1.00 92.38 351 ASN A C 1
ATOM 2894 O O . ASN A 1 351 ? -20.463 -5.437 14.595 1.00 92.38 351 ASN A O 1
ATOM 2898 N N . SER A 1 352 ? -22.331 -6.385 15.412 1.00 90.06 352 SER A N 1
ATOM 2899 C CA . SER A 1 352 ? -21.800 -6.611 16.763 1.00 90.06 352 SER A CA 1
ATOM 2900 C C . SER A 1 352 ? -20.587 -7.539 16.810 1.00 90.06 352 SER A C 1
ATOM 2902 O O . SER A 1 352 ? -19.794 -7.441 17.747 1.00 90.06 352 SER A O 1
ATOM 2904 N N . THR A 1 353 ? -20.379 -8.406 15.810 1.00 90.50 353 THR A N 1
ATOM 2905 C CA . THR A 1 353 ? -19.241 -9.343 15.815 1.00 90.50 353 THR A CA 1
ATOM 2906 C C . THR A 1 353 ? -17.895 -8.621 15.744 1.00 90.50 353 THR A C 1
ATOM 2908 O O . THR A 1 353 ? -16.897 -9.141 16.233 1.00 90.50 353 THR A O 1
ATOM 2911 N N . LEU A 1 354 ? -17.871 -7.405 15.185 1.00 93.00 354 LEU A N 1
ATOM 2912 C CA . LEU A 1 354 ? -16.669 -6.574 15.051 1.00 93.00 354 LEU A CA 1
ATOM 2913 C C . LEU A 1 354 ? -16.237 -5.918 16.370 1.00 93.00 354 LEU A C 1
ATOM 2915 O O . LEU A 1 354 ? -15.163 -5.324 16.443 1.00 93.00 354 LEU A O 1
ATOM 2919 N N . CYS A 1 355 ? -17.045 -6.029 17.428 1.00 92.56 355 CYS A N 1
ATOM 2920 C CA . CYS A 1 355 ? -16.736 -5.486 18.749 1.00 92.56 355 CYS A CA 1
ATOM 2921 C C . CYS A 1 355 ? -15.396 -6.016 19.290 1.00 92.56 355 CYS A C 1
ATOM 2923 O O . CYS A 1 355 ? -14.578 -5.246 19.800 1.00 92.56 355 CYS A O 1
ATOM 2925 N N . CYS A 1 356 ? -15.127 -7.316 19.115 1.00 91.94 356 CYS A N 1
ATOM 2926 C CA . CYS A 1 356 ? -13.863 -7.931 19.522 1.00 91.94 356 CYS A CA 1
ATOM 2927 C C . CYS A 1 356 ? -12.670 -7.395 18.719 1.00 91.94 356 CYS A C 1
ATOM 2929 O O . CYS A 1 356 ? -11.646 -7.056 19.314 1.00 91.94 356 CYS A O 1
ATOM 2931 N N . ASP A 1 357 ? -12.814 -7.265 17.398 1.00 94.12 357 ASP A N 1
ATOM 2932 C CA . ASP A 1 357 ? -11.746 -6.779 16.517 1.00 94.12 357 ASP A CA 1
ATOM 2933 C C . ASP A 1 357 ? -11.401 -5.314 16.813 1.00 94.12 357 ASP A C 1
ATOM 2935 O O . ASP A 1 357 ? -10.229 -4.955 16.940 1.00 94.12 357 ASP A O 1
ATOM 2939 N N . ILE A 1 358 ? -12.422 -4.469 17.002 1.00 95.50 358 ILE A N 1
ATOM 2940 C CA . ILE A 1 358 ? -12.252 -3.057 17.372 1.00 95.50 358 ILE A CA 1
ATOM 2941 C C . ILE A 1 358 ? -11.632 -2.944 18.761 1.00 95.50 358 ILE A C 1
ATOM 2943 O O . ILE A 1 358 ? -10.706 -2.161 18.948 1.00 95.50 358 ILE A O 1
ATOM 2947 N N . SER A 1 359 ? -12.088 -3.743 19.727 1.00 94.44 359 SER A N 1
ATOM 2948 C CA . SER A 1 359 ? -11.489 -3.795 21.061 1.00 94.44 359 SER A CA 1
ATOM 2949 C C . SER A 1 359 ? -9.998 -4.124 20.988 1.00 94.44 359 SER A C 1
ATOM 2951 O O . SER A 1 359 ? -9.180 -3.423 21.582 1.00 94.44 359 SER A O 1
ATOM 2953 N N . GLN A 1 360 ? -9.624 -5.156 20.231 1.00 94.69 360 GLN A N 1
ATOM 2954 C CA . GLN A 1 360 ? -8.224 -5.535 20.073 1.00 94.69 360 GLN A CA 1
ATOM 2955 C C . GLN A 1 360 ? -7.413 -4.427 19.390 1.00 94.69 360 GLN A C 1
ATOM 2957 O O . GLN A 1 360 ? -6.304 -4.119 19.825 1.00 94.69 360 GLN A O 1
ATOM 2962 N N . PHE A 1 361 ? -7.961 -3.797 18.349 1.00 95.38 361 PHE A N 1
ATOM 2963 C CA . PHE A 1 361 ? -7.281 -2.710 17.652 1.00 95.38 361 PHE A CA 1
ATOM 2964 C C . PHE A 1 361 ? -7.099 -1.472 18.549 1.00 95.38 361 PHE A C 1
ATOM 2966 O O . PHE A 1 361 ? -6.009 -0.896 18.607 1.00 95.38 361 PHE A O 1
ATOM 2973 N N . MET A 1 362 ? -8.124 -1.115 19.326 1.00 95.00 362 MET A N 1
ATOM 2974 C CA . MET A 1 362 ? -8.055 -0.053 20.331 1.00 95.00 362 MET A CA 1
ATOM 2975 C C . MET A 1 362 ? -6.988 -0.347 21.384 1.00 95.00 362 MET A C 1
ATOM 2977 O O . MET A 1 362 ? -6.153 0.513 21.660 1.00 95.00 362 MET A O 1
ATOM 2981 N N . GLN A 1 363 ? -6.989 -1.568 21.925 1.00 93.94 363 GLN A N 1
ATOM 2982 C CA . GLN A 1 363 ? -6.066 -2.006 22.966 1.00 93.94 363 GLN A CA 1
ATOM 2983 C C . GLN A 1 363 ? -4.604 -1.984 22.513 1.00 93.94 363 GLN A C 1
ATOM 2985 O O . GLN A 1 363 ? -3.753 -1.488 23.244 1.00 93.94 363 GLN A O 1
ATOM 2990 N N . THR A 1 364 ? -4.299 -2.556 21.345 1.00 90.56 364 THR A N 1
ATOM 2991 C CA . THR A 1 364 ? -2.909 -2.771 20.912 1.00 90.56 364 THR A CA 1
ATOM 2992 C C . THR A 1 364 ? -2.310 -1.568 20.188 1.00 90.56 364 THR A C 1
ATOM 2994 O O . THR A 1 364 ? -1.096 -1.397 20.201 1.00 90.56 364 THR A O 1
ATOM 2997 N N . ASN A 1 365 ? -3.127 -0.750 19.519 1.00 90.69 365 ASN A N 1
ATOM 2998 C CA . ASN A 1 365 ? -2.615 0.228 18.560 1.00 90.69 365 ASN A CA 1
ATOM 2999 C C . ASN A 1 365 ? -3.103 1.660 18.811 1.00 90.69 365 ASN A C 1
ATOM 3001 O O . ASN A 1 365 ? -2.295 2.582 18.753 1.00 90.69 365 ASN A O 1
ATOM 3005 N N . LEU A 1 366 ? -4.399 1.873 19.058 1.00 92.31 366 LEU A N 1
ATOM 3006 C CA . LEU A 1 366 ? -4.965 3.227 18.993 1.00 92.31 366 LEU A CA 1
ATOM 3007 C C . LEU A 1 366 ? -4.935 3.989 20.319 1.00 92.31 366 LEU A C 1
ATOM 3009 O O . LEU A 1 366 ? -4.642 5.180 20.308 1.00 92.31 366 LEU A O 1
ATOM 3013 N N . ILE A 1 367 ? -5.205 3.340 21.459 1.00 91.31 367 ILE A N 1
ATOM 3014 C CA . ILE A 1 367 ? -5.250 4.035 22.760 1.00 91.31 367 ILE A CA 1
ATOM 3015 C C . ILE A 1 367 ? -3.908 4.700 23.072 1.00 91.31 367 ILE A C 1
ATOM 3017 O O . ILE A 1 367 ? -3.886 5.844 23.521 1.00 91.31 367 ILE A O 1
ATOM 3021 N N . SER A 1 368 ? -2.792 4.022 22.792 1.00 86.50 368 SER A N 1
ATOM 3022 C CA . SER A 1 368 ? -1.459 4.592 22.989 1.00 86.50 368 SER A CA 1
ATOM 3023 C C . SER A 1 368 ? -1.280 5.877 22.178 1.00 86.50 368 SER A C 1
ATOM 3025 O O . SER A 1 368 ? -0.878 6.890 22.744 1.00 86.50 368 SER A O 1
ATOM 3027 N N . VAL A 1 369 ? -1.652 5.879 20.895 1.00 87.94 369 VAL A N 1
ATOM 3028 C CA . VAL A 1 369 ? -1.590 7.068 20.029 1.00 87.94 369 VAL A CA 1
ATOM 3029 C C . VAL A 1 369 ? -2.526 8.170 20.513 1.00 87.94 369 VAL A C 1
ATOM 3031 O O . VAL A 1 369 ? -2.117 9.326 20.591 1.00 87.94 369 VAL A O 1
ATOM 3034 N N . PHE A 1 370 ? -3.750 7.834 20.912 1.00 88.12 370 PHE A N 1
ATOM 3035 C CA . PHE A 1 370 ? -4.711 8.825 21.390 1.00 88.12 370 PHE A CA 1
ATOM 3036 C C . PHE A 1 370 ? -4.256 9.520 22.663 1.00 88.12 370 PHE A C 1
ATOM 3038 O O . PHE A 1 370 ? -4.387 10.732 22.782 1.00 88.12 370 PHE A O 1
ATOM 3045 N N . LEU A 1 371 ? -3.643 8.791 23.591 1.00 86.00 371 LEU A N 1
ATOM 3046 C CA . LEU A 1 371 ? -3.099 9.400 24.801 1.00 86.00 371 LEU A CA 1
ATOM 3047 C C . LEU A 1 371 ? -1.928 10.357 24.500 1.00 86.00 371 LEU A C 1
ATOM 3049 O O . LEU A 1 371 ? -1.693 11.274 25.282 1.00 86.00 371 LEU A O 1
ATOM 3053 N N . HIS A 1 372 ? -1.229 10.201 23.367 1.00 78.31 372 HIS A N 1
ATOM 3054 C CA . HIS A 1 372 ? -0.187 11.140 22.931 1.00 78.31 372 HIS A CA 1
ATOM 3055 C C . HIS A 1 372 ? -0.742 12.424 22.280 1.00 78.31 372 HIS A C 1
ATOM 3057 O O . HIS A 1 372 ? -0.002 13.403 22.213 1.00 78.31 372 HIS A O 1
ATOM 3063 N N . ILE A 1 373 ? -2.022 12.465 21.862 1.00 73.44 373 ILE A N 1
ATOM 3064 C CA . ILE A 1 373 ? -2.678 13.651 21.258 1.00 73.44 373 ILE A CA 1
ATOM 3065 C C . ILE A 1 373 ? -2.515 14.894 22.132 1.00 73.44 373 ILE A C 1
ATOM 3067 O O . ILE A 1 373 ? -2.271 15.992 21.640 1.00 73.44 373 ILE A O 1
ATOM 3071 N N . GLY A 1 374 ? -2.701 14.735 23.440 1.00 59.94 374 GLY A N 1
ATOM 3072 C CA . GLY A 1 374 ? -2.831 15.857 24.353 1.00 59.94 374 GLY A CA 1
ATOM 3073 C C . GLY A 1 374 ? -1.806 15.796 25.464 1.00 59.94 374 GLY A C 1
ATOM 3074 O O . GLY A 1 374 ? -2.193 15.493 26.586 1.00 59.94 374 GLY A O 1
ATOM 3075 N N . GLN A 1 375 ? -0.544 16.160 25.216 1.00 64.44 375 GLN A N 1
ATOM 3076 C CA . GLN A 1 375 ? 0.387 16.430 26.326 1.00 64.44 375 GLN A CA 1
ATOM 3077 C C . GLN A 1 375 ? -0.185 17.491 27.300 1.00 64.44 375 GLN A C 1
ATOM 3079 O O . GLN A 1 375 ? 0.084 17.421 28.497 1.00 64.44 375 GLN A O 1
ATOM 3084 N N . ASP A 1 376 ? -1.074 18.372 26.809 1.00 64.94 376 ASP A N 1
ATOM 3085 C CA . ASP A 1 376 ? -1.806 19.369 27.605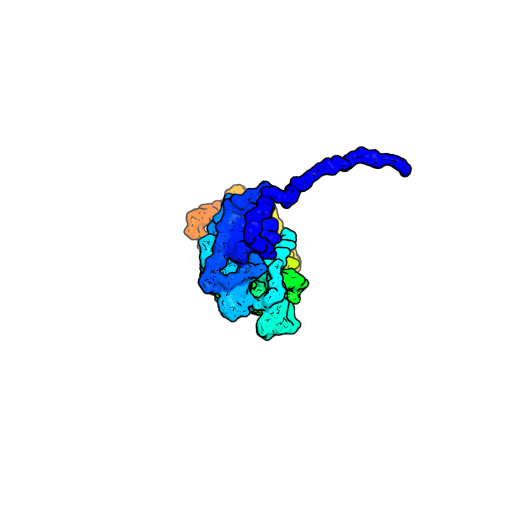 1.00 64.94 376 ASP A CA 1
ATOM 3086 C C . ASP A 1 376 ? -3.296 19.027 27.885 1.00 64.94 376 ASP A C 1
ATOM 3088 O O . ASP A 1 376 ? -3.881 19.598 28.805 1.00 64.94 376 ASP A O 1
ATOM 3092 N N . ASP A 1 377 ? -3.923 18.089 27.149 1.00 76.81 377 ASP A N 1
ATOM 3093 C CA . ASP A 1 377 ? -5.373 17.758 27.233 1.00 76.81 377 ASP A CA 1
ATOM 3094 C C . ASP A 1 377 ? -5.655 16.251 27.463 1.00 76.81 377 ASP A C 1
ATOM 3096 O O . ASP A 1 377 ? -6.743 15.746 27.175 1.00 76.81 377 ASP A O 1
ATOM 3100 N N . THR A 1 378 ? -4.680 15.503 28.003 1.00 82.25 378 THR A N 1
ATOM 3101 C CA . THR A 1 378 ? -4.779 14.044 28.257 1.00 82.25 378 THR A CA 1
ATOM 3102 C C . THR A 1 378 ? -6.056 13.685 29.024 1.00 82.25 378 THR A C 1
ATOM 3104 O O . THR A 1 378 ? -6.698 12.677 28.740 1.00 82.25 378 THR A O 1
ATOM 3107 N N . LYS A 1 379 ? -6.467 14.529 29.979 1.00 83.44 379 LYS A N 1
ATOM 3108 C CA . LYS A 1 379 ? -7.675 14.302 30.781 1.00 83.44 379 LYS A CA 1
ATOM 3109 C C . LYS A 1 379 ? -8.943 14.250 29.925 1.00 83.44 379 LYS A C 1
ATOM 3111 O O . LYS A 1 379 ? -9.766 13.366 30.142 1.00 83.44 379 LYS A O 1
ATOM 3116 N N . HIS A 1 380 ? -9.107 15.164 28.970 1.00 85.50 380 HIS A N 1
ATOM 3117 C CA . HIS A 1 380 ? -10.279 15.176 28.095 1.00 85.50 380 HIS A CA 1
ATOM 3118 C C . HIS A 1 380 ? -10.286 13.965 27.161 1.00 85.50 380 HIS A C 1
ATOM 3120 O O . HIS A 1 380 ? -11.334 13.364 26.954 1.00 85.50 380 HIS A O 1
ATOM 3126 N N . ILE A 1 381 ? -9.122 13.555 26.649 1.00 88.75 381 ILE A N 1
ATOM 3127 C CA . ILE A 1 381 ? -9.019 12.341 25.828 1.00 88.75 381 ILE A CA 1
ATOM 3128 C C . ILE A 1 381 ? -9.400 11.095 26.639 1.00 88.75 381 ILE A C 1
ATOM 3130 O O . ILE A 1 381 ? -10.159 10.257 26.153 1.00 88.75 381 ILE A O 1
ATOM 3134 N N . CYS A 1 382 ? -8.943 10.982 27.891 1.00 88.19 382 CYS A N 1
ATOM 3135 C CA . CYS A 1 382 ? -9.376 9.909 28.789 1.00 88.19 382 CYS A CA 1
ATOM 3136 C C . CYS A 1 382 ? -10.895 9.943 29.031 1.00 88.19 382 CYS A C 1
ATOM 3138 O O . CYS A 1 382 ? -11.537 8.897 29.018 1.00 88.19 382 CYS A O 1
ATOM 3140 N N . GLU A 1 383 ? -11.486 11.126 29.225 1.00 89.62 383 GLU A N 1
ATOM 3141 C CA . GLU A 1 383 ? -12.939 11.293 29.376 1.00 89.62 383 GLU A CA 1
ATOM 3142 C C . GLU A 1 383 ? -13.715 10.846 28.125 1.00 89.62 383 GLU A C 1
ATOM 3144 O O . GLU A 1 383 ? -14.707 10.123 28.256 1.00 89.62 383 GLU A O 1
ATOM 3149 N N . ASP A 1 384 ? -13.249 11.212 26.928 1.00 91.00 384 ASP A N 1
ATOM 3150 C CA . ASP A 1 384 ? -13.861 10.827 25.651 1.00 91.00 384 ASP A CA 1
ATOM 3151 C C . ASP A 1 384 ? -13.755 9.314 25.416 1.00 91.00 384 ASP A C 1
ATOM 3153 O O . ASP A 1 384 ? -14.747 8.664 25.076 1.00 91.00 384 ASP A O 1
ATOM 3157 N N . LEU A 1 385 ? -12.581 8.724 25.672 1.00 92.50 385 LEU A N 1
ATOM 3158 C CA . LEU A 1 385 ? -12.370 7.277 25.590 1.00 92.50 385 LEU A CA 1
ATOM 3159 C C . LEU A 1 385 ? -13.270 6.527 26.573 1.00 92.50 385 LEU A C 1
ATOM 3161 O O . LEU A 1 385 ? -13.968 5.593 26.180 1.00 92.50 385 LEU A O 1
ATOM 3165 N N . CYS A 1 386 ? -13.312 6.942 27.842 1.00 92.25 386 CYS A N 1
ATOM 3166 C CA . CYS A 1 386 ? -14.186 6.313 28.829 1.00 92.25 386 CYS A CA 1
ATOM 3167 C C . CYS A 1 386 ? -15.666 6.459 28.454 1.00 92.25 386 CYS A C 1
ATOM 3169 O O . CYS A 1 386 ? -16.420 5.494 28.580 1.00 92.25 386 CYS A O 1
ATOM 3171 N N . SER A 1 387 ? -16.082 7.626 27.954 1.00 93.56 387 SER A N 1
ATOM 3172 C CA . SER A 1 387 ? -17.445 7.852 27.456 1.00 93.56 387 SER A CA 1
ATOM 3173 C C . SER A 1 387 ? -17.786 6.921 26.297 1.00 93.56 387 SER A C 1
ATOM 3175 O O . SER A 1 387 ? 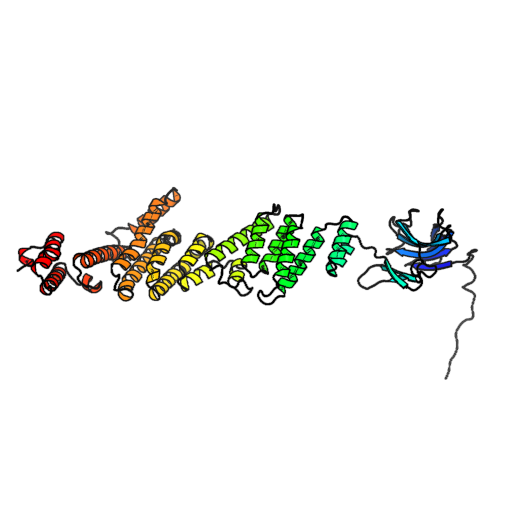-18.867 6.330 26.283 1.00 93.56 387 SER A O 1
ATOM 3177 N N . PHE A 1 388 ? -16.853 6.735 25.361 1.00 95.81 388 PHE A N 1
ATOM 3178 C CA . PHE A 1 388 ? -16.992 5.788 24.262 1.00 95.81 388 PHE A CA 1
ATOM 3179 C C . PHE A 1 388 ? -17.179 4.356 24.782 1.00 95.81 388 PHE A C 1
ATOM 3181 O O . PHE A 1 388 ? -18.191 3.730 24.458 1.00 95.81 388 PHE A O 1
ATOM 3188 N N . PHE A 1 389 ? -16.295 3.867 25.660 1.00 95.44 389 PHE A N 1
ATOM 3189 C CA . PHE A 1 389 ? -16.402 2.516 26.228 1.00 95.44 389 PHE A CA 1
ATOM 3190 C C . PHE A 1 389 ? -17.710 2.294 26.995 1.00 95.44 389 PHE A C 1
ATOM 3192 O O . PHE A 1 389 ? -18.333 1.244 26.832 1.00 95.44 389 PHE A O 1
ATOM 3199 N N . ILE A 1 390 ? -18.171 3.279 27.774 1.00 94.00 390 ILE A N 1
ATOM 3200 C CA . ILE A 1 390 ? -19.481 3.225 28.441 1.00 94.00 390 ILE A CA 1
ATOM 3201 C C . ILE A 1 390 ? -20.601 3.127 27.404 1.00 94.00 390 ILE A C 1
ATOM 3203 O O . ILE A 1 390 ? -21.461 2.255 27.516 1.00 94.00 390 ILE A O 1
ATOM 3207 N N . SER A 1 391 ? -20.589 4.002 26.394 1.00 94.88 391 SER A N 1
ATOM 3208 C CA . SER A 1 391 ? -21.662 4.079 25.398 1.00 94.88 391 SER A CA 1
ATOM 3209 C C . SER A 1 391 ? -21.836 2.769 24.627 1.00 94.88 391 SER A C 1
ATOM 3211 O O . SER A 1 391 ? -22.962 2.304 24.474 1.00 94.88 391 SER A O 1
ATOM 3213 N N . ILE A 1 392 ? -20.735 2.132 24.217 1.00 95.06 392 ILE A N 1
ATOM 3214 C CA . ILE A 1 392 ? -20.768 0.844 23.520 1.00 95.06 392 ILE A CA 1
ATOM 3215 C C . ILE A 1 392 ? -21.172 -0.284 24.468 1.00 95.06 392 ILE A C 1
ATOM 3217 O O . ILE A 1 392 ? -21.978 -1.129 24.100 1.00 95.06 392 ILE A O 1
ATOM 3221 N N . SER A 1 393 ? -20.666 -0.293 25.703 1.00 94.06 393 SER A N 1
ATOM 3222 C CA . SER A 1 393 ? -20.995 -1.349 26.671 1.00 94.06 393 SER A CA 1
ATOM 3223 C C . SER A 1 393 ? -22.491 -1.407 26.987 1.00 94.06 393 SER A C 1
ATOM 3225 O O . SER A 1 393 ? -23.038 -2.497 27.120 1.00 94.06 393 SER A O 1
ATOM 3227 N N . LEU A 1 394 ? -23.158 -0.251 27.076 1.00 91.94 394 LEU A N 1
ATOM 3228 C CA . LEU A 1 394 ? -24.612 -0.182 27.259 1.00 91.94 394 LEU A CA 1
ATOM 3229 C C . LEU A 1 394 ? -25.365 -0.550 25.973 1.00 91.94 394 LEU A C 1
ATOM 3231 O O . LEU A 1 394 ? -26.360 -1.261 26.023 1.00 91.94 394 LEU A O 1
ATOM 3235 N N . LEU A 1 395 ? -24.861 -0.127 24.813 1.00 92.94 395 LEU A N 1
ATOM 3236 C CA . LEU A 1 395 ? -25.427 -0.477 23.508 1.00 92.94 395 LEU A CA 1
ATOM 3237 C C . LEU A 1 395 ? -25.411 -1.998 23.244 1.00 92.94 395 LEU A C 1
ATOM 3239 O O . LEU A 1 395 ? -26.336 -2.531 22.634 1.00 92.94 395 LEU A O 1
ATOM 3243 N N . LEU A 1 396 ? -24.386 -2.716 23.713 1.00 92.50 396 LEU A N 1
ATOM 3244 C CA . LEU A 1 396 ? -24.271 -4.171 23.539 1.00 92.50 396 LEU A CA 1
ATOM 3245 C C . LEU A 1 396 ? -25.395 -4.960 24.222 1.00 92.50 396 LEU A C 1
ATOM 3247 O O . LEU A 1 396 ? -25.685 -6.075 23.794 1.00 92.50 396 LEU A O 1
ATOM 3251 N N . GLU A 1 397 ? -26.041 -4.394 25.242 1.00 92.06 397 GLU A N 1
ATOM 3252 C CA . GLU A 1 397 ? -27.230 -4.993 25.848 1.00 92.06 397 GLU A CA 1
ATOM 3253 C C . GLU A 1 397 ? -28.405 -5.053 24.861 1.00 92.06 397 GLU A C 1
ATOM 3255 O O . GLU A 1 397 ? -29.118 -6.056 24.802 1.00 92.06 397 GLU A O 1
ATOM 3260 N N . GLU A 1 398 ? -28.577 -4.004 24.054 1.00 89.94 398 GLU A N 1
ATOM 3261 C CA . GLU A 1 398 ? -29.649 -3.908 23.060 1.00 89.94 398 GLU A CA 1
ATOM 3262 C C . GLU A 1 398 ? -29.343 -4.745 21.812 1.00 89.94 398 GLU A C 1
ATOM 3264 O O . GLU A 1 398 ? -30.220 -5.436 21.291 1.00 89.94 398 GLU A O 1
ATOM 3269 N N . ILE A 1 399 ? -28.095 -4.700 21.334 1.00 91.19 399 ILE A N 1
ATOM 3270 C CA . ILE A 1 399 ? -27.699 -5.328 20.065 1.00 91.19 399 ILE A CA 1
ATOM 3271 C C . ILE A 1 399 ? -27.421 -6.825 20.230 1.00 91.19 399 ILE A C 1
ATOM 3273 O O . ILE A 1 399 ? -27.747 -7.620 19.347 1.00 91.19 399 ILE A O 1
ATOM 3277 N N . GLU A 1 400 ? -26.841 -7.238 21.358 1.00 89.31 400 GLU A N 1
ATOM 3278 C CA . GLU A 1 400 ? -26.442 -8.625 21.588 1.00 89.31 400 GLU A CA 1
ATOM 3279 C C . GLU A 1 400 ? -26.809 -9.120 23.002 1.00 89.31 400 GLU A C 1
ATOM 3281 O O . GLU A 1 400 ? -25.945 -9.524 23.791 1.00 89.31 400 GLU A O 1
ATOM 3286 N N . PRO A 1 401 ? -28.117 -9.204 23.317 1.00 86.69 401 PRO A N 1
ATOM 3287 C CA . PRO A 1 401 ? -28.598 -9.576 24.651 1.00 86.69 401 PRO A CA 1
ATOM 3288 C C . PRO A 1 401 ? -28.207 -11.001 25.070 1.00 86.69 401 PRO A C 1
ATOM 3290 O O . PRO A 1 401 ? -28.259 -11.342 26.246 1.00 86.69 401 PRO A O 1
ATOM 3293 N N . LYS A 1 402 ? -27.824 -11.864 24.118 1.00 87.12 402 LYS A N 1
ATOM 3294 C CA . LYS A 1 402 ? -27.423 -13.254 24.393 1.00 87.12 402 LYS A CA 1
ATOM 3295 C C . LYS A 1 402 ? -26.025 -13.373 24.998 1.00 87.12 402 LYS A C 1
ATOM 3297 O O . LYS A 1 402 ? -25.788 -14.314 25.750 1.00 87.12 402 LYS A O 1
ATOM 3302 N N . LEU A 1 403 ? -25.099 -12.490 24.614 1.00 87.25 403 LEU A N 1
ATOM 3303 C CA . LEU A 1 403 ? -23.727 -12.482 25.138 1.00 87.25 403 LEU A CA 1
ATOM 3304 C C . LEU A 1 403 ? -23.543 -11.462 26.265 1.00 87.25 403 LEU A C 1
ATOM 3306 O O . LEU A 1 403 ? -22.536 -11.511 26.975 1.00 87.25 403 LEU A O 1
ATOM 3310 N N . PHE A 1 404 ? -24.511 -10.568 26.450 1.00 88.62 404 PHE A N 1
ATOM 3311 C CA . PHE A 1 404 ? -24.552 -9.647 27.574 1.00 88.62 404 PHE A CA 1
ATOM 3312 C C . PHE A 1 404 ? -24.691 -10.400 28.911 1.00 88.62 404 PHE A C 1
ATOM 3314 O O . PHE A 1 404 ? -25.430 -11.385 28.981 1.00 88.62 404 PHE A O 1
ATOM 3321 N N . PRO A 1 405 ? -24.006 -9.978 29.994 1.00 91.19 405 PRO A N 1
ATOM 3322 C CA . PRO A 1 405 ? -23.099 -8.828 30.148 1.00 91.19 405 PRO A CA 1
ATOM 3323 C C . PRO A 1 405 ? -21.640 -9.118 29.776 1.00 91.19 405 PRO A C 1
ATOM 3325 O O . PRO A 1 405 ? -20.790 -8.238 29.897 1.00 91.19 405 PRO A O 1
ATOM 3328 N N . LYS A 1 406 ? -21.312 -10.350 29.370 1.00 90.19 406 LYS A N 1
ATOM 3329 C CA . LYS A 1 406 ? -19.925 -10.790 29.190 1.00 90.19 406 LYS A CA 1
ATOM 3330 C C . LYS A 1 406 ? -19.211 -10.010 28.086 1.00 90.19 406 LYS A C 1
ATOM 3332 O O . LYS A 1 406 ? -18.093 -9.558 28.303 1.00 90.19 406 LYS A O 1
ATOM 3337 N N . ASN A 1 407 ? -19.848 -9.817 26.931 1.00 91.44 407 ASN A N 1
ATOM 3338 C CA . ASN A 1 407 ? -19.290 -9.016 25.832 1.00 91.44 407 ASN A CA 1
ATOM 3339 C C . ASN A 1 407 ? -19.043 -7.546 26.241 1.00 91.44 407 ASN A C 1
ATOM 3341 O O . ASN A 1 407 ? -17.971 -7.009 25.970 1.00 91.44 407 ASN A O 1
ATOM 3345 N N . ALA A 1 408 ? -19.979 -6.923 26.962 1.00 93.19 408 ALA A N 1
ATOM 3346 C CA . ALA A 1 408 ? -19.844 -5.565 27.489 1.00 93.19 408 ALA A CA 1
ATOM 3347 C C . ALA A 1 408 ? -18.742 -5.455 28.555 1.00 93.19 408 ALA A C 1
ATOM 3349 O O . ALA A 1 408 ? -17.984 -4.484 28.582 1.00 93.19 408 ALA A O 1
ATOM 3350 N N . LEU A 1 409 ? -18.604 -6.464 29.419 1.00 93.00 409 LEU A N 1
ATOM 3351 C CA . LEU A 1 409 ? -17.532 -6.525 30.410 1.00 93.00 409 LEU A CA 1
ATOM 3352 C C . LEU A 1 409 ? -16.154 -6.648 29.746 1.00 93.00 409 LEU A C 1
ATOM 3354 O O . LEU A 1 409 ? -15.204 -5.989 30.164 1.00 93.00 409 LEU A O 1
ATOM 3358 N N . GLU A 1 410 ? -16.041 -7.480 28.712 1.00 92.94 410 GLU A N 1
ATOM 3359 C CA . GLU A 1 410 ? -14.803 -7.635 27.947 1.00 92.94 410 GLU A CA 1
ATOM 3360 C C . GLU A 1 410 ? -14.416 -6.340 27.221 1.00 92.94 410 GLU A C 1
ATOM 3362 O O . GLU A 1 410 ? -13.257 -5.938 27.297 1.00 92.94 410 GLU A O 1
ATOM 3367 N N . PHE A 1 411 ? -15.383 -5.655 26.598 1.00 94.44 411 PHE A N 1
ATOM 3368 C CA . PHE A 1 411 ? -15.155 -4.391 25.889 1.00 94.44 411 PHE A CA 1
ATOM 3369 C C . PHE A 1 411 ? -14.829 -3.219 26.828 1.00 94.44 411 PHE A C 1
ATOM 3371 O O . PHE A 1 411 ? -13.960 -2.401 26.544 1.00 94.44 411 PHE A O 1
ATOM 3378 N N . SER A 1 412 ? -15.498 -3.119 27.978 1.00 94.25 412 SER A N 1
ATOM 3379 C CA . SER A 1 412 ? -15.214 -2.058 28.959 1.00 94.25 412 SER A CA 1
ATOM 3380 C C . SER A 1 412 ? -13.824 -2.197 29.592 1.00 94.25 412 SER A C 1
ATOM 3382 O O . SER A 1 412 ? -13.179 -1.187 29.872 1.00 94.25 412 SER A O 1
ATOM 3384 N N . LYS A 1 413 ? -13.321 -3.430 29.756 1.00 93.56 413 LYS A N 1
ATOM 3385 C CA . LYS A 1 413 ? -11.964 -3.716 30.260 1.00 93.56 413 LYS A CA 1
ATOM 3386 C C . LYS A 1 413 ? -10.850 -3.440 29.248 1.00 93.56 413 LYS A C 1
ATOM 3388 O O . LYS A 1 413 ? -9.678 -3.477 29.620 1.00 93.56 413 LYS A O 1
ATOM 3393 N N . THR A 1 414 ? -11.173 -3.165 27.989 1.00 94.44 414 THR A N 1
ATOM 3394 C CA . THR A 1 414 ? -10.193 -2.877 26.932 1.00 94.44 414 THR A CA 1
ATOM 3395 C C . THR A 1 414 ? -9.304 -1.691 27.280 1.00 94.44 414 THR A C 1
ATOM 3397 O O . THR A 1 414 ? -8.097 -1.747 27.049 1.00 94.44 414 THR A O 1
ATOM 3400 N N . PHE A 1 415 ? -9.874 -0.648 27.888 1.00 90.94 415 PHE A N 1
ATOM 3401 C CA . PHE A 1 415 ? -9.105 0.513 28.324 1.00 90.94 415 PHE A CA 1
ATOM 3402 C C . PHE A 1 415 ? -8.086 0.143 29.410 1.00 90.94 415 PHE A C 1
ATOM 3404 O O . PHE A 1 415 ? -6.903 0.424 29.247 1.00 90.94 415 PHE A O 1
ATOM 3411 N N . ASP A 1 416 ? -8.508 -0.580 30.453 1.00 90.12 416 ASP A N 1
ATOM 3412 C CA . ASP A 1 416 ? -7.610 -1.044 31.520 1.00 90.12 416 ASP A CA 1
ATOM 3413 C C . ASP A 1 416 ? -6.490 -1.935 30.962 1.00 90.12 416 ASP A C 1
ATOM 3415 O O . ASP A 1 416 ? -5.319 -1.748 31.286 1.00 90.12 416 ASP A O 1
ATOM 3419 N N . ARG A 1 417 ? -6.825 -2.864 30.056 1.00 93.44 417 ARG A N 1
ATOM 3420 C CA . ARG A 1 417 ? -5.843 -3.737 29.391 1.00 93.44 417 ARG A CA 1
ATOM 3421 C C . ARG A 1 417 ? -4.830 -2.953 28.562 1.00 93.44 417 ARG A C 1
ATOM 3423 O O . ARG A 1 417 ? -3.663 -3.327 28.532 1.00 93.44 417 ARG A O 1
ATOM 3430 N N . ALA A 1 418 ? -5.254 -1.884 27.893 1.00 92.06 418 ALA A N 1
ATOM 3431 C CA . ALA A 1 418 ? -4.349 -1.019 27.143 1.00 92.06 418 ALA A CA 1
ATOM 3432 C C . ALA A 1 418 ? -3.375 -0.281 28.072 1.00 92.06 418 ALA A C 1
ATOM 3434 O O . ALA A 1 418 ? -2.193 -0.172 27.760 1.00 92.06 418 ALA A O 1
ATOM 3435 N N . ILE A 1 419 ? -3.845 0.177 29.238 1.00 88.81 419 ILE A N 1
ATOM 3436 C CA . ILE A 1 419 ? -2.982 0.787 30.258 1.00 88.81 419 ILE A CA 1
ATOM 3437 C C . ILE A 1 419 ? -1.982 -0.233 30.823 1.00 88.81 419 ILE A C 1
ATOM 3439 O O . ILE A 1 419 ? -0.817 0.112 31.013 1.00 88.81 419 ILE A O 1
ATOM 3443 N N . GLU A 1 420 ? -2.390 -1.483 31.060 1.00 90.38 420 GLU A N 1
ATOM 3444 C CA . GLU A 1 420 ? -1.460 -2.545 31.476 1.00 90.38 420 GLU A CA 1
ATOM 3445 C C . GLU A 1 420 ? -0.403 -2.841 30.402 1.00 90.38 420 GLU A C 1
ATOM 3447 O O . GLU A 1 420 ? 0.782 -2.898 30.719 1.00 90.38 420 GLU A O 1
ATOM 3452 N N . LEU A 1 421 ? -0.783 -2.910 29.122 1.00 89.69 421 LEU A N 1
ATOM 3453 C CA . LEU A 1 421 ? 0.189 -3.051 28.029 1.00 89.69 421 LEU A CA 1
ATOM 3454 C C . LEU A 1 421 ? 1.176 -1.877 27.978 1.00 89.69 421 LEU A C 1
ATOM 3456 O O . LEU A 1 421 ? 2.378 -2.081 27.826 1.00 89.69 421 LEU A O 1
ATOM 3460 N N . LEU A 1 422 ? 0.700 -0.644 28.176 1.00 86.88 422 LEU A N 1
ATOM 3461 C CA . LEU A 1 422 ? 1.577 0.526 28.254 1.00 86.88 422 LEU A CA 1
ATOM 3462 C C . LEU A 1 422 ? 2.578 0.422 29.412 1.00 86.88 422 LEU A C 1
ATOM 3464 O O . LEU A 1 422 ? 3.721 0.850 29.254 1.00 86.88 422 LEU A O 1
ATOM 3468 N N . LYS A 1 423 ? 2.186 -0.156 30.556 1.00 87.69 423 LYS A N 1
ATOM 3469 C CA . LYS A 1 423 ? 3.105 -0.424 31.677 1.00 87.69 423 LYS A CA 1
ATOM 3470 C C . LYS A 1 423 ? 4.184 -1.432 31.290 1.00 87.69 423 LYS A C 1
ATOM 3472 O O . LYS A 1 423 ? 5.349 -1.210 31.610 1.00 87.69 423 LYS A O 1
ATOM 3477 N N . GLU A 1 424 ? 3.813 -2.505 30.597 1.00 87.31 424 GLU A N 1
ATOM 3478 C CA . GLU A 1 424 ? 4.745 -3.550 30.154 1.00 87.31 424 GLU A CA 1
ATOM 3479 C C . GLU A 1 424 ? 5.745 -3.043 29.097 1.00 87.31 424 GLU A C 1
ATOM 3481 O O . GLU A 1 424 ? 6.921 -3.407 29.118 1.00 87.31 424 GLU A O 1
ATOM 3486 N N . GLU A 1 425 ? 5.312 -2.153 28.199 1.00 83.88 425 GLU A N 1
ATOM 3487 C CA . GLU A 1 425 ? 6.133 -1.611 27.105 1.00 83.88 425 GLU A CA 1
ATOM 3488 C C . GLU A 1 425 ? 7.010 -0.402 27.502 1.00 83.88 425 GLU A C 1
ATOM 3490 O O . GLU A 1 425 ? 7.797 0.110 26.689 1.00 83.88 425 GLU A O 1
ATOM 3495 N N . CYS A 1 426 ? 6.909 0.074 28.747 1.00 83.44 426 CYS A N 1
ATOM 3496 C CA . CYS A 1 426 ? 7.689 1.200 29.266 1.00 83.44 426 CYS A CA 1
ATOM 3497 C C . CYS A 1 426 ? 9.160 0.827 29.506 1.00 83.44 426 CYS A C 1
ATOM 3499 O O . CYS A 1 426 ? 9.584 0.535 30.621 1.00 83.44 426 CYS A O 1
ATOM 3501 N N . GLN A 1 427 ? 9.965 0.888 28.445 1.00 83.06 427 GLN A N 1
ATOM 3502 C CA . GLN A 1 427 ? 11.403 0.594 28.500 1.00 83.06 427 GLN A CA 1
ATOM 3503 C C . GLN A 1 427 ? 12.288 1.848 28.577 1.00 83.06 427 GLN A C 1
ATOM 3505 O O . GLN A 1 427 ? 13.471 1.747 28.900 1.00 83.06 427 GLN A O 1
ATOM 3510 N N . THR A 1 428 ? 11.743 3.036 28.286 1.00 85.62 428 THR A N 1
ATOM 3511 C CA . THR A 1 428 ? 12.499 4.299 28.254 1.00 85.62 428 THR A CA 1
ATOM 3512 C C . THR A 1 428 ? 12.023 5.279 29.335 1.00 85.62 428 THR A C 1
ATOM 3514 O O . THR A 1 428 ? 10.835 5.287 29.671 1.00 85.62 428 THR A O 1
ATOM 3517 N N . PRO A 1 429 ? 12.910 6.150 29.866 1.00 85.56 429 PRO A N 1
ATOM 3518 C CA . PRO A 1 429 ? 12.528 7.163 30.855 1.00 85.56 429 PRO A CA 1
ATOM 3519 C C . PRO A 1 429 ? 11.412 8.099 30.373 1.00 85.56 429 PRO A C 1
ATOM 3521 O O . PRO A 1 429 ? 10.540 8.470 31.151 1.00 85.56 429 PRO A O 1
ATOM 3524 N N . GLU A 1 430 ? 11.414 8.445 29.085 1.00 83.31 430 GLU A N 1
ATOM 3525 C CA . GLU A 1 430 ? 10.386 9.280 28.457 1.00 83.31 430 GLU A CA 1
ATOM 3526 C C . GLU A 1 430 ? 9.001 8.621 28.511 1.00 83.31 430 GLU A C 1
ATOM 3528 O O . GLU A 1 430 ? 8.051 9.221 29.017 1.00 83.31 430 GLU A O 1
ATOM 3533 N N . LYS A 1 431 ? 8.899 7.354 28.085 1.00 83.19 431 LYS A N 1
ATOM 3534 C CA . LYS A 1 431 ? 7.649 6.583 28.155 1.00 83.19 431 LYS A CA 1
ATOM 3535 C C . LYS A 1 431 ? 7.164 6.416 29.593 1.00 83.19 431 LYS A C 1
ATOM 3537 O O . LYS A 1 431 ? 5.969 6.513 29.848 1.00 83.19 431 LYS A O 1
ATOM 3542 N N . TYR A 1 432 ? 8.085 6.225 30.537 1.00 85.88 432 TYR A N 1
ATOM 3543 C CA . TYR A 1 432 ? 7.748 6.114 31.953 1.00 85.88 432 TYR A CA 1
ATOM 3544 C C . TYR A 1 432 ? 7.153 7.415 32.518 1.00 85.88 432 TYR A C 1
ATOM 3546 O O . TYR A 1 432 ? 6.141 7.379 33.215 1.00 85.88 432 TYR A O 1
ATOM 3554 N N . ILE A 1 433 ? 7.731 8.577 32.188 1.00 84.44 433 ILE A N 1
ATOM 3555 C CA . ILE A 1 433 ? 7.188 9.886 32.593 1.00 84.44 433 ILE A CA 1
ATOM 3556 C C . ILE A 1 433 ? 5.803 10.112 31.975 1.00 84.44 433 ILE A C 1
ATOM 3558 O O . ILE A 1 433 ? 4.888 10.553 32.673 1.00 84.44 433 ILE A O 1
ATOM 3562 N N . PHE A 1 434 ? 5.634 9.779 30.694 1.00 85.00 434 PHE A N 1
ATOM 3563 C CA . PHE A 1 434 ? 4.343 9.855 30.012 1.00 85.00 434 PHE A CA 1
ATOM 3564 C C . PHE A 1 434 ? 3.286 8.966 30.683 1.00 85.00 434 PHE A C 1
ATOM 3566 O O . PHE A 1 434 ? 2.195 9.433 31.005 1.00 85.00 434 PHE A O 1
ATOM 3573 N N . LEU A 1 435 ? 3.625 7.712 30.985 1.00 86.69 435 LEU A N 1
ATOM 3574 C CA . LEU A 1 435 ? 2.739 6.797 31.698 1.00 86.69 435 LEU A CA 1
ATOM 3575 C C . LEU A 1 435 ? 2.346 7.346 33.075 1.00 86.69 435 LEU A C 1
ATOM 3577 O O . LEU A 1 435 ? 1.169 7.323 33.421 1.00 86.69 435 LEU A O 1
ATOM 3581 N N . LEU A 1 436 ? 3.296 7.880 33.850 1.00 84.88 436 LEU A N 1
ATOM 3582 C CA . LEU A 1 436 ? 2.993 8.512 35.138 1.00 84.88 436 LEU A CA 1
ATOM 3583 C C . LEU A 1 436 ? 2.055 9.715 34.986 1.00 84.88 436 LEU A C 1
ATOM 3585 O O . LEU A 1 436 ? 1.190 9.920 35.837 1.00 84.88 436 LEU A O 1
ATOM 3589 N N . HIS A 1 437 ? 2.200 10.498 33.914 1.00 84.38 437 HIS A N 1
ATOM 3590 C CA . HIS A 1 437 ? 1.273 11.583 33.607 1.00 84.38 437 HIS A CA 1
ATOM 3591 C C . HIS A 1 437 ? -0.140 11.045 33.357 1.00 84.38 437 HIS A C 1
ATOM 3593 O O . HIS A 1 437 ? -1.079 11.510 34.000 1.00 84.38 437 HIS A O 1
ATOM 3599 N N . VAL A 1 438 ? -0.292 10.043 32.484 1.00 85.06 438 VAL A N 1
ATOM 3600 C CA . VAL A 1 438 ? -1.589 9.411 32.185 1.00 85.06 438 VAL A CA 1
ATOM 3601 C C . VAL A 1 438 ? -2.214 8.827 33.452 1.00 85.06 438 VAL A C 1
ATOM 3603 O O . VAL A 1 438 ? -3.365 9.134 33.759 1.00 85.06 438 VAL A O 1
ATOM 3606 N N . LEU A 1 439 ? -1.454 8.045 34.224 1.00 85.00 439 LEU A N 1
ATOM 3607 C CA . LEU A 1 439 ? -1.923 7.450 35.476 1.00 85.00 439 LEU A CA 1
ATOM 3608 C C . LEU A 1 439 ? -2.368 8.522 36.465 1.00 85.00 439 LEU A C 1
ATOM 3610 O O . LEU A 1 439 ? -3.451 8.406 37.013 1.00 85.00 439 LEU A O 1
ATOM 3614 N N . LYS A 1 440 ? -1.630 9.628 36.608 1.00 83.44 440 LYS A N 1
ATOM 3615 C CA . LYS A 1 440 ? -2.054 10.756 37.448 1.00 83.44 440 LYS A CA 1
ATOM 3616 C C . LYS A 1 440 ? -3.391 11.364 37.004 1.00 83.44 440 LYS A C 1
ATOM 3618 O O . LYS A 1 440 ? -4.155 11.808 37.856 1.00 83.44 440 LYS A O 1
ATOM 3623 N N . GLN A 1 441 ? -3.689 11.405 35.703 1.00 79.06 441 GLN A N 1
ATOM 3624 C CA . GLN A 1 441 ? -5.000 11.869 35.226 1.00 79.06 441 GLN A CA 1
ATOM 3625 C C . GLN A 1 441 ? -6.117 10.858 35.527 1.00 79.06 441 GLN A C 1
ATOM 3627 O O . GLN A 1 441 ? -7.250 11.266 35.778 1.00 79.06 441 GLN A O 1
ATOM 3632 N N . LEU A 1 442 ? -5.805 9.557 35.524 1.00 76.88 442 LEU A N 1
ATOM 3633 C CA . LEU A 1 442 ? -6.733 8.469 35.865 1.00 76.88 442 LEU A CA 1
ATOM 3634 C C . LEU A 1 442 ? -6.936 8.291 37.383 1.00 76.88 442 LEU A C 1
ATOM 3636 O O . LEU A 1 442 ? -8.007 7.841 37.806 1.00 76.88 442 LEU A O 1
ATOM 3640 N N . ASP A 1 443 ? -5.919 8.649 38.169 1.00 69.94 443 ASP A N 1
ATOM 3641 C CA . ASP A 1 443 ? -5.833 8.572 39.632 1.00 69.94 443 ASP A CA 1
ATOM 3642 C C . ASP A 1 443 ? -6.175 9.901 40.315 1.00 69.94 443 ASP A C 1
ATOM 3644 O O . ASP A 1 443 ? -6.091 9.985 41.531 1.00 69.94 443 ASP A O 1
ATOM 3648 N N . ALA A 1 444 ? -6.581 10.948 39.582 1.00 55.34 444 ALA A N 1
ATOM 3649 C CA . ALA A 1 444 ? -7.114 12.165 40.194 1.00 55.34 444 ALA A CA 1
ATOM 3650 C C . ALA A 1 444 ? -8.388 11.815 41.001 1.00 55.34 444 ALA A C 1
ATOM 3652 O O . ALA A 1 444 ? -9.489 11.707 40.457 1.00 55.34 444 ALA A O 1
ATOM 3653 N N . ASP A 1 445 ? -8.150 11.614 42.296 1.00 48.66 445 ASP A N 1
ATOM 3654 C CA . ASP A 1 445 ? -8.772 10.710 43.265 1.00 48.66 445 ASP A CA 1
ATOM 3655 C C . ASP A 1 445 ? -10.301 10.569 43.316 1.00 48.66 445 ASP A C 1
ATOM 3657 O O . ASP A 1 445 ? -11.072 11.520 43.140 1.00 48.66 445 ASP A O 1
ATOM 3661 N N . GLU A 1 446 ? -10.696 9.361 43.752 1.00 51.03 446 GLU A N 1
ATOM 3662 C CA . GLU A 1 446 ? -12.009 8.952 44.282 1.00 51.03 446 GLU A CA 1
ATOM 3663 C C . GLU A 1 446 ? -12.555 9.883 45.398 1.00 51.03 446 GLU A C 1
ATOM 3665 O O . GLU A 1 446 ? -13.736 9.794 45.725 1.00 51.03 446 GLU A O 1
ATOM 3670 N N . GLU A 1 447 ? -11.752 10.807 45.947 1.00 45.53 447 GLU A N 1
ATOM 3671 C CA . GLU A 1 447 ? -12.167 11.755 46.997 1.00 45.53 447 GLU A CA 1
ATOM 3672 C C . GLU A 1 447 ? -12.419 13.198 46.512 1.00 45.53 447 GLU A C 1
ATOM 3674 O O . GLU A 1 447 ? -13.134 13.936 47.188 1.00 45.53 447 GLU A O 1
ATOM 3679 N N . ASN A 1 448 ? -11.884 13.621 45.355 1.00 45.53 448 ASN A N 1
ATOM 3680 C CA . ASN A 1 448 ? -11.965 15.023 44.892 1.00 45.53 448 ASN A CA 1
ATOM 3681 C C . ASN A 1 448 ? -12.458 15.207 43.444 1.00 45.53 448 ASN A C 1
ATOM 3683 O O . ASN A 1 448 ? -12.640 16.345 42.999 1.00 45.53 448 ASN A O 1
ATOM 3687 N N . CYS A 1 449 ? -12.716 14.131 42.695 1.00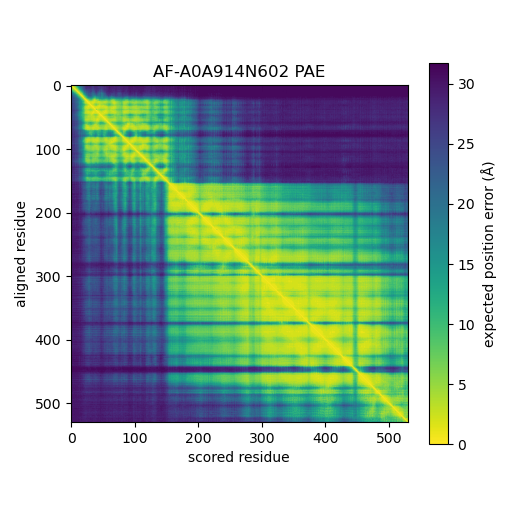 45.56 449 CYS A N 1
ATOM 3688 C CA . CYS A 1 449 ? -13.489 14.240 41.459 1.00 45.56 449 CYS A CA 1
ATOM 3689 C C . CYS A 1 449 ? -14.980 14.448 41.783 1.00 45.56 449 CYS A C 1
ATOM 3691 O O . CYS A 1 449 ? -15.518 13.760 42.654 1.00 45.56 449 CYS A O 1
ATOM 3693 N N . PRO A 1 450 ? -15.706 15.327 41.063 1.00 50.09 450 PRO A N 1
ATOM 3694 C CA . PRO A 1 450 ? -17.158 15.290 41.121 1.00 50.09 450 PRO A CA 1
ATOM 3695 C C . PRO A 1 450 ? -17.616 13.874 40.714 1.00 50.09 450 PRO A C 1
ATOM 3697 O O . PRO A 1 450 ? -17.022 13.298 39.797 1.00 50.09 450 PRO A O 1
ATOM 3700 N N . PRO A 1 451 ? -18.673 13.312 41.330 1.00 53.62 451 PRO A N 1
ATOM 3701 C CA . PRO A 1 451 ? -19.195 11.956 41.074 1.00 53.62 451 PRO A CA 1
ATOM 3702 C C . PRO A 1 451 ? -19.718 11.721 39.634 1.00 53.62 451 PRO A C 1
ATOM 3704 O O . PRO A 1 451 ? -20.486 10.797 39.373 1.00 53.62 451 PRO A O 1
ATOM 3707 N N . SER A 1 452 ? -19.339 12.580 38.687 1.00 61.69 452 SER A N 1
ATOM 3708 C CA . SER A 1 452 ? -19.840 12.689 37.326 1.00 61.69 452 SER A CA 1
ATOM 3709 C C . SER A 1 452 ? -18.788 12.465 36.231 1.00 61.69 452 SER A C 1
ATOM 3711 O O . SER A 1 452 ? -19.181 12.504 35.063 1.00 61.69 452 SER A O 1
ATOM 3713 N N . SER A 1 453 ? -17.505 12.237 36.552 1.00 82.19 453 SER A N 1
ATOM 3714 C CA . SER A 1 453 ? -16.468 11.950 35.539 1.00 82.19 453 SER A CA 1
ATOM 3715 C C . SER A 1 453 ? -16.725 10.622 34.820 1.00 82.19 453 SER A C 1
ATOM 3717 O O . SER A 1 453 ? -17.212 9.657 35.413 1.00 82.19 453 SER A O 1
ATOM 3719 N N . SER A 1 454 ? -16.400 10.540 33.535 1.00 84.12 454 SER A N 1
ATOM 3720 C CA . SER A 1 454 ? -16.602 9.327 32.727 1.00 84.12 454 SER A CA 1
ATOM 3721 C C . SER A 1 454 ? -15.670 8.203 33.172 1.00 84.12 454 SER A C 1
ATOM 3723 O O . SER A 1 454 ? -16.049 7.038 33.127 1.00 84.12 454 SER A O 1
ATOM 3725 N N . ILE A 1 455 ? -14.498 8.545 33.711 1.00 84.69 455 ILE A N 1
ATOM 3726 C CA . ILE A 1 455 ? -13.538 7.587 34.277 1.00 84.69 455 ILE A CA 1
ATOM 3727 C C . ILE A 1 455 ? -14.143 6.857 35.489 1.00 84.69 455 ILE A C 1
ATOM 3729 O O . ILE A 1 455 ? -14.130 5.626 35.552 1.00 84.69 455 ILE A O 1
ATOM 3733 N N . SER A 1 456 ? -14.723 7.596 36.444 1.00 83.81 456 SER A N 1
ATOM 3734 C CA . SER A 1 456 ? -15.360 6.991 37.626 1.00 83.81 456 SER A CA 1
ATOM 3735 C C . SER A 1 456 ? -16.601 6.177 37.250 1.00 83.81 456 SER A C 1
ATOM 3737 O O . SER A 1 456 ? -16.815 5.086 37.784 1.00 83.81 456 SER A O 1
ATOM 3739 N N . LYS A 1 457 ? -17.378 6.654 36.267 1.00 89.38 457 LYS A N 1
ATOM 3740 C CA . LYS A 1 457 ? -18.518 5.922 35.699 1.00 89.38 457 LYS A CA 1
ATOM 3741 C C . LYS A 1 457 ? -18.096 4.613 35.031 1.00 89.38 457 LYS A C 1
ATOM 3743 O O . LYS A 1 457 ? -18.772 3.613 35.246 1.00 89.38 457 LYS A O 1
ATOM 3748 N N . LEU A 1 458 ? -16.989 4.588 34.283 1.00 91.12 458 LEU A N 1
ATOM 3749 C CA . LEU A 1 458 ? -16.480 3.369 33.647 1.00 91.12 458 LEU A CA 1
ATOM 3750 C C . LEU A 1 458 ? -16.012 2.361 34.705 1.00 91.12 458 LEU A C 1
ATOM 3752 O O . LEU A 1 458 ? -16.418 1.203 34.659 1.00 91.12 458 LEU A O 1
ATOM 3756 N N . LYS A 1 459 ? -15.249 2.804 35.716 1.00 88.69 459 LYS A N 1
ATOM 3757 C CA . LYS A 1 459 ? -14.842 1.948 36.848 1.00 88.69 459 LYS A CA 1
ATOM 3758 C C . LYS A 1 459 ? -16.059 1.357 37.570 1.00 88.69 459 LYS A C 1
ATOM 3760 O O . LYS A 1 459 ? -16.069 0.168 37.890 1.00 88.69 459 LYS A O 1
ATOM 3765 N N . LYS A 1 460 ? -17.103 2.162 37.807 1.00 89.81 460 LYS A N 1
ATOM 3766 C CA . LYS A 1 460 ? -18.367 1.691 38.391 1.00 89.81 460 LYS A CA 1
ATOM 3767 C C . LYS A 1 460 ? -19.062 0.671 37.483 1.00 89.81 460 LYS A C 1
ATOM 3769 O O . LYS A 1 460 ? -19.412 -0.401 37.963 1.00 89.81 460 LYS A O 1
ATOM 3774 N N . LEU A 1 461 ? -19.187 0.964 36.188 1.00 91.12 461 LEU A N 1
ATOM 3775 C CA . LEU A 1 461 ? -19.783 0.070 35.194 1.00 91.12 461 LEU A CA 1
ATOM 3776 C C . LEU A 1 461 ? -19.075 -1.290 35.158 1.00 91.12 461 LEU A C 1
ATOM 3778 O O . LEU A 1 461 ? -19.741 -2.315 35.197 1.00 91.12 461 LEU A O 1
ATOM 3782 N N . ILE A 1 462 ? -17.739 -1.326 35.162 1.00 91.50 462 ILE A N 1
ATOM 3783 C CA . ILE A 1 462 ? -16.970 -2.582 35.189 1.00 91.50 462 ILE A CA 1
ATOM 3784 C C . ILE A 1 462 ? -17.269 -3.382 36.466 1.00 91.50 462 ILE A C 1
ATOM 3786 O O . ILE A 1 462 ? -17.472 -4.598 36.397 1.00 91.50 462 ILE A O 1
ATOM 3790 N N . ARG A 1 463 ? -17.326 -2.722 37.635 1.00 89.81 463 ARG A N 1
ATOM 3791 C CA . ARG A 1 463 ? -17.683 -3.370 38.914 1.00 89.81 463 ARG A CA 1
ATOM 3792 C C . ARG A 1 463 ? -19.105 -3.944 38.864 1.00 89.81 463 ARG A C 1
ATOM 3794 O O . ARG A 1 463 ? -19.310 -5.083 39.282 1.00 89.81 463 ARG A O 1
ATOM 3801 N N . ASP A 1 464 ? -20.057 -3.180 38.338 1.00 89.12 464 ASP A N 1
ATOM 3802 C CA . ASP A 1 464 ? -21.467 -3.565 38.239 1.00 89.12 464 ASP A CA 1
ATOM 3803 C C . ASP A 1 464 ? -21.677 -4.707 37.227 1.00 89.12 464 ASP A C 1
ATOM 3805 O O . ASP A 1 464 ? -22.302 -5.710 37.566 1.00 89.12 464 ASP A O 1
ATOM 3809 N N . LEU A 1 465 ? -21.066 -4.636 36.039 1.00 90.81 465 LEU A N 1
ATOM 3810 C CA . LEU A 1 465 ? -21.092 -5.706 35.034 1.00 90.81 465 LEU A CA 1
ATOM 3811 C C . LEU A 1 465 ? -20.417 -6.991 35.531 1.00 90.81 465 LEU A C 1
ATOM 3813 O O . LEU A 1 465 ? -20.910 -8.078 35.250 1.00 90.81 465 LEU A O 1
ATOM 3817 N N . THR A 1 466 ? -19.329 -6.893 36.304 1.00 90.38 466 THR A N 1
ATOM 3818 C CA . THR A 1 466 ? -18.670 -8.071 36.905 1.00 90.38 466 THR A CA 1
ATOM 3819 C C . THR A 1 466 ? -19.594 -8.776 37.901 1.00 90.38 466 THR A C 1
ATOM 3821 O O . THR A 1 466 ? -19.684 -10.003 37.910 1.00 90.38 466 THR A O 1
ATOM 3824 N N . LYS A 1 467 ? -20.315 -8.014 38.732 1.00 86.38 467 LYS A N 1
ATOM 3825 C CA . LYS A 1 467 ? -21.305 -8.580 39.661 1.00 86.38 467 LYS A CA 1
ATOM 3826 C C . LYS A 1 467 ? -22.485 -9.192 38.914 1.00 86.38 467 LYS A C 1
ATOM 3828 O O . LYS A 1 467 ? -22.891 -10.301 39.247 1.00 86.38 467 LYS A O 1
ATOM 3833 N N . LEU A 1 468 ? -22.998 -8.504 37.897 1.00 86.94 468 LEU A N 1
ATOM 3834 C CA . LEU A 1 468 ? -24.096 -8.998 37.072 1.00 86.94 468 LEU A CA 1
ATOM 3835 C C . LEU A 1 468 ? -23.717 -10.296 36.340 1.00 86.94 468 LEU A C 1
ATOM 3837 O O . LEU A 1 468 ? -24.504 -11.237 36.325 1.00 86.94 468 LEU A O 1
ATOM 3841 N N . GLU A 1 469 ? -22.500 -10.385 35.798 1.00 87.25 469 GLU A N 1
ATOM 3842 C CA . GLU A 1 469 ? -21.974 -11.595 35.151 1.00 87.25 469 GLU A CA 1
ATOM 3843 C C . GLU A 1 469 ? -21.835 -12.760 36.140 1.00 87.25 469 GLU A C 1
ATOM 3845 O O . GLU A 1 469 ? -22.276 -13.871 35.837 1.00 87.25 469 GLU A O 1
ATOM 3850 N N . SER A 1 470 ? -21.340 -12.501 37.354 1.00 85.31 470 SER A N 1
ATOM 3851 C CA . SER A 1 470 ? -21.305 -13.490 38.441 1.00 85.31 470 SER A CA 1
ATOM 3852 C C . SER A 1 470 ? -22.713 -13.980 38.800 1.00 85.31 470 SER A C 1
ATOM 3854 O O . SER A 1 470 ? -22.938 -15.183 38.927 1.00 85.31 470 SER A O 1
ATOM 3856 N N . ILE A 1 471 ? -23.695 -13.075 38.897 1.00 82.25 471 ILE A N 1
ATOM 3857 C CA . ILE A 1 471 ? -25.077 -13.441 39.237 1.00 82.25 471 ILE A CA 1
ATOM 3858 C C . ILE A 1 471 ? -25.715 -14.284 38.126 1.00 82.25 471 ILE A C 1
ATOM 3860 O O . ILE A 1 471 ? -26.321 -15.324 38.395 1.00 82.25 471 ILE A O 1
ATOM 3864 N N . LEU A 1 472 ? -25.563 -13.863 36.870 1.00 82.75 472 LEU A N 1
ATOM 3865 C CA . LEU A 1 472 ? -26.117 -14.557 35.709 1.00 82.75 472 LEU A CA 1
ATOM 3866 C C . LEU A 1 472 ? -25.468 -15.924 35.488 1.00 82.75 472 LEU A C 1
ATOM 3868 O O . LEU A 1 472 ? -26.172 -16.890 35.203 1.00 82.75 472 LEU A O 1
ATOM 3872 N N . SER A 1 473 ? -24.149 -16.035 35.647 1.00 81.31 473 SER A N 1
ATOM 3873 C CA . SER A 1 473 ? -23.428 -17.296 35.452 1.00 81.31 473 SER A CA 1
ATOM 3874 C C . SER A 1 473 ? -23.695 -18.300 36.576 1.00 81.31 473 SER A C 1
ATOM 3876 O O . SER A 1 473 ? -23.966 -19.469 36.295 1.00 81.31 473 SER A O 1
ATOM 3878 N N . LYS A 1 474 ? -23.671 -17.853 37.840 1.00 80.25 474 LYS A N 1
ATOM 3879 C CA . LYS A 1 474 ? -23.854 -18.723 39.011 1.00 80.25 474 LYS A CA 1
ATOM 3880 C C . LYS A 1 474 ? -25.313 -19.082 39.262 1.00 80.25 474 LYS A C 1
ATOM 3882 O O . LYS A 1 474 ? -25.596 -20.235 39.566 1.00 80.25 474 LYS A O 1
ATOM 3887 N N . TYR A 1 475 ? -26.234 -18.125 39.132 1.00 76.19 475 TYR A N 1
ATOM 3888 C CA . TYR A 1 475 ? -27.635 -18.287 39.548 1.00 76.19 475 TYR A CA 1
ATOM 3889 C C . TYR A 1 475 ? -28.627 -18.330 38.372 1.00 76.19 475 TYR A C 1
ATOM 3891 O O . TYR A 1 475 ? -29.801 -18.647 38.569 1.00 76.19 475 TYR A O 1
ATOM 3899 N N . GLN A 1 476 ? -28.169 -18.076 37.135 1.00 72.38 476 GLN A N 1
ATOM 3900 C CA . GLN A 1 476 ? -28.958 -18.175 35.893 1.00 72.38 476 GLN A CA 1
ATOM 3901 C C . GLN A 1 476 ? -30.249 -17.336 35.882 1.00 72.38 476 GLN A C 1
ATOM 3903 O O . GLN A 1 476 ? -31.240 -17.713 35.249 1.00 72.38 476 GLN A O 1
ATOM 3908 N N . ILE A 1 477 ? -30.267 -16.205 36.591 1.00 74.81 477 ILE A N 1
ATOM 3909 C CA . ILE A 1 477 ? -31.438 -15.324 36.704 1.00 74.81 477 ILE A CA 1
ATOM 3910 C C . ILE A 1 477 ? -31.424 -14.314 35.560 1.00 74.81 477 ILE A C 1
ATOM 3912 O O . ILE A 1 477 ? -30.566 -13.440 35.587 1.00 74.81 477 ILE A O 1
ATOM 3916 N N . PRO A 1 478 ? -32.360 -14.362 34.595 1.00 73.88 478 PRO A N 1
ATOM 3917 C CA . PRO A 1 478 ? -32.401 -13.370 33.529 1.00 73.88 478 PRO A CA 1
ATOM 3918 C C . PRO A 1 478 ? -32.693 -11.985 34.121 1.00 73.88 478 PRO A C 1
ATOM 3920 O O . PRO A 1 478 ? -33.688 -11.798 34.823 1.00 73.88 478 PRO A O 1
ATOM 3923 N N . MET A 1 479 ? -31.806 -11.028 33.859 1.00 80.00 479 MET A N 1
ATOM 3924 C CA . MET A 1 479 ? -31.913 -9.654 34.340 1.00 80.00 479 MET A CA 1
ATOM 3925 C C . MET A 1 479 ? -31.165 -8.732 33.380 1.00 80.00 479 MET A C 1
ATOM 3927 O O . MET A 1 479 ? -30.040 -9.039 32.990 1.00 80.00 479 MET A O 1
ATOM 3931 N N . ASN A 1 480 ? -31.794 -7.619 33.007 1.00 81.69 480 ASN A N 1
ATOM 3932 C CA . ASN A 1 480 ? -31.133 -6.546 32.265 1.00 81.69 480 ASN A CA 1
ATOM 3933 C C . ASN A 1 480 ? -30.387 -5.604 33.236 1.00 81.69 480 ASN A C 1
ATOM 3935 O O . ASN A 1 480 ? -30.638 -5.592 34.444 1.00 81.69 480 ASN A O 1
ATOM 3939 N N . TYR A 1 481 ? -29.454 -4.808 32.730 1.00 85.25 481 TYR A N 1
ATOM 3940 C CA . TYR A 1 481 ? -28.605 -3.923 33.518 1.00 85.25 481 TYR A CA 1
ATOM 3941 C C . TYR A 1 481 ? -29.420 -2.885 34.296 1.00 85.25 481 TYR A C 1
ATOM 3943 O O . TYR A 1 481 ? -29.132 -2.607 35.461 1.00 85.25 481 TYR A O 1
ATOM 3951 N N . SER A 1 482 ? -30.486 -2.354 33.691 1.00 81.81 482 SER A N 1
ATOM 3952 C CA . SER A 1 482 ? -31.376 -1.392 34.350 1.00 81.81 482 SER A CA 1
ATOM 3953 C C . SER A 1 482 ? -32.125 -1.995 35.548 1.00 81.81 482 SER A C 1
ATOM 3955 O O . SER A 1 482 ? -32.245 -1.355 36.592 1.00 81.81 482 SER A O 1
ATOM 3957 N N . GLU A 1 483 ? -32.566 -3.250 35.434 1.00 81.06 483 GLU A N 1
ATOM 3958 C CA . GLU A 1 483 ? -33.216 -4.007 36.500 1.00 81.06 483 GLU A CA 1
ATOM 3959 C C . GLU A 1 483 ? -32.245 -4.336 37.628 1.00 81.06 483 GLU A C 1
ATOM 3961 O O . GLU A 1 483 ? -32.648 -4.292 38.788 1.00 81.06 483 GLU A O 1
ATOM 3966 N N . TYR A 1 484 ? -30.987 -4.642 37.297 1.00 84.00 484 TYR A N 1
ATOM 3967 C CA . TYR A 1 484 ? -29.931 -4.862 38.283 1.00 84.00 484 TYR A CA 1
ATOM 3968 C C . TYR A 1 484 ? -29.668 -3.601 39.105 1.00 84.00 484 TYR A C 1
ATOM 3970 O O . TYR A 1 484 ? -29.624 -3.664 40.330 1.00 84.00 484 TYR A O 1
ATOM 3978 N N . LEU A 1 485 ? -29.568 -2.439 38.453 1.00 83.00 485 LEU A N 1
ATOM 3979 C CA . LEU A 1 485 ? -29.349 -1.166 39.144 1.00 83.00 485 LEU A CA 1
ATOM 3980 C C . LEU A 1 485 ? -30.512 -0.760 40.064 1.00 83.00 485 LEU A C 1
ATOM 3982 O O . LEU A 1 485 ? -30.297 -0.008 41.014 1.00 83.00 485 LEU A O 1
ATOM 3986 N N . ALA A 1 486 ? -31.731 -1.227 39.783 1.00 81.12 486 ALA A N 1
ATOM 3987 C CA . ALA A 1 486 ? -32.923 -0.936 40.577 1.00 81.12 486 ALA A CA 1
ATOM 3988 C C . ALA A 1 486 ? -33.140 -1.907 41.755 1.00 81.12 486 ALA A C 1
ATOM 3990 O O . ALA A 1 486 ? -34.020 -1.661 42.580 1.00 81.12 486 ALA A O 1
ATOM 3991 N N . GLN A 1 487 ? -32.381 -3.004 41.826 1.00 78.31 487 GLN A N 1
ATOM 3992 C CA . GLN A 1 487 ? -32.563 -4.061 42.820 1.00 78.31 487 GLN A CA 1
ATOM 3993 C C . GLN A 1 487 ? -31.521 -3.996 43.938 1.00 78.31 487 GLN A C 1
ATOM 3995 O O . GLN A 1 487 ? -30.353 -3.672 43.731 1.00 78.31 487 GLN A O 1
ATOM 4000 N N . ASP A 1 488 ? -31.962 -4.340 45.143 1.00 77.25 488 ASP A N 1
ATOM 4001 C CA . ASP A 1 488 ? -31.105 -4.590 46.296 1.00 77.25 488 ASP A CA 1
ATOM 4002 C C . ASP A 1 488 ? -30.800 -6.093 46.442 1.00 77.25 488 ASP A C 1
ATOM 4004 O O . ASP A 1 488 ? -31.410 -6.957 45.810 1.00 77.25 488 ASP A O 1
ATOM 4008 N N . VAL A 1 489 ? -29.832 -6.433 47.295 1.00 74.56 489 VAL A N 1
ATOM 4009 C CA . VAL A 1 489 ? -29.413 -7.831 47.518 1.00 74.56 489 VAL A CA 1
ATOM 4010 C C . VAL A 1 489 ? -30.598 -8.716 47.944 1.00 74.56 489 VAL A C 1
ATOM 4012 O O . VAL A 1 489 ? -30.684 -9.877 47.542 1.00 74.56 489 VAL A O 1
ATOM 4015 N N . SER A 1 490 ? -31.545 -8.153 48.697 1.00 72.38 490 SER A N 1
ATOM 4016 C CA . SER A 1 490 ? -32.755 -8.828 49.172 1.00 72.38 490 SER A CA 1
ATOM 4017 C C . SER A 1 490 ? -33.736 -9.163 48.042 1.00 72.38 490 SER A C 1
ATOM 4019 O O . SER A 1 490 ? -34.246 -10.281 47.986 1.00 72.38 490 SER A O 1
ATOM 4021 N N . THR A 1 491 ? -33.978 -8.243 47.106 1.00 78.19 491 THR A N 1
ATOM 4022 C CA . THR A 1 491 ? -34.851 -8.474 45.939 1.00 78.19 491 THR A CA 1
ATOM 4023 C C . THR A 1 491 ? -34.224 -9.432 44.929 1.00 78.19 491 THR A C 1
ATOM 4025 O O . THR A 1 491 ? -34.930 -10.274 44.369 1.00 78.19 491 THR A O 1
ATOM 4028 N N . ILE A 1 492 ? -32.897 -9.403 44.760 1.00 76.88 492 ILE A N 1
ATOM 4029 C CA . ILE A 1 492 ? -32.179 -10.415 43.969 1.00 76.88 492 ILE A CA 1
ATOM 4030 C C . ILE A 1 492 ? -32.336 -11.797 44.622 1.00 76.88 492 ILE A C 1
ATOM 4032 O O . ILE A 1 492 ? -32.670 -12.759 43.931 1.00 76.88 492 ILE A O 1
ATOM 4036 N N . CYS A 1 493 ? -32.194 -11.893 45.950 1.00 73.81 493 CYS A N 1
ATOM 4037 C CA . CYS A 1 493 ? -32.412 -13.133 46.705 1.00 73.81 493 CYS A CA 1
ATOM 4038 C C . CYS A 1 493 ? -33.830 -13.698 46.504 1.00 73.81 493 CYS A C 1
ATOM 4040 O O . CYS A 1 493 ? -34.003 -14.892 46.258 1.00 73.81 493 CYS A O 1
ATOM 4042 N N . GLN A 1 494 ? -34.852 -12.836 46.519 1.00 75.50 494 GLN A N 1
ATOM 4043 C CA . GLN A 1 494 ? -36.235 -13.236 46.238 1.00 75.50 494 GLN A CA 1
ATOM 4044 C C . GLN A 1 494 ? -36.400 -13.802 44.823 1.00 75.50 494 GLN A C 1
ATOM 4046 O O . GLN A 1 494 ? -37.047 -14.834 44.656 1.00 75.50 494 GLN A O 1
ATOM 4051 N N . ARG A 1 495 ? -35.748 -13.214 43.810 1.00 76.12 495 ARG A N 1
ATOM 4052 C CA . ARG A 1 495 ? -35.746 -13.773 42.446 1.00 76.12 495 ARG A CA 1
ATOM 4053 C C . ARG A 1 495 ? -35.051 -15.139 42.370 1.00 76.12 495 ARG A C 1
ATOM 4055 O O . ARG A 1 495 ? -35.527 -16.012 41.641 1.00 76.12 495 ARG A O 1
ATOM 4062 N N . VAL A 1 496 ? -33.963 -15.351 43.123 1.00 76.62 496 VAL A N 1
ATOM 4063 C CA . VAL A 1 496 ? -33.317 -16.678 43.250 1.00 76.62 496 VAL A CA 1
ATOM 4064 C C . VAL A 1 496 ? -34.324 -17.687 43.821 1.00 76.62 496 VAL A C 1
ATOM 4066 O O . VAL A 1 496 ? -34.500 -18.772 43.264 1.00 76.62 496 VAL A O 1
ATOM 4069 N N . LEU A 1 497 ? -35.026 -17.318 44.898 1.00 74.06 497 LEU A N 1
ATOM 4070 C CA . LEU A 1 497 ? -36.020 -18.165 45.563 1.00 74.06 497 LEU A CA 1
ATOM 4071 C C . LEU A 1 497 ? -37.232 -18.471 44.673 1.00 74.06 497 LEU A C 1
ATOM 4073 O O . LEU A 1 497 ? -37.674 -19.618 44.618 1.00 74.06 497 LEU A O 1
ATOM 4077 N N . ASP A 1 498 ? -37.753 -17.490 43.937 1.00 77.88 498 ASP A N 1
ATOM 4078 C CA . ASP A 1 498 ? -38.893 -17.685 43.035 1.00 77.88 498 ASP A CA 1
ATOM 4079 C C . ASP A 1 498 ? -38.558 -18.633 41.877 1.00 77.88 498 ASP A C 1
ATOM 4081 O O . ASP A 1 498 ? -39.384 -19.461 41.485 1.00 77.88 498 ASP A O 1
ATOM 4085 N N . ARG A 1 499 ? -37.314 -18.609 41.383 1.00 73.19 499 ARG A N 1
ATOM 4086 C CA . ARG A 1 499 ? -36.836 -19.596 40.406 1.00 73.19 499 ARG A CA 1
ATOM 4087 C C . ARG A 1 499 ? -36.787 -21.003 40.998 1.00 73.19 499 ARG A C 1
ATOM 4089 O O . ARG A 1 499 ? -37.208 -21.957 40.349 1.00 73.19 499 ARG A O 1
ATOM 4096 N N . VAL A 1 500 ? -36.284 -21.137 42.222 1.00 72.00 500 VAL A N 1
ATOM 4097 C CA . VAL A 1 500 ? -36.210 -22.419 42.938 1.00 72.00 500 VAL A CA 1
ATOM 4098 C C . VAL A 1 500 ? -37.609 -22.986 43.192 1.00 72.00 500 VAL A C 1
ATOM 4100 O O . VAL A 1 500 ? -37.814 -24.187 43.036 1.00 72.00 500 VAL A O 1
ATOM 4103 N N . ARG A 1 501 ? -38.596 -22.130 43.496 1.00 69.25 501 ARG A N 1
ATOM 4104 C CA . ARG A 1 501 ? -40.016 -22.512 43.626 1.00 69.25 501 ARG A CA 1
ATOM 4105 C C . ARG A 1 501 ? -40.616 -23.038 42.320 1.00 69.25 501 ARG A C 1
ATOM 4107 O O . ARG A 1 501 ? -41.490 -23.898 42.365 1.00 69.25 501 ARG A O 1
ATOM 4114 N N . ALA A 1 502 ? -40.156 -22.536 41.176 1.00 69.50 502 ALA A N 1
ATOM 4115 C CA . ALA A 1 502 ? -40.590 -22.983 39.853 1.00 69.50 502 ALA A CA 1
ATOM 4116 C C . ALA A 1 502 ? -39.837 -24.232 39.341 1.00 69.50 502 ALA A C 1
ATOM 4118 O O . ALA A 1 502 ? -40.184 -24.762 38.283 1.00 69.50 502 ALA A O 1
ATOM 4119 N N . ALA A 1 503 ? -38.808 -24.703 40.055 1.00 73.81 503 ALA A N 1
ATOM 4120 C CA . ALA A 1 503 ? -37.977 -25.826 39.635 1.00 73.81 503 ALA A CA 1
ATOM 4121 C C . ALA A 1 503 ? -38.602 -27.192 40.000 1.00 73.81 503 ALA A C 1
ATOM 4123 O O . ALA A 1 503 ? -39.238 -27.333 41.045 1.00 73.81 503 ALA A O 1
ATOM 4124 N N . PRO A 1 504 ? -38.378 -28.242 39.185 1.00 70.94 504 PRO A N 1
ATOM 4125 C CA . PRO A 1 504 ? -38.932 -29.576 39.432 1.00 70.94 504 PRO A CA 1
ATOM 4126 C C . PRO A 1 504 ? -38.334 -30.289 40.660 1.00 70.94 504 PRO A C 1
ATOM 4128 O O . PRO A 1 504 ? -38.994 -31.154 41.228 1.00 70.94 504 PRO A O 1
ATOM 4131 N N . SER A 1 505 ? -37.116 -29.928 41.090 1.00 78.56 505 SER A N 1
ATOM 4132 C CA . SER A 1 505 ? -36.490 -30.418 42.330 1.00 78.56 505 SER A CA 1
ATOM 4133 C C . SER A 1 505 ? -36.061 -29.240 43.202 1.00 78.56 505 SER A C 1
ATOM 4135 O O . SER A 1 505 ? -34.967 -28.695 43.066 1.00 78.56 505 SER A O 1
ATOM 4137 N N . ILE A 1 506 ? -36.953 -28.835 44.106 1.00 73.81 506 ILE A N 1
ATOM 4138 C CA . ILE A 1 506 ? -36.737 -27.697 45.008 1.00 73.81 506 ILE A CA 1
ATOM 4139 C C . ILE A 1 506 ? -35.502 -27.931 45.893 1.00 73.81 506 ILE A C 1
ATOM 4141 O O . ILE A 1 506 ? -34.713 -27.016 46.100 1.00 73.81 506 ILE A O 1
ATOM 4145 N N . HIS A 1 507 ? -35.297 -29.155 46.391 1.00 74.00 507 HIS A N 1
ATOM 4146 C CA . HIS A 1 507 ? -34.198 -29.456 47.313 1.00 74.00 507 HIS A CA 1
ATOM 4147 C C . HIS A 1 507 ? -32.817 -29.263 46.672 1.00 74.00 507 HIS A C 1
ATOM 4149 O O . HIS A 1 507 ? -31.961 -28.597 47.256 1.00 74.00 507 HIS A O 1
ATOM 4155 N N . ASP A 1 508 ? -32.629 -29.779 45.457 1.00 73.50 508 ASP A N 1
ATOM 4156 C CA . ASP A 1 508 ? -31.350 -29.688 44.747 1.00 73.50 508 ASP A CA 1
ATOM 4157 C C . ASP A 1 508 ? -31.045 -28.237 44.352 1.00 73.50 508 ASP A C 1
ATOM 4159 O O . ASP A 1 508 ? -29.918 -27.771 44.503 1.00 73.50 508 ASP A O 1
ATOM 4163 N N . TYR A 1 509 ? -32.064 -27.475 43.937 1.00 73.31 509 TYR A N 1
ATOM 4164 C CA . TYR A 1 509 ? -31.909 -26.064 43.576 1.00 73.31 509 TYR A CA 1
ATOM 4165 C C . TYR A 1 509 ? -31.660 -25.155 44.794 1.00 73.31 509 TYR A C 1
ATOM 4167 O O . TYR A 1 509 ? -30.893 -24.198 44.683 1.00 73.31 509 TYR A O 1
ATOM 4175 N N . ILE A 1 510 ? -32.236 -25.452 45.968 1.00 73.56 510 ILE A N 1
ATOM 4176 C CA . ILE A 1 510 ? -31.892 -24.749 47.220 1.00 73.56 510 ILE A CA 1
ATOM 4177 C C . ILE A 1 510 ? -30.416 -24.972 47.560 1.00 73.56 510 ILE A C 1
ATOM 4179 O O . ILE A 1 510 ? -29.707 -24.012 47.870 1.00 73.56 510 ILE A O 1
ATOM 4183 N N . GLN A 1 511 ? -29.942 -26.220 47.483 1.00 73.75 511 GLN A N 1
ATOM 4184 C CA . GLN A 1 511 ? -28.543 -26.538 47.769 1.00 73.75 511 GLN A CA 1
ATOM 4185 C C . GLN A 1 511 ? -27.581 -25.914 46.754 1.00 73.75 511 GLN A C 1
ATOM 4187 O O . GLN A 1 511 ? -26.517 -25.440 47.141 1.00 73.75 511 GLN A O 1
ATOM 4192 N N . GLN A 1 512 ? -27.958 -25.892 45.475 1.00 75.00 512 GLN A N 1
ATOM 4193 C CA . GLN A 1 512 ? -27.090 -25.432 44.395 1.00 75.00 512 GLN A CA 1
ATOM 4194 C C . GLN A 1 512 ? -27.056 -23.906 44.230 1.00 75.00 512 GLN A C 1
ATOM 4196 O O . GLN A 1 512 ? -26.018 -23.374 43.848 1.00 75.00 512 GLN A O 1
ATOM 4201 N N . PHE A 1 513 ? -28.159 -23.198 44.494 1.00 73.19 513 PHE A N 1
ATOM 4202 C CA . PHE A 1 513 ? -28.277 -21.769 44.170 1.00 73.19 513 PHE A CA 1
ATOM 4203 C C . PHE A 1 513 ? -28.579 -20.879 45.382 1.00 73.19 513 PHE A C 1
ATOM 4205 O O . PHE A 1 513 ? -28.065 -19.769 45.452 1.00 73.19 513 PHE A O 1
ATOM 4212 N N . VAL A 1 514 ? -29.370 -21.338 46.358 1.00 72.38 514 VAL A N 1
ATOM 4213 C CA . VAL A 1 514 ? -29.815 -20.487 47.481 1.00 72.38 514 VAL A CA 1
ATOM 4214 C C . VAL A 1 514 ? -28.785 -20.445 48.608 1.00 72.38 514 VAL A C 1
ATOM 4216 O O . VAL A 1 514 ? -28.433 -19.362 49.067 1.00 72.38 514 VAL A O 1
ATOM 4219 N N . PHE A 1 515 ? -28.264 -21.595 49.053 1.00 75.38 515 PHE A N 1
ATOM 4220 C CA . PHE A 1 515 ? -27.241 -21.605 50.109 1.00 75.38 515 PHE A CA 1
ATOM 4221 C C . PHE A 1 515 ? -25.943 -20.886 49.708 1.00 75.38 515 PHE A C 1
ATOM 4223 O O . PHE A 1 515 ? -25.480 -20.079 50.514 1.00 75.38 515 PHE A O 1
ATOM 4230 N N . PRO A 1 516 ? -25.403 -21.063 48.484 1.00 75.88 516 PRO A N 1
ATOM 4231 C CA . PRO A 1 516 ? -24.229 -20.307 48.053 1.00 75.88 516 PRO A CA 1
ATOM 4232 C C . PRO A 1 516 ? -24.470 -18.794 48.024 1.00 75.88 516 PRO A C 1
ATOM 4234 O O . PRO A 1 516 ? -23.594 -18.042 48.434 1.00 75.88 516 PRO A O 1
ATOM 4237 N N . PHE A 1 517 ? -25.669 -18.342 47.629 1.00 73.69 517 PHE A N 1
ATOM 4238 C CA . PHE A 1 517 ? -26.016 -16.917 47.622 1.00 73.69 517 PHE A CA 1
ATOM 4239 C C . PHE A 1 517 ? -26.093 -16.330 49.041 1.00 73.69 517 PHE A C 1
ATOM 4241 O O . PHE A 1 517 ? -25.573 -15.245 49.291 1.00 73.69 517 PHE A O 1
ATOM 4248 N N . ILE A 1 518 ? -26.708 -17.053 49.986 1.00 73.56 518 ILE A N 1
ATOM 4249 C CA . ILE A 1 518 ? -26.807 -16.640 51.399 1.00 73.56 518 ILE A CA 1
ATOM 4250 C C . ILE A 1 518 ? -25.416 -16.540 52.038 1.00 73.56 518 ILE A C 1
ATOM 4252 O O . ILE A 1 518 ? -25.141 -15.579 52.758 1.00 73.56 518 ILE A O 1
ATOM 4256 N N . GLU A 1 519 ? -24.536 -17.505 51.761 1.00 72.38 519 GLU A N 1
ATOM 4257 C CA . GLU A 1 519 ? -23.163 -17.516 52.275 1.00 72.38 519 GLU A CA 1
ATOM 4258 C C . GLU A 1 519 ? -22.292 -16.418 51.640 1.00 72.38 519 GLU A C 1
ATOM 4260 O O . GLU A 1 519 ? -21.581 -15.723 52.367 1.00 72.38 519 GLU A O 1
ATOM 4265 N N . GLU A 1 520 ? -22.385 -16.212 50.318 1.00 77.00 520 GLU A N 1
ATOM 4266 C CA . GLU A 1 520 ? -21.622 -15.199 49.564 1.00 77.00 520 GLU A CA 1
ATOM 4267 C C . GLU A 1 520 ? -22.023 -13.761 49.936 1.00 77.00 520 GLU A C 1
ATOM 4269 O O . GLU A 1 520 ? -21.174 -12.871 49.967 1.00 77.00 520 GLU A O 1
ATOM 4274 N N . HIS A 1 521 ? -23.299 -13.530 50.262 1.00 72.62 521 HIS A N 1
ATOM 4275 C CA . HIS A 1 521 ? -23.826 -12.206 50.609 1.00 72.62 521 HIS A CA 1
ATOM 4276 C C . HIS A 1 521 ? -24.058 -11.986 52.113 1.00 72.62 521 HIS A C 1
ATOM 4278 O O . HIS A 1 521 ? -24.597 -10.947 52.493 1.00 72.62 521 HIS A O 1
ATOM 4284 N N . HIS A 1 522 ? -23.633 -12.928 52.966 1.00 74.81 522 HIS A N 1
ATOM 4285 C CA . HIS A 1 522 ? -23.779 -12.873 54.428 1.00 74.81 522 HIS A CA 1
ATOM 4286 C C . HIS A 1 522 ? -25.213 -12.569 54.903 1.00 74.81 522 HIS A C 1
ATOM 4288 O O . HIS A 1 522 ? -25.420 -11.798 55.841 1.00 74.81 522 HIS A O 1
ATOM 4294 N N . LEU A 1 523 ? -26.209 -13.163 54.244 1.00 74.19 523 LEU A N 1
ATOM 4295 C CA . LEU A 1 523 ? -27.618 -12.992 54.602 1.00 74.19 523 LEU A CA 1
ATOM 4296 C C . LEU A 1 523 ? -27.998 -13.915 55.772 1.00 74.19 523 LEU A C 1
ATOM 4298 O O . LEU A 1 523 ? -27.440 -15.006 55.918 1.00 74.19 523 LEU A O 1
ATOM 4302 N N . ASP A 1 524 ? -28.967 -13.514 56.602 1.00 73.31 524 ASP A N 1
ATOM 4303 C CA . ASP A 1 524 ? -29.470 -14.391 57.665 1.00 73.31 524 ASP A CA 1
ATOM 4304 C C . ASP A 1 524 ? -30.301 -15.529 57.055 1.00 73.31 524 ASP A C 1
ATOM 4306 O O . ASP A 1 524 ? -31.380 -15.336 56.491 1.00 73.31 524 ASP A O 1
ATOM 4310 N N . LYS A 1 525 ? -29.786 -16.754 57.195 1.00 63.91 525 LYS A N 1
ATOM 4311 C CA . LYS A 1 525 ? -30.406 -17.983 56.694 1.00 63.91 525 LYS A CA 1
ATOM 4312 C C . LYS A 1 525 ? -31.835 -18.179 57.210 1.00 63.91 525 LYS A C 1
ATOM 4314 O O . LYS A 1 525 ? -32.649 -18.771 56.503 1.00 63.91 525 LYS A O 1
ATOM 4319 N N . ASN A 1 526 ? -32.135 -17.699 58.417 1.00 59.84 526 ASN A N 1
ATOM 4320 C CA . ASN A 1 526 ? -33.452 -17.839 59.027 1.00 59.84 526 ASN A CA 1
ATOM 4321 C C . ASN A 1 526 ? -34.448 -16.788 58.527 1.00 59.84 526 ASN A C 1
ATOM 4323 O O . ASN A 1 526 ? -35.631 -17.094 58.498 1.00 59.84 526 ASN A O 1
ATOM 4327 N N . GLU A 1 527 ? -34.002 -15.598 58.111 1.00 63.44 527 GLU A N 1
ATOM 4328 C CA . GLU A 1 527 ? -34.882 -14.578 57.514 1.00 63.44 527 GLU A CA 1
ATOM 4329 C C . GLU A 1 527 ? -35.182 -14.853 56.035 1.00 63.44 527 GLU A C 1
ATOM 4331 O O . GLU A 1 527 ? -36.248 -14.498 55.546 1.00 63.44 527 GLU A O 1
ATOM 4336 N N . VAL A 1 528 ? -34.259 -15.495 55.313 1.00 64.31 528 VAL A N 1
ATOM 4337 C CA . VAL A 1 528 ? -34.391 -15.736 53.864 1.00 64.31 528 VAL A CA 1
ATOM 4338 C C . VAL A 1 528 ? -35.257 -16.961 53.527 1.00 64.31 528 VAL A C 1
ATOM 4340 O O . VAL A 1 528 ? -35.856 -17.015 52.455 1.00 64.31 528 VAL A O 1
ATOM 4343 N N . LEU A 1 529 ? -35.303 -17.969 54.405 1.00 62.09 529 LEU A N 1
ATOM 4344 C CA . LEU A 1 529 ? -35.983 -19.254 54.156 1.00 62.09 529 LEU A CA 1
ATOM 4345 C C . LEU A 1 529 ? -37.324 -19.417 54.894 1.00 62.09 529 LEU A C 1
ATOM 4347 O O . LEU A 1 529 ? -37.980 -20.444 54.700 1.00 62.09 529 LEU A O 1
ATOM 4351 N N . TYR A 1 530 ? -37.699 -18.449 55.736 1.00 54.94 530 TYR A N 1
ATOM 4352 C CA . TYR A 1 530 ? -39.027 -18.343 56.358 1.00 54.94 530 TYR A CA 1
ATOM 4353 C C . TYR A 1 530 ? -40.014 -17.666 55.407 1.00 54.94 530 TYR A C 1
ATOM 4355 O O . TYR A 1 530 ? -41.195 -18.087 55.405 1.00 54.94 530 TYR A O 1
#

Organism: Meloidogyne incognita (NCBI:txid6306)

pLDDT: mean 79.02, std 14.29, range [26.7, 96.94]

Mean predicted aligned error: 16.56 Å

Nearest PDB structures (foldseek):
  7qpg-assembly1_S  TM=5.266E-01  e=5.034E-16  Homo sapiens
  5dse-assembly1_A  TM=2.537E-01  e=1.328E-01  Homo sapiens
  4buj-assembly2_F  TM=2.267E-01  e=1.017E-01  Saccharomyces cerevisiae S288C
  8fbj-assembly1_A  TM=2.208E-01  e=9.308E-02  synthetic construct
  7t6d-assembly1_B  TM=1.822E-01  e=4.211E-01  Escherichia coli

Solvent-accessible surface area (backbone atoms only — not comparable to full-atom values): 30373 Å² total; per-residue (Å²): 132,90,81,90,89,89,82,79,90,74,76,92,81,85,79,85,81,82,81,70,94,60,73,72,76,49,76,50,78,55,90,68,31,43,37,33,34,40,75,50,28,43,36,34,17,38,87,84,68,48,80,74,49,76,47,78,65,75,47,102,57,49,71,40,60,76,48,76,48,77,48,87,78,92,61,81,88,54,87,56,87,75,38,35,35,39,35,34,30,33,30,79,85,76,44,34,30,42,34,35,27,36,74,85,43,92,60,73,80,42,76,42,85,44,23,89,63,45,42,84,40,89,43,72,54,103,89,43,92,62,29,38,34,34,38,34,40,35,28,91,91,41,69,90,42,72,43,82,41,78,48,64,89,58,56,70,66,60,50,42,52,53,28,54,77,70,65,39,57,72,61,32,49,54,46,20,63,74,69,73,44,72,58,45,64,53,35,52,49,52,34,51,53,33,46,52,50,42,60,71,30,67,78,65,68,48,59,68,66,48,54,54,50,30,55,54,36,52,72,65,41,81,52,39,48,63,42,44,50,54,48,65,69,44,54,86,57,54,36,43,69,69,59,50,50,49,53,57,55,52,55,71,74,49,78,56,78,50,66,66,56,48,51,52,51,51,49,52,50,52,48,51,50,56,48,54,74,58,39,65,78,89,78,62,68,36,26,81,89,25,70,53,40,53,60,74,75,41,100,44,66,54,57,55,35,50,53,24,44,67,70,60,38,53,70,41,25,50,52,48,52,76,71,36,66,65,43,58,59,60,44,42,38,72,67,51,43,54,51,50,57,51,39,53,51,55,35,34,73,76,39,65,81,49,46,61,56,52,35,50,45,37,36,78,58,44,51,68,53,51,56,62,50,23,91,89,44,40,58,58,51,49,34,52,52,27,42,49,37,47,52,51,33,60,46,34,47,76,78,39,56,86,52,43,47,54,56,26,42,56,50,47,44,28,60,59,52,27,54,52,50,53,61,74,69,47,82,46,74,68,53,43,53,50,48,53,52,54,47,51,59,76,56,58,42,100,84,76,51,69,101,73,45,34,56,62,50,37,57,48,48,49,56,51,34,52,51,50,38,51,46,37,71,70,61,65,56,93,74,56,72,72,57,54,74,74,49,52,75,67,57,51,49,49,54,55,50,55,52,30,72,72,41,97,55,45,70,62,39,38,64,67,44,47,50,55,49,32,65,76,67,71,50,60,70,70,75,75,75,109

Radius of gyration: 47.44 Å; Cα contacts (8 Å, |Δi|>4): 626; chains: 1; bounding box: 90×86×139 Å

Sequence (530 aa):
MEEINNYPENVDCFSSLFKIKQPVKIVKNFGCFVVALISNNLQFYNENYVLFYTLDLQDEHIVNVLDFEFLDVENFSEFATDVKLLLKVLTKNNDVEFMIRQVNQKEVQFSKICSEYTMMIPYSTPNDDSSIVYVDACPPKSRDMVFLRFVNHSQPLTRLHRLLDLKYFDDALSFAITYNLSVDLVYEAIIRQCQEKIQNAEDGNYEEATFIEMIKNLKLISDNDSAGDMIVASLPFLNCFAHINEILMFAKGLTITDEYTLKEIERLRFEFESFSLVYDKDNINYSRTSDWHNFYTSDTHKEFFDRFCEKGKIAEARTLFSRYGEISQNLMDKAAFNKLLIVFRDVIMANSTLCCDISQFMQTNLISVFLHIGQDDTKHICEDLCSFFISISLLLEEIEPKLFPKNALEFSKTFDRAIELLKEECQTPEKYIFLLHVLKQLDADEENCPPSSSISKLKKLIRDLTKLESILSKYQIPMNYSEYLAQDVSTICQRVLDRVRAAPSIHDYIQQFVFPFIEEHHLDKNEVLY